Protein AF-A0A2K1QHP9-F1 (afdb_monomer)

Foldseek 3Di:
DQDAPCWDDDDPDTDRVLVLLVDLVSLVPDDLVVLVVVVVPDDFDADPVPRHTDDDPSNDRQLPDPPCVVVVVVVSVVSVVCVVVVCNDPVVVVVVVVQVVCVVVVNHDVVVVVVVVQFDFAACCLVPAPPVLVVLVVLLAAEEEEADPDPDDGPNHDHYHHCVVPDPVCVQVVLVVVVVVVVPPPPPPDDDPDDDPPPPLRAYEYEYRECLVQCQDPVRVVPVVVSVVSNDDPRYDYHYDYDPQDDRPPNPPPDPPDDRPVVVCVVPDQKDKDKHQPVLVLQQVVCVVVVHDRDDAACRVVDPDGGTGPRGNPQQWIKIWMWHQDPVRDTDTFIKTFGSDLPNQDPQDPVQCVVCVVVVPSRMDGLCSRPSSDDPVRVVVVVCVVVDPPPPDQDPVSVVVVVPPDDVPPVQPPDPDDDDDPDDDDDPPPPPDPPPPDD

pLDDT: mean 70.71, std 15.39, range [30.34, 93.12]

Radius of gyration: 34.39 Å; Cα contacts (8 Å, |Δi|>4): 414; chains: 1; bounding box: 76×57×121 Å

Mean predicted aligned error: 20.3 Å

Structure (mmCIF, N/CA/C/O backbone):
data_AF-A0A2K1QHP9-F1
#
_entry.id   AF-A0A2K1QHP9-F1
#
loop_
_atom_site.group_PDB
_atom_site.id
_atom_site.type_symbol
_atom_site.label_atom_id
_atom_site.label_alt_id
_atom_site.label_comp_id
_atom_site.label_asym_id
_atom_site.label_entity_id
_atom_site.label_seq_id
_atom_site.pdbx_PDB_ins_code
_atom_site.Cartn_x
_atom_site.Cartn_y
_atom_site.Cartn_z
_atom_site.occupancy
_atom_site.B_iso_or_equiv
_atom_site.auth_seq_id
_atom_site.auth_comp_id
_atom_site.auth_asym_id
_atom_site.auth_atom_id
_atom_site.pdbx_PDB_model_num
ATOM 1 N N . MET A 1 1 ? -0.166 -7.112 -30.361 1.00 34.28 1 MET A N 1
ATOM 2 C CA . MET A 1 1 ? -0.492 -7.955 -31.533 1.00 34.28 1 MET A CA 1
ATOM 3 C C . MET A 1 1 ? 0.544 -9.066 -31.607 1.00 34.28 1 MET A C 1
ATOM 5 O O . MET A 1 1 ? 1.707 -8.761 -31.834 1.00 34.28 1 MET A O 1
ATOM 9 N N . ALA A 1 2 ? 0.170 -10.315 -31.317 1.00 36.25 2 ALA A N 1
ATOM 10 C CA . ALA A 1 2 ? 1.053 -11.462 -31.547 1.00 36.25 2 ALA A CA 1
ATOM 11 C C . ALA A 1 2 ? 1.072 -11.782 -33.056 1.00 36.25 2 ALA A C 1
ATOM 13 O O . ALA A 1 2 ? 0.034 -11.626 -33.705 1.00 36.25 2 ALA A O 1
ATOM 14 N N . PRO A 1 3 ? 2.215 -12.176 -33.638 1.00 44.56 3 PRO A N 1
ATOM 15 C CA . PRO A 1 3 ? 2.328 -12.327 -35.082 1.00 44.56 3 PRO A CA 1
ATOM 16 C C . PRO A 1 3 ? 1.606 -13.596 -35.556 1.00 44.56 3 PRO A C 1
ATOM 18 O O . PRO A 1 3 ? 2.079 -14.715 -35.372 1.00 44.56 3 PRO A O 1
ATOM 21 N N . VAL A 1 4 ? 0.445 -13.416 -36.187 1.00 43.78 4 VAL A N 1
ATOM 22 C CA . VAL A 1 4 ? -0.232 -14.460 -36.966 1.00 43.78 4 VAL A CA 1
ATOM 23 C C . VAL A 1 4 ? 0.503 -14.613 -38.301 1.00 43.78 4 VAL A C 1
ATOM 25 O O . VAL A 1 4 ? 0.725 -13.625 -38.997 1.00 43.78 4 VAL A O 1
ATOM 28 N N . GLY A 1 5 ? 0.859 -15.845 -38.677 1.00 54.53 5 GLY A N 1
ATOM 29 C CA . GLY A 1 5 ? 1.324 -16.158 -40.036 1.00 54.53 5 GLY A CA 1
ATOM 30 C C . GLY A 1 5 ? 2.789 -15.820 -40.337 1.00 54.53 5 GLY A C 1
ATOM 31 O O . GLY A 1 5 ? 3.088 -15.229 -41.372 1.00 54.53 5 GLY A O 1
ATOM 32 N N . LEU A 1 6 ? 3.721 -16.220 -39.465 1.00 57.75 6 LEU A N 1
ATOM 33 C CA . LEU A 1 6 ? 5.168 -16.147 -39.745 1.00 57.75 6 LEU A CA 1
ATOM 34 C C . LEU A 1 6 ? 5.683 -17.289 -40.634 1.00 57.75 6 LEU A C 1
ATOM 36 O O . LEU A 1 6 ? 6.870 -17.338 -40.959 1.00 57.75 6 LEU A O 1
ATOM 40 N N . THR A 1 7 ? 4.794 -18.184 -41.058 1.00 54.72 7 THR A N 1
ATOM 41 C CA . THR A 1 7 ? 5.017 -19.104 -42.167 1.00 54.72 7 THR A CA 1
ATOM 42 C C . THR A 1 7 ? 4.069 -18.731 -43.298 1.00 54.72 7 THR A C 1
ATOM 44 O O . THR A 1 7 ? 2.855 -18.627 -43.114 1.00 54.72 7 THR A O 1
ATOM 47 N N . LYS A 1 8 ? 4.631 -18.453 -44.476 1.00 58.38 8 LYS A N 1
ATOM 48 C CA . LYS A 1 8 ? 3.852 -18.140 -45.676 1.00 58.38 8 LYS A CA 1
ATOM 49 C C . LYS A 1 8 ? 4.077 -19.239 -46.698 1.00 58.38 8 LYS A C 1
ATOM 51 O O . LYS A 1 8 ? 5.216 -19.516 -47.068 1.00 58.38 8 LYS A O 1
ATOM 56 N N . HIS A 1 9 ? 2.991 -19.837 -47.171 1.00 55.75 9 HIS A N 1
ATOM 57 C CA . HIS A 1 9 ? 3.047 -20.749 -48.303 1.00 55.75 9 HIS A CA 1
ATOM 58 C C . HIS A 1 9 ? 3.133 -19.943 -49.599 1.00 55.75 9 HIS A C 1
ATOM 60 O O . HIS A 1 9 ? 2.270 -19.112 -49.890 1.00 55.75 9 HIS A O 1
ATOM 66 N N . VAL A 1 10 ? 4.190 -20.182 -50.372 1.00 55.41 10 VAL A N 1
ATOM 67 C CA . VAL A 1 10 ? 4.318 -19.697 -51.749 1.00 55.41 10 VAL A CA 1
ATOM 68 C C . VAL A 1 10 ? 4.468 -20.936 -52.626 1.00 55.41 10 VAL A C 1
ATOM 70 O O . VAL A 1 10 ? 5.528 -21.555 -52.673 1.00 55.41 10 VAL A O 1
ATOM 73 N N . GLY A 1 11 ? 3.372 -21.361 -53.258 1.00 61.72 11 GLY A N 1
ATOM 74 C CA . GLY A 1 11 ? 3.310 -22.665 -53.926 1.00 61.72 11 GLY A CA 1
ATOM 75 C C . GLY A 1 11 ? 3.387 -23.823 -52.921 1.00 61.72 11 GLY A C 1
ATOM 76 O O . GLY A 1 11 ? 2.665 -23.821 -51.928 1.00 61.72 11 GLY A O 1
ATOM 77 N N . ALA A 1 12 ? 4.266 -24.801 -53.171 1.00 48.41 12 ALA A N 1
ATOM 78 C CA . ALA A 1 12 ? 4.466 -25.983 -52.318 1.00 48.41 12 ALA A CA 1
ATOM 79 C C . ALA A 1 12 ? 5.517 -25.793 -51.202 1.00 48.41 12 ALA A C 1
ATOM 81 O O . ALA A 1 12 ? 5.811 -26.737 -50.472 1.00 48.41 12 ALA A O 1
ATOM 82 N N . VAL A 1 13 ? 6.108 -24.599 -51.072 1.00 52.09 13 VAL A N 1
ATOM 83 C CA . VAL A 1 13 ? 7.203 -24.334 -50.126 1.00 52.09 13 VAL A CA 1
ATOM 84 C C . VAL A 1 13 ? 6.688 -23.528 -48.937 1.00 52.09 13 VAL A C 1
ATOM 86 O O . VAL A 1 13 ? 6.072 -22.471 -49.101 1.00 52.09 13 VAL A O 1
ATOM 89 N N . GLU A 1 14 ? 6.949 -24.031 -47.732 1.00 61.56 14 GLU A N 1
ATOM 90 C CA . GLU A 1 14 ? 6.712 -23.319 -46.479 1.00 61.56 14 GLU A CA 1
ATOM 91 C C . GLU A 1 14 ? 7.904 -22.404 -46.177 1.00 61.56 14 GLU A C 1
ATOM 93 O O . GLU A 1 14 ? 9.018 -22.864 -45.923 1.00 61.56 14 GLU A O 1
ATOM 98 N N . ILE A 1 15 ? 7.685 -21.090 -46.234 1.00 63.16 15 ILE A N 1
ATOM 99 C CA . ILE A 1 15 ? 8.740 -20.102 -45.996 1.00 63.16 15 ILE A CA 1
ATOM 100 C C . ILE A 1 15 ? 8.609 -19.576 -44.571 1.00 63.16 15 ILE A C 1
ATOM 102 O O . ILE A 1 15 ? 7.615 -18.933 -44.232 1.00 63.16 15 ILE A O 1
ATOM 106 N N . ASN A 1 16 ? 9.639 -19.803 -43.753 1.00 72.00 16 ASN A N 1
ATOM 107 C CA . ASN A 1 16 ? 9.752 -19.207 -42.425 1.00 72.00 16 ASN A CA 1
ATOM 108 C C . ASN A 1 16 ? 10.238 -17.752 -42.548 1.00 72.00 16 ASN A C 1
ATOM 110 O O . ASN A 1 16 ? 11.402 -17.482 -42.857 1.00 72.00 16 ASN A O 1
ATOM 114 N N . VAL A 1 17 ? 9.329 -16.815 -42.292 1.00 71.69 17 VAL A N 1
ATOM 115 C CA . VAL A 1 17 ? 9.548 -15.373 -42.439 1.00 71.69 17 VAL A CA 1
ATOM 116 C C . VAL A 1 17 ? 10.605 -14.864 -41.453 1.00 71.69 17 VAL A C 1
ATOM 118 O O . VAL A 1 17 ? 11.387 -13.989 -41.811 1.00 71.69 17 VAL A O 1
ATOM 121 N N . LEU A 1 18 ? 10.718 -15.450 -40.254 1.00 72.75 18 LEU A N 1
ATOM 122 C CA . LEU A 1 18 ? 11.739 -15.062 -39.269 1.00 72.75 18 LEU A CA 1
ATOM 123 C C . LEU A 1 18 ? 13.155 -15.405 -39.738 1.00 72.75 18 LEU A C 1
ATOM 125 O O . LEU A 1 18 ? 14.077 -14.617 -39.539 1.00 72.75 18 LEU A O 1
ATOM 129 N N . LYS A 1 19 ? 13.328 -16.546 -40.416 1.00 75.00 19 LYS A N 1
ATOM 130 C CA . LYS A 1 19 ? 14.620 -16.911 -41.019 1.00 75.00 19 LYS A CA 1
ATOM 131 C C . LYS A 1 19 ? 14.983 -15.971 -42.168 1.00 75.00 19 LYS A C 1
ATOM 133 O O . LYS A 1 19 ? 16.134 -15.563 -42.271 1.00 75.00 19 LYS A O 1
ATOM 138 N N . MET A 1 20 ? 14.000 -15.564 -42.974 1.00 75.44 20 MET A N 1
ATOM 139 C CA . MET A 1 20 ? 14.205 -14.601 -44.062 1.00 75.44 20 MET A CA 1
ATOM 140 C C . MET A 1 20 ? 14.587 -13.206 -43.557 1.00 75.44 20 MET A C 1
ATOM 142 O O . MET A 1 20 ? 15.429 -12.559 -44.172 1.00 75.44 20 MET A O 1
ATOM 146 N N . LEU A 1 21 ? 14.021 -12.763 -42.428 1.00 77.69 21 LEU A N 1
ATOM 147 C CA . LEU A 1 21 ? 14.325 -11.471 -41.796 1.00 77.69 21 LEU A CA 1
ATOM 148 C C . LEU A 1 21 ? 15.736 -11.389 -41.191 1.00 77.69 21 LEU A C 1
ATOM 150 O O . LEU A 1 21 ? 16.193 -10.292 -40.880 1.00 77.69 21 LEU A O 1
ATOM 154 N N . LYS A 1 22 ? 16.423 -12.524 -41.004 1.00 79.38 22 LYS A N 1
ATOM 155 C CA . LYS A 1 22 ? 17.821 -12.571 -40.539 1.00 79.38 22 LYS A CA 1
ATOM 156 C C . LYS A 1 22 ? 18.835 -12.464 -41.687 1.00 79.38 22 LYS A C 1
ATOM 158 O O . LYS A 1 22 ? 20.001 -12.188 -41.423 1.00 79.38 22 LYS A O 1
ATOM 163 N N . LEU A 1 23 ? 18.417 -12.714 -42.931 1.00 83.06 23 LEU A N 1
ATOM 164 C CA . LEU A 1 23 ? 19.302 -12.749 -44.097 1.00 83.06 23 LEU A CA 1
ATOM 165 C C . LEU A 1 23 ? 19.414 -11.365 -44.743 1.00 83.06 23 LEU A C 1
ATOM 167 O O . LEU A 1 23 ? 18.412 -10.792 -45.170 1.00 83.06 23 LEU A O 1
ATOM 171 N N . ASP A 1 24 ? 20.642 -10.869 -44.906 1.00 79.06 24 ASP A N 1
ATOM 172 C CA . ASP A 1 24 ? 20.877 -9.568 -45.546 1.00 79.06 24 ASP A CA 1
ATOM 173 C C . ASP A 1 24 ? 20.460 -9.560 -47.025 1.00 79.06 24 ASP A C 1
ATOM 175 O O . ASP A 1 24 ? 19.988 -8.548 -47.546 1.00 79.06 24 ASP A O 1
ATOM 179 N N . GLU A 1 25 ? 20.584 -10.710 -47.691 1.00 82.62 25 GLU A N 1
ATOM 180 C CA . GLU A 1 25 ? 20.199 -10.912 -49.091 1.00 82.62 25 GLU A CA 1
ATOM 181 C C . GLU A 1 25 ? 18.703 -10.647 -49.313 1.00 82.62 25 GLU A C 1
ATOM 183 O O . GLU A 1 25 ? 18.312 -10.033 -50.311 1.00 82.62 25 GLU A O 1
ATOM 188 N N . SER A 1 26 ? 17.864 -11.019 -48.339 1.00 81.88 26 SER A N 1
ATOM 189 C CA . SER A 1 26 ? 16.423 -10.755 -48.367 1.00 81.88 26 SER A CA 1
ATOM 190 C C . SER A 1 26 ? 16.136 -9.259 -48.422 1.00 81.88 26 SER A C 1
ATOM 192 O O . SER A 1 26 ? 15.262 -8.826 -49.171 1.00 81.88 26 SER A O 1
ATOM 194 N N . TRP A 1 27 ? 16.893 -8.451 -47.679 1.00 83.88 27 TRP A N 1
ATOM 195 C CA . TRP A 1 27 ? 16.741 -6.998 -47.671 1.00 83.88 27 TRP A CA 1
ATOM 196 C C . TRP A 1 27 ? 17.303 -6.350 -48.934 1.00 83.88 27 TRP A C 1
ATOM 198 O O . TRP A 1 27 ? 16.649 -5.499 -49.541 1.00 83.88 27 TRP A O 1
ATOM 208 N N . ALA A 1 28 ? 18.476 -6.805 -49.381 1.00 83.56 28 ALA A N 1
ATOM 209 C CA . ALA A 1 28 ? 19.117 -6.330 -50.604 1.00 83.56 28 ALA A CA 1
ATOM 210 C C . ALA A 1 28 ? 18.271 -6.600 -51.864 1.00 83.56 28 ALA A C 1
ATOM 212 O O . ALA A 1 28 ? 18.330 -5.829 -52.821 1.00 83.56 28 ALA A O 1
ATOM 213 N N . SER A 1 29 ? 17.429 -7.636 -51.848 1.00 85.38 29 SER A N 1
ATOM 214 C CA . SER A 1 29 ? 16.510 -7.954 -52.948 1.00 85.38 29 SER A CA 1
ATOM 215 C C . SER A 1 29 ? 15.276 -7.037 -53.034 1.00 85.38 29 SER A C 1
ATOM 217 O O . SER A 1 29 ? 14.608 -6.990 -54.068 1.00 85.38 29 SER A O 1
ATOM 219 N N . LEU A 1 30 ? 14.950 -6.289 -51.970 1.00 85.38 30 LEU A N 1
ATOM 220 C CA . LEU A 1 30 ? 13.745 -5.457 -51.937 1.00 85.38 30 LEU A CA 1
ATOM 221 C C . LEU A 1 30 ? 13.944 -4.132 -52.692 1.00 85.38 30 LEU A C 1
ATOM 223 O O . LEU A 1 30 ? 14.960 -3.466 -52.475 1.00 85.38 30 LEU A O 1
ATOM 227 N N . PRO A 1 31 ? 12.956 -3.685 -53.493 1.00 89.69 31 PRO A N 1
ATOM 228 C CA . PRO A 1 31 ? 12.932 -2.339 -54.060 1.00 89.69 31 PRO A CA 1
ATOM 229 C C . PRO A 1 31 ? 12.991 -1.256 -52.980 1.00 89.69 31 PRO A C 1
ATOM 231 O O . PRO A 1 31 ? 12.425 -1.416 -51.894 1.00 89.69 31 PRO A O 1
ATOM 234 N N . ILE A 1 32 ? 13.614 -0.120 -53.299 1.00 84.56 32 ILE A N 1
ATOM 235 C CA . ILE A 1 32 ? 13.849 0.961 -52.331 1.00 84.56 32 ILE A CA 1
ATOM 236 C C . ILE A 1 32 ? 12.552 1.548 -51.753 1.00 84.56 32 ILE A C 1
ATOM 238 O O . ILE A 1 32 ? 12.511 1.930 -50.587 1.00 84.56 32 ILE A O 1
ATOM 242 N N . GLU A 1 33 ? 11.465 1.543 -52.526 1.00 86.44 33 GLU A N 1
ATOM 243 C CA . GLU A 1 33 ? 10.133 1.965 -52.075 1.00 86.44 33 GLU A CA 1
ATOM 244 C C . GLU A 1 33 ? 9.603 1.082 -50.939 1.00 86.44 33 GLU A C 1
ATOM 246 O O . GLU A 1 33 ? 9.087 1.582 -49.940 1.00 86.44 33 GLU A O 1
ATOM 251 N N . LYS A 1 34 ? 9.797 -0.239 -51.045 1.00 85.56 34 LYS A N 1
ATOM 252 C CA . LYS A 1 34 ? 9.389 -1.188 -50.002 1.00 85.56 34 LYS A CA 1
ATOM 253 C C . LYS A 1 34 ? 10.271 -1.073 -48.765 1.00 85.56 34 LYS A C 1
ATOM 255 O O . LYS A 1 34 ? 9.759 -1.184 -47.658 1.00 85.56 34 LYS A O 1
ATOM 260 N N . ARG A 1 35 ? 11.569 -0.801 -48.936 1.00 86.19 35 ARG A N 1
ATOM 261 C CA . ARG A 1 35 ? 12.479 -0.540 -47.808 1.00 86.19 35 ARG A CA 1
ATOM 262 C C . ARG A 1 35 ? 12.046 0.692 -47.019 1.00 86.19 35 ARG A C 1
ATOM 264 O O . ARG A 1 35 ? 11.949 0.615 -45.801 1.00 86.19 35 ARG A O 1
ATOM 271 N N . LYS A 1 36 ? 11.698 1.786 -47.708 1.00 84.25 36 LYS A N 1
ATOM 272 C CA . LYS A 1 36 ? 11.142 2.997 -47.080 1.00 84.25 36 LYS A CA 1
ATOM 273 C C . LYS A 1 36 ? 9.852 2.705 -46.314 1.00 84.25 36 LYS A C 1
ATOM 275 O O . LYS A 1 36 ? 9.727 3.119 -45.167 1.00 84.25 36 LYS A O 1
ATOM 280 N N . ALA A 1 37 ? 8.928 1.952 -46.914 1.00 85.06 37 ALA A N 1
ATOM 281 C CA . ALA A 1 37 ? 7.688 1.557 -46.247 1.00 85.06 37 ALA A CA 1
ATOM 282 C C . ALA A 1 37 ? 7.950 0.716 -44.984 1.00 85.06 37 ALA A C 1
ATOM 284 O O . ALA A 1 37 ? 7.345 0.970 -43.949 1.00 85.06 37 ALA A O 1
ATOM 285 N N . LEU A 1 38 ? 8.883 -0.241 -45.046 1.00 83.25 38 LEU A N 1
ATOM 286 C CA . LEU A 1 38 ? 9.258 -1.088 -43.909 1.00 83.25 38 LEU A CA 1
ATOM 287 C C . LEU A 1 38 ? 9.920 -0.295 -42.775 1.00 83.25 38 LEU A C 1
ATOM 289 O O . LEU A 1 38 ? 9.574 -0.502 -41.615 1.00 83.25 38 LEU A O 1
ATOM 293 N N . TYR A 1 39 ? 10.801 0.651 -43.103 1.00 82.81 39 TYR A N 1
ATOM 294 C CA . TYR A 1 39 ? 11.360 1.589 -42.126 1.00 82.81 39 TYR A CA 1
ATOM 295 C C . TYR A 1 39 ? 10.283 2.482 -41.491 1.00 82.81 39 TYR A C 1
ATOM 297 O O . TYR A 1 39 ? 10.375 2.793 -40.309 1.00 82.81 39 TYR A O 1
ATOM 305 N N . GLY A 1 40 ? 9.226 2.831 -42.231 1.00 80.94 40 GLY A N 1
ATOM 306 C CA . GLY A 1 40 ? 8.088 3.597 -41.713 1.00 80.94 40 GLY A CA 1
ATOM 307 C C . GLY A 1 40 ? 7.249 2.880 -40.647 1.00 80.94 40 GLY A C 1
ATOM 308 O O . GLY A 1 40 ? 6.494 3.541 -39.940 1.00 80.94 40 GLY A O 1
ATOM 309 N N . TYR A 1 41 ? 7.380 1.556 -40.501 1.00 81.00 41 TYR A N 1
ATOM 310 C CA . TYR A 1 41 ? 6.743 0.802 -39.412 1.00 81.00 41 TYR A CA 1
ATOM 311 C C . TYR A 1 41 ? 7.579 0.769 -38.125 1.00 81.00 41 TYR A C 1
ATOM 313 O O . TYR A 1 41 ? 7.082 0.309 -37.096 1.00 81.00 41 TYR A O 1
ATOM 321 N N . LEU A 1 42 ? 8.836 1.225 -38.161 1.00 80.44 42 LEU A N 1
ATOM 322 C CA . LEU A 1 42 ? 9.656 1.336 -36.958 1.00 80.44 42 LEU A CA 1
ATOM 323 C C . LEU A 1 42 ? 9.269 2.599 -36.164 1.00 80.44 42 LEU A C 1
ATOM 325 O O . LEU A 1 42 ? 8.887 3.608 -36.760 1.00 80.44 42 LEU A O 1
ATOM 329 N N . PRO A 1 43 ? 9.362 2.572 -34.820 1.00 76.44 43 PRO A N 1
ATOM 330 C CA . PRO A 1 43 ? 9.070 3.736 -33.984 1.00 76.44 43 PRO A CA 1
ATOM 331 C C . PRO A 1 43 ? 9.925 4.936 -34.395 1.00 76.44 43 PRO A C 1
ATOM 333 O O . PRO A 1 43 ? 11.128 4.782 -34.547 1.00 76.44 43 PRO A O 1
ATOM 336 N N . VAL A 1 44 ? 9.354 6.133 -34.535 1.00 71.50 44 VAL A N 1
ATOM 337 C CA . VAL A 1 44 ? 10.129 7.324 -34.925 1.00 71.50 44 VAL A CA 1
ATOM 338 C C . VAL A 1 44 ? 11.017 7.771 -33.763 1.00 71.50 44 VAL A C 1
ATOM 340 O O . VAL A 1 44 ? 10.510 8.264 -32.757 1.00 71.50 44 VAL A O 1
ATOM 343 N N . ILE A 1 45 ? 12.338 7.636 -33.909 1.00 65.44 45 ILE A N 1
ATOM 344 C CA . ILE A 1 45 ? 13.302 8.191 -32.953 1.00 65.44 45 ILE A CA 1
ATOM 345 C C . ILE A 1 45 ? 13.667 9.615 -33.367 1.00 65.44 45 ILE A C 1
ATOM 347 O O . ILE A 1 45 ? 14.005 9.896 -34.521 1.00 65.44 45 ILE A O 1
ATOM 351 N N . LYS A 1 46 ? 13.564 10.521 -32.396 1.00 70.75 46 LYS A N 1
ATOM 352 C CA . LYS A 1 46 ? 14.009 11.907 -32.503 1.00 70.75 46 LYS A CA 1
ATOM 353 C C . LYS A 1 46 ? 15.339 12.031 -31.780 1.00 70.75 46 LYS A C 1
ATOM 355 O O . LYS A 1 46 ? 15.511 11.447 -30.712 1.00 70.75 46 LYS A O 1
ATOM 360 N N . ASP A 1 47 ? 16.257 12.783 -32.363 1.00 63.81 47 ASP A N 1
ATOM 361 C CA . ASP A 1 47 ? 17.526 13.100 -31.724 1.00 63.81 47 ASP A CA 1
ATOM 362 C C . ASP A 1 47 ? 17.276 13.889 -30.425 1.00 63.81 47 ASP A C 1
ATOM 364 O O . ASP A 1 47 ? 16.507 14.855 -30.411 1.00 63.81 47 ASP A O 1
ATOM 368 N N . ALA A 1 48 ? 17.886 13.450 -29.323 1.00 57.88 48 ALA A N 1
ATOM 369 C CA . ALA A 1 48 ? 17.603 13.949 -27.977 1.00 57.88 48 ALA A CA 1
ATOM 370 C C . ALA A 1 48 ? 18.034 15.413 -27.777 1.00 57.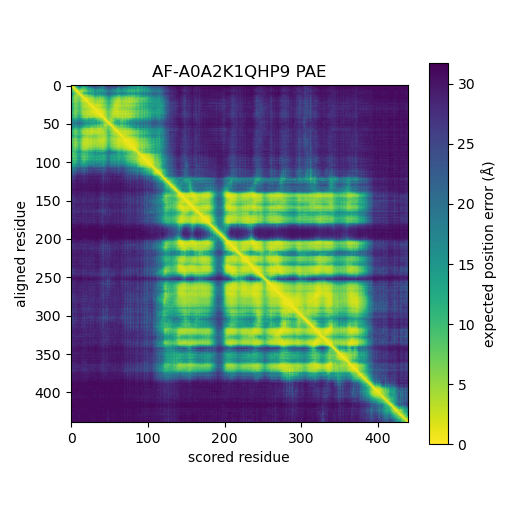88 48 ALA A C 1
ATOM 372 O O . ALA A 1 48 ? 17.494 16.105 -26.917 1.00 57.88 48 ALA A O 1
ATOM 373 N N . THR A 1 49 ? 18.987 15.895 -28.577 1.00 59.81 49 THR A N 1
ATOM 374 C CA . THR A 1 49 ? 19.521 17.264 -28.510 1.00 59.81 49 THR A CA 1
ATOM 375 C C . THR A 1 49 ? 18.854 18.219 -29.493 1.00 59.81 49 THR A C 1
ATOM 377 O O . THR A 1 49 ? 18.687 19.395 -29.178 1.00 59.81 49 THR A O 1
ATOM 380 N N . THR A 1 50 ? 18.458 17.746 -30.679 1.00 66.44 50 THR A N 1
ATOM 381 C CA . THR A 1 50 ? 17.922 18.611 -31.746 1.00 66.44 50 THR A CA 1
ATOM 382 C C . THR A 1 50 ? 16.421 18.452 -31.984 1.00 66.44 50 THR A C 1
ATOM 384 O O . THR A 1 50 ? 15.824 19.270 -32.687 1.00 66.44 50 THR A O 1
ATOM 387 N N . GLY A 1 51 ? 15.789 17.408 -31.434 1.00 63.28 51 GLY A N 1
ATOM 388 C CA . GLY A 1 51 ? 14.365 17.101 -31.610 1.00 63.28 51 GLY A CA 1
ATOM 389 C C . GLY A 1 51 ? 13.962 16.755 -33.049 1.00 63.28 51 GLY A C 1
ATOM 390 O O . GLY A 1 51 ? 12.784 16.487 -33.310 1.00 63.28 51 GLY A O 1
ATOM 391 N N . LYS A 1 52 ? 14.917 16.757 -33.989 1.00 66.56 52 LYS A N 1
ATOM 392 C CA . LYS A 1 52 ? 14.704 16.395 -35.388 1.00 66.56 52 LYS A CA 1
ATOM 393 C C . LYS A 1 52 ? 14.675 14.880 -35.536 1.00 66.56 52 LYS A C 1
ATOM 395 O O . LYS A 1 52 ? 15.353 14.143 -34.823 1.00 66.56 52 LYS A O 1
ATOM 400 N N . GLN A 1 53 ? 13.848 14.426 -36.470 1.00 66.81 53 GLN A N 1
ATOM 401 C CA . GLN A 1 53 ? 13.818 13.030 -36.878 1.00 66.81 53 GLN A CA 1
ATOM 402 C C . GLN A 1 53 ? 15.170 12.675 -37.506 1.00 66.81 53 GLN A C 1
ATOM 404 O O . GLN A 1 53 ? 15.661 13.426 -38.347 1.00 66.81 53 GLN A O 1
ATOM 409 N N . MET A 1 54 ? 15.766 11.560 -37.080 1.00 65.88 54 MET A N 1
ATOM 410 C CA . MET A 1 54 ? 17.004 11.079 -37.689 1.00 65.88 54 MET A CA 1
ATOM 411 C C . MET A 1 54 ? 16.765 10.696 -39.154 1.00 65.88 54 MET A C 1
ATOM 413 O O . MET A 1 54 ? 15.760 10.057 -39.480 1.00 65.88 54 MET A O 1
ATOM 417 N N . ASP A 1 55 ? 17.693 11.089 -40.028 1.00 66.94 55 ASP A N 1
ATOM 418 C CA . ASP A 1 55 ? 17.675 10.683 -41.430 1.00 66.94 55 ASP A CA 1
ATOM 419 C C . ASP A 1 55 ? 17.991 9.187 -41.535 1.00 66.94 55 ASP A C 1
ATOM 421 O O . ASP A 1 55 ? 19.025 8.706 -41.071 1.00 66.94 55 ASP A O 1
ATOM 425 N N . TRP A 1 56 ? 17.070 8.439 -42.14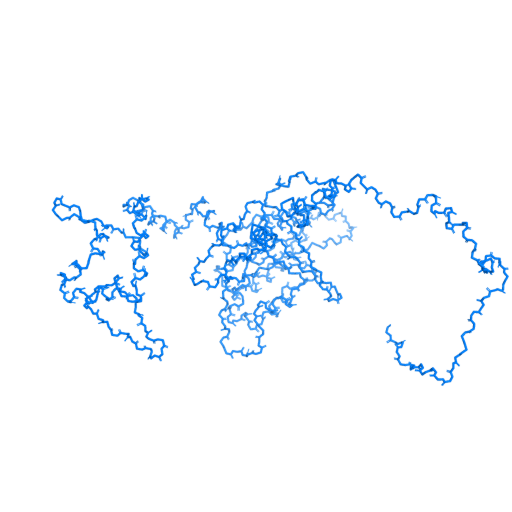1 1.00 71.81 56 TRP A N 1
ATOM 426 C CA . TRP A 1 56 ? 17.196 6.995 -42.298 1.00 71.81 56 TRP A CA 1
ATOM 427 C C . TRP A 1 56 ? 18.088 6.643 -43.486 1.00 71.81 56 TRP A C 1
ATOM 429 O O . TRP A 1 56 ? 17.782 7.003 -44.627 1.00 71.81 56 TRP A O 1
ATOM 439 N N . ASP A 1 57 ? 19.117 5.830 -43.252 1.00 77.81 57 ASP A N 1
ATOM 440 C CA . ASP A 1 57 ? 19.772 5.104 -44.336 1.00 77.81 57 ASP A CA 1
ATOM 441 C C . ASP A 1 57 ? 18.974 3.836 -44.677 1.00 77.81 57 ASP A C 1
ATOM 443 O O . ASP A 1 57 ? 19.104 2.782 -44.052 1.00 77.81 57 ASP A O 1
ATOM 447 N N . TYR A 1 58 ? 18.131 3.942 -45.706 1.00 79.19 58 TYR A N 1
ATOM 448 C CA . TYR A 1 58 ? 17.285 2.847 -46.195 1.00 79.19 58 TYR A CA 1
ATOM 449 C C . TYR A 1 58 ? 18.069 1.705 -46.867 1.00 79.19 58 TYR A C 1
ATOM 451 O O . TYR A 1 58 ? 17.473 0.688 -47.247 1.00 79.19 58 TYR A O 1
ATOM 459 N N . SER A 1 59 ? 19.379 1.868 -47.081 1.00 78.50 59 SER A N 1
ATOM 460 C CA . SER A 1 59 ? 20.243 0.819 -47.626 1.00 78.50 59 SER A CA 1
ATOM 461 C C . SER A 1 59 ? 20.667 -0.194 -46.558 1.00 78.50 59 SER A C 1
ATOM 463 O O . SER A 1 59 ? 20.879 -1.366 -46.879 1.00 78.50 59 SER A O 1
ATOM 465 N N . VAL A 1 60 ? 20.698 0.226 -45.290 1.00 82.50 60 VAL A N 1
ATOM 466 C CA . VAL A 1 60 ? 21.091 -0.601 -44.148 1.00 82.50 60 VAL A CA 1
ATOM 467 C C . VAL A 1 60 ? 19.965 -1.565 -43.778 1.00 82.50 60 VAL A C 1
ATOM 469 O O . VAL A 1 60 ? 18.781 -1.261 -43.905 1.00 82.50 60 VAL A O 1
ATOM 472 N N . HIS A 1 61 ? 20.329 -2.773 -43.347 1.00 83.62 61 HIS A N 1
ATOM 473 C CA . HIS A 1 61 ? 19.369 -3.760 -42.863 1.00 83.62 61 HIS A CA 1
ATOM 474 C C . HIS A 1 61 ? 18.875 -3.379 -41.450 1.00 83.62 61 HIS A C 1
ATOM 476 O O . HIS A 1 61 ? 19.714 -3.174 -40.570 1.00 83.62 61 HIS A O 1
ATOM 482 N N . PRO A 1 62 ? 17.560 -3.395 -41.149 1.00 82.19 62 PRO A N 1
ATOM 483 C CA . PRO A 1 62 ? 17.024 -3.010 -39.834 1.00 82.19 62 PRO A CA 1
ATOM 484 C C . PRO A 1 62 ? 17.643 -3.759 -38.638 1.00 82.19 62 PRO A C 1
ATOM 486 O O . PRO A 1 62 ? 17.961 -3.164 -37.617 1.00 82.19 62 PRO A O 1
ATOM 489 N N . VAL A 1 63 ? 17.897 -5.064 -38.781 1.00 82.44 63 VAL A N 1
ATOM 490 C CA . VAL A 1 63 ? 18.590 -5.909 -37.775 1.00 82.44 63 VAL A CA 1
ATOM 491 C C . VAL A 1 63 ? 20.037 -5.464 -37.479 1.00 82.44 63 VAL A C 1
ATOM 493 O O . VAL A 1 63 ? 20.566 -5.763 -36.407 1.00 82.44 63 VAL A O 1
ATOM 496 N N . ARG A 1 64 ? 20.694 -4.763 -38.411 1.00 80.88 64 ARG A N 1
ATOM 497 C CA . ARG A 1 64 ? 22.054 -4.213 -38.253 1.00 80.88 64 ARG A CA 1
ATOM 498 C C . ARG A 1 64 ? 22.059 -2.737 -37.863 1.00 80.88 64 ARG A C 1
ATOM 500 O O . ARG A 1 64 ? 23.130 -2.183 -37.650 1.00 80.88 64 ARG A O 1
ATOM 507 N N . HIS A 1 65 ? 20.889 -2.113 -37.769 1.00 81.88 65 HIS A N 1
ATOM 508 C CA . HIS A 1 65 ? 20.773 -0.724 -37.359 1.00 81.88 65 HIS A CA 1
ATOM 509 C C . HIS A 1 65 ? 21.293 -0.555 -35.927 1.00 81.88 65 HIS A C 1
ATOM 511 O O . HIS A 1 65 ? 20.941 -1.342 -35.050 1.00 81.88 65 HIS A O 1
ATOM 517 N N . GLU A 1 66 ? 22.088 0.483 -35.675 1.00 74.69 66 GLU A N 1
ATOM 518 C CA . GLU A 1 66 ? 22.767 0.683 -34.385 1.00 74.69 66 GLU A CA 1
ATOM 519 C C . GLU A 1 66 ? 21.780 0.775 -33.213 1.00 74.69 66 GLU A C 1
ATOM 521 O O . GLU A 1 66 ? 22.004 0.199 -32.152 1.00 74.69 66 GLU A O 1
ATOM 526 N N . VAL A 1 67 ? 20.641 1.433 -33.443 1.00 73.19 67 VAL A N 1
ATOM 527 C CA . VAL A 1 67 ? 19.609 1.647 -32.417 1.00 73.19 67 VAL A CA 1
ATOM 528 C C . VAL A 1 67 ? 18.616 0.479 -32.299 1.00 73.19 67 VAL A C 1
ATOM 530 O O . VAL A 1 67 ? 18.501 -0.140 -31.244 1.00 73.19 67 VAL A O 1
ATOM 533 N N . TYR A 1 68 ? 17.901 0.125 -33.374 1.00 75.88 68 TYR A N 1
ATOM 534 C CA . TYR A 1 68 ? 16.866 -0.921 -33.310 1.00 75.88 68 TYR A CA 1
ATOM 535 C C . TYR A 1 68 ? 17.394 -2.341 -33.447 1.00 75.88 68 TYR A C 1
ATOM 537 O O . TYR A 1 68 ? 16.677 -3.279 -33.110 1.00 75.88 68 TYR A O 1
ATOM 545 N N . GLY A 1 69 ? 18.614 -2.532 -33.951 1.00 80.56 69 GLY A N 1
ATOM 546 C CA . GLY A 1 69 ? 19.122 -3.855 -34.293 1.00 80.56 69 GLY A CA 1
ATOM 547 C C . GLY A 1 69 ? 19.095 -4.813 -33.107 1.00 80.56 69 GLY A C 1
ATOM 548 O O . GLY A 1 69 ? 18.726 -5.973 -33.269 1.00 80.56 69 GLY A O 1
ATOM 549 N N . LYS A 1 70 ? 19.394 -4.319 -31.898 1.00 81.75 70 LYS A N 1
ATOM 550 C CA . LYS A 1 70 ? 19.283 -5.102 -30.659 1.00 81.75 70 LYS A CA 1
ATOM 551 C C . LYS A 1 70 ? 17.829 -5.481 -30.351 1.00 81.75 70 LYS A C 1
ATOM 553 O O . LYS A 1 70 ? 17.524 -6.665 -30.271 1.00 81.75 70 LYS A O 1
ATOM 558 N N . ALA A 1 71 ? 16.925 -4.503 -30.289 1.00 79.19 71 ALA A N 1
ATOM 559 C CA . ALA A 1 71 ? 15.508 -4.736 -29.996 1.00 79.19 71 ALA A CA 1
ATOM 560 C C . ALA A 1 71 ? 14.829 -5.662 -31.024 1.00 79.19 71 ALA A C 1
ATOM 562 O O . ALA A 1 71 ? 14.020 -6.514 -30.666 1.00 79.19 71 ALA A O 1
ATOM 563 N N . ILE A 1 72 ? 15.187 -5.536 -32.305 1.00 82.44 72 ILE A N 1
ATOM 564 C CA . ILE A 1 72 ? 14.676 -6.396 -33.376 1.00 82.44 72 ILE A CA 1
ATOM 565 C C . ILE A 1 72 ? 15.197 -7.832 -33.207 1.00 82.44 72 ILE A C 1
ATOM 567 O O . ILE A 1 72 ? 14.423 -8.771 -33.374 1.00 82.44 72 ILE A O 1
ATOM 571 N N . LYS A 1 73 ? 16.473 -8.036 -32.847 1.00 82.94 73 LYS A N 1
ATOM 572 C CA . LYS A 1 73 ? 17.021 -9.379 -32.561 1.00 82.94 73 LYS A CA 1
ATOM 573 C C . LYS A 1 73 ? 16.341 -10.028 -31.358 1.00 82.94 73 LYS A C 1
ATOM 575 O O . LYS A 1 73 ? 15.988 -11.207 -31.428 1.00 82.94 73 LYS A O 1
ATOM 580 N N . ASP A 1 74 ? 16.118 -9.258 -30.298 1.00 80.31 74 ASP A N 1
ATOM 581 C CA . ASP A 1 74 ? 15.433 -9.728 -29.093 1.00 80.31 74 ASP A CA 1
ATOM 582 C C . ASP A 1 74 ? 13.984 -10.119 -29.422 1.00 80.31 74 ASP A C 1
ATOM 584 O O . ASP A 1 74 ? 13.527 -11.200 -29.050 1.00 80.31 74 ASP A O 1
ATOM 588 N N . TYR A 1 75 ? 13.289 -9.307 -30.227 1.00 80.81 75 TYR A N 1
ATOM 589 C CA . TYR A 1 75 ? 11.939 -9.612 -30.704 1.00 80.81 75 TYR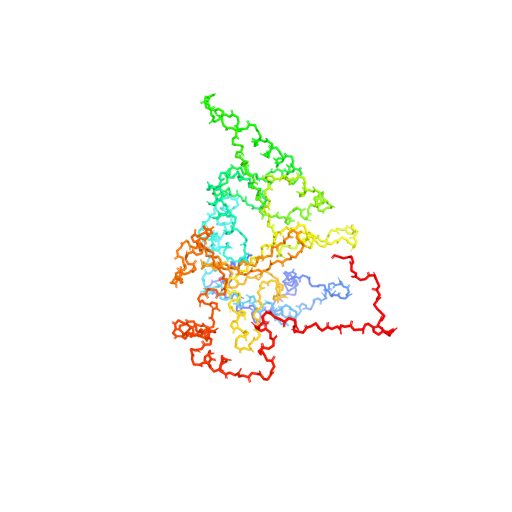 A CA 1
ATOM 590 C C . TYR A 1 75 ? 11.886 -10.861 -31.591 1.00 80.81 75 TYR A C 1
ATOM 592 O O . TYR A 1 75 ? 10.985 -11.684 -31.439 1.00 80.81 75 TYR A O 1
ATOM 600 N N . ILE A 1 76 ? 12.846 -11.035 -32.506 1.00 81.62 76 ILE A N 1
ATOM 601 C CA . ILE A 1 76 ? 12.922 -12.236 -33.349 1.00 81.62 76 ILE A CA 1
ATOM 602 C C . ILE A 1 76 ? 13.116 -13.483 -32.478 1.00 81.62 76 ILE A C 1
ATOM 604 O O . ILE A 1 76 ? 12.429 -14.478 -32.689 1.00 81.62 76 ILE A O 1
ATOM 608 N N . THR A 1 77 ? 13.991 -13.416 -31.473 1.00 81.88 77 THR A N 1
ATOM 609 C CA . THR A 1 77 ? 14.237 -14.523 -30.532 1.00 81.88 77 THR A CA 1
ATOM 610 C C . THR A 1 77 ? 12.981 -14.851 -29.719 1.00 81.88 77 THR A C 1
ATOM 612 O O . THR A 1 77 ? 12.591 -16.013 -29.614 1.00 81.88 77 THR A O 1
ATOM 615 N N . TYR A 1 78 ? 12.294 -13.825 -29.210 1.00 79.12 78 TYR A N 1
ATOM 616 C CA . TYR A 1 78 ? 11.009 -13.975 -28.526 1.00 79.12 78 TYR A CA 1
ATOM 617 C C . TYR A 1 78 ? 9.945 -14.618 -29.426 1.00 79.12 78 TYR A C 1
ATOM 619 O O . TYR A 1 78 ? 9.214 -15.507 -28.992 1.00 79.12 78 TYR A O 1
ATOM 627 N N . ALA A 1 79 ? 9.861 -14.200 -30.691 1.00 73.25 79 ALA A N 1
ATOM 628 C CA . ALA A 1 79 ? 8.912 -14.754 -31.648 1.00 73.25 79 ALA A CA 1
ATOM 629 C C . ALA A 1 79 ? 9.212 -16.230 -31.972 1.00 73.25 79 ALA A C 1
ATOM 631 O O . ALA A 1 79 ? 8.278 -17.021 -32.089 1.00 73.25 79 ALA A O 1
ATOM 632 N N . GLU A 1 80 ? 10.488 -16.620 -32.075 1.00 76.25 80 GLU A N 1
ATOM 633 C CA . GLU A 1 80 ? 10.898 -18.020 -32.262 1.00 76.25 80 GLU A CA 1
ATOM 634 C C . GLU A 1 80 ? 10.483 -18.898 -31.069 1.00 76.25 80 GLU A C 1
ATOM 636 O O . GLU A 1 80 ? 9.895 -19.963 -31.269 1.00 76.25 80 GLU A O 1
ATOM 641 N N . ASP A 1 81 ? 10.702 -18.429 -29.838 1.00 74.12 81 ASP A N 1
ATOM 642 C CA . ASP A 1 81 ? 10.284 -19.133 -28.617 1.00 74.12 81 ASP A CA 1
ATOM 643 C C . ASP A 1 81 ? 8.750 -19.219 -28.495 1.00 74.12 81 ASP A C 1
ATOM 645 O O . ASP A 1 81 ? 8.191 -20.283 -28.222 1.00 74.12 81 ASP A O 1
ATOM 649 N N . ALA A 1 82 ? 8.033 -18.134 -28.801 1.00 67.19 82 ALA A N 1
ATOM 650 C CA . ALA A 1 82 ? 6.570 -18.115 -28.803 1.00 67.19 82 ALA A CA 1
ATOM 651 C C . ALA A 1 82 ? 5.966 -19.092 -29.831 1.00 67.19 82 ALA A C 1
ATOM 653 O O . ALA A 1 82 ? 4.946 -19.736 -29.557 1.00 67.19 82 ALA A O 1
ATOM 654 N N . ILE A 1 83 ? 6.597 -19.245 -31.002 1.00 70.06 83 ILE A N 1
ATOM 655 C CA . ILE A 1 83 ? 6.224 -20.270 -31.989 1.00 70.06 83 ILE A CA 1
ATOM 656 C C . ILE A 1 83 ? 6.494 -21.670 -31.428 1.00 70.06 83 ILE A C 1
ATOM 658 O O . ILE A 1 83 ? 5.619 -22.531 -31.535 1.00 70.06 83 ILE A O 1
ATOM 662 N N . GLY A 1 84 ? 7.650 -21.888 -30.791 1.00 68.62 84 GLY A N 1
ATOM 663 C CA . GLY A 1 84 ? 8.002 -23.157 -30.144 1.00 68.62 84 GLY A CA 1
ATOM 664 C C . GLY A 1 84 ? 6.993 -23.593 -29.077 1.00 68.62 84 GLY A C 1
ATOM 665 O O . GLY A 1 84 ? 6.658 -24.772 -28.982 1.00 68.62 84 GLY A O 1
ATOM 666 N N . ARG A 1 85 ? 6.421 -22.632 -28.342 1.00 69.38 85 ARG A N 1
ATOM 667 C CA . ARG A 1 85 ? 5.360 -22.852 -27.340 1.00 69.38 85 ARG A CA 1
ATOM 668 C C . ARG A 1 85 ? 3.951 -22.989 -27.933 1.00 69.38 85 ARG A C 1
ATOM 670 O O . ARG A 1 85 ? 2.988 -23.199 -27.203 1.00 69.38 85 ARG A O 1
ATOM 677 N N . GLY A 1 86 ? 3.796 -22.875 -29.254 1.00 65.81 86 GLY A N 1
ATOM 678 C CA . GLY A 1 86 ? 2.512 -23.030 -29.941 1.00 65.81 86 GLY A CA 1
ATOM 679 C C . GLY A 1 86 ? 1.586 -21.809 -29.879 1.00 65.81 86 GLY A C 1
ATOM 680 O O . GLY A 1 86 ? 0.436 -21.911 -30.308 1.00 65.81 86 GLY A O 1
ATOM 681 N N . HIS A 1 87 ? 2.070 -20.649 -29.419 1.00 60.38 87 HIS A N 1
ATOM 682 C CA . HIS A 1 87 ? 1.283 -19.408 -29.323 1.00 60.38 87 HIS A CA 1
ATOM 683 C C . HIS A 1 87 ? 0.970 -18.782 -30.696 1.00 60.38 87 HIS A C 1
ATOM 685 O O . HIS A 1 87 ? 0.136 -17.886 -30.802 1.00 60.38 87 HIS A O 1
ATOM 691 N N . ALA A 1 88 ? 1.612 -19.268 -31.763 1.00 59.06 88 ALA A N 1
ATOM 692 C CA . ALA A 1 88 ? 1.361 -18.857 -33.144 1.00 59.06 88 ALA A CA 1
ATOM 693 C C . ALA A 1 88 ? 0.187 -19.603 -33.815 1.00 59.06 88 ALA A C 1
ATOM 695 O O . ALA A 1 88 ? -0.123 -19.344 -34.978 1.00 59.06 88 ALA A O 1
ATOM 696 N N . LYS A 1 89 ? -0.471 -20.545 -33.119 1.00 68.69 89 LYS A N 1
ATOM 697 C CA . LYS A 1 89 ? -1.646 -21.252 -33.651 1.00 68.69 89 LYS A CA 1
ATOM 698 C C . LYS A 1 89 ? -2.856 -20.317 -33.687 1.00 68.69 89 LYS A C 1
ATOM 700 O O . LYS A 1 89 ? -3.163 -19.659 -32.695 1.00 68.69 89 LYS A O 1
ATOM 705 N N . ASN A 1 90 ? -3.614 -20.352 -34.786 1.00 62.34 90 ASN A N 1
ATOM 706 C CA . ASN A 1 90 ? -4.861 -19.586 -34.933 1.00 62.34 90 ASN A CA 1
ATOM 707 C C . ASN A 1 90 ? -5.839 -19.817 -33.766 1.00 62.34 90 ASN A C 1
ATOM 709 O O . ASN A 1 90 ? -6.505 -18.876 -33.349 1.00 62.34 90 ASN A O 1
ATOM 713 N N . ALA A 1 91 ? -5.859 -21.032 -33.201 1.00 65.50 91 ALA A N 1
ATOM 714 C CA . ALA A 1 91 ? -6.673 -21.393 -32.039 1.00 65.50 91 ALA A CA 1
ATOM 715 C C . ALA A 1 91 ? -6.349 -20.561 -30.782 1.00 65.50 91 ALA A C 1
ATOM 717 O O . ALA A 1 91 ? -7.257 -20.074 -30.114 1.00 65.50 91 ALA A O 1
ATOM 718 N N . TYR A 1 92 ? -5.062 -20.335 -30.496 1.00 63.75 92 TYR A N 1
ATOM 719 C CA . TYR A 1 92 ? -4.629 -19.528 -29.350 1.00 63.75 92 TYR A CA 1
ATOM 720 C C . TYR A 1 92 ? -5.027 -18.058 -29.528 1.00 63.75 92 TYR A C 1
ATOM 722 O O . TYR A 1 92 ? -5.463 -17.396 -28.590 1.00 63.75 92 TYR A O 1
ATOM 730 N N . HIS A 1 93 ? -4.943 -17.543 -30.757 1.00 62.34 93 HIS A N 1
ATOM 731 C CA . HIS A 1 93 ? -5.350 -16.173 -31.057 1.00 62.34 93 HIS A CA 1
ATOM 732 C C . HIS A 1 93 ? -6.875 -15.990 -30.999 1.00 62.34 93 HIS A C 1
ATOM 734 O O . HIS A 1 93 ? -7.347 -14.955 -30.521 1.00 62.34 93 HIS A O 1
ATOM 740 N N . SER A 1 94 ? -7.658 -16.959 -31.485 1.00 67.94 94 SER A N 1
ATOM 741 C CA . SER A 1 94 ? -9.119 -16.912 -31.369 1.00 67.94 94 SER A CA 1
ATOM 742 C C . SER A 1 94 ? -9.558 -16.975 -29.911 1.00 67.94 94 SER A C 1
ATOM 744 O O . SER A 1 94 ? -10.406 -16.184 -29.511 1.00 67.94 94 SER A O 1
ATOM 746 N N . GLU A 1 95 ? -8.916 -17.827 -29.106 1.00 72.69 95 GLU A N 1
ATOM 747 C CA . GLU A 1 95 ? -9.153 -17.904 -27.663 1.00 72.69 95 GLU A CA 1
ATOM 748 C C . GLU A 1 95 ? -8.776 -16.587 -26.968 1.00 72.69 95 GLU A C 1
ATOM 750 O O . GLU A 1 95 ? -9.556 -16.058 -26.183 1.00 72.69 95 GLU A O 1
ATOM 755 N N . ALA A 1 96 ? -7.634 -15.982 -27.310 1.00 62.78 96 ALA A N 1
ATOM 756 C CA . ALA A 1 96 ? -7.222 -14.698 -26.744 1.00 62.78 96 ALA A CA 1
ATOM 757 C C . ALA A 1 96 ? -8.167 -13.540 -27.130 1.00 62.78 96 ALA A C 1
ATOM 759 O O . ALA A 1 96 ? -8.490 -12.696 -26.289 1.00 62.78 96 ALA A O 1
ATOM 760 N N . MET A 1 97 ? -8.636 -13.485 -28.385 1.00 70.44 97 MET A N 1
ATOM 761 C CA . MET A 1 97 ? -9.633 -12.492 -28.812 1.00 70.44 97 MET A CA 1
ATOM 762 C C . MET A 1 97 ? -10.967 -12.689 -28.093 1.00 70.44 97 MET A C 1
ATOM 764 O O . MET A 1 97 ? -11.580 -11.711 -27.670 1.00 70.44 97 MET A O 1
ATOM 768 N N . GLN A 1 98 ? -11.406 -13.938 -27.948 1.00 75.50 98 GLN A N 1
ATOM 769 C CA . GLN A 1 98 ? -12.646 -14.270 -27.264 1.00 75.50 98 GLN A CA 1
ATOM 770 C C . GLN A 1 98 ? -12.562 -13.912 -25.776 1.00 75.50 98 GLN A C 1
ATOM 772 O O . GLN A 1 98 ? -13.402 -13.159 -25.299 1.00 75.50 98 GLN A O 1
ATOM 777 N N . ALA A 1 99 ? -11.469 -14.267 -25.100 1.00 66.94 99 ALA A N 1
ATOM 778 C CA . ALA A 1 99 ? -11.196 -13.860 -23.721 1.00 66.94 99 ALA A CA 1
ATOM 779 C C . ALA A 1 99 ? -11.083 -12.331 -23.538 1.00 66.94 99 ALA A C 1
ATOM 781 O O . ALA A 1 99 ? -11.251 -11.814 -22.434 1.00 66.94 99 ALA A O 1
ATOM 782 N N . THR A 1 100 ? -10.768 -11.577 -24.597 1.00 64.31 100 THR A N 1
ATOM 783 C CA . THR A 1 100 ? -10.776 -10.102 -24.564 1.00 64.31 100 THR A CA 1
ATOM 784 C C . THR A 1 100 ? -12.197 -9.543 -24.690 1.00 64.31 100 THR A C 1
ATOM 786 O O . THR A 1 100 ? -12.519 -8.563 -24.022 1.00 64.31 100 THR A O 1
ATOM 789 N N . LYS A 1 101 ? -13.058 -10.176 -25.499 1.00 70.00 101 LYS A N 1
ATOM 790 C CA . LYS A 1 101 ? -14.485 -9.829 -25.600 1.00 70.00 101 LYS A CA 1
ATOM 791 C C . LYS A 1 101 ? -15.250 -10.181 -24.327 1.00 70.00 101 LYS A C 1
ATOM 793 O O . LYS A 1 101 ? -15.934 -9.323 -23.790 1.00 70.00 101 LYS A O 1
ATOM 798 N N . GLU A 1 102 ? -15.043 -11.382 -23.796 1.00 73.81 102 GLU A N 1
ATOM 799 C CA . GLU A 1 102 ? -15.640 -11.838 -22.534 1.00 73.81 102 GLU A CA 1
ATOM 800 C C . GLU A 1 102 ? -15.262 -10.900 -21.377 1.00 73.81 102 GLU A C 1
ATOM 802 O O . GLU A 1 102 ? -16.121 -10.511 -20.588 1.00 73.81 102 GLU A O 1
ATOM 807 N N . ARG A 1 103 ? -14.014 -10.405 -21.353 1.00 64.25 103 ARG A N 1
ATOM 808 C CA . ARG A 1 103 ? -13.583 -9.384 -20.386 1.00 64.25 103 ARG A CA 1
ATOM 809 C C . ARG A 1 103 ? -14.344 -8.065 -20.534 1.00 64.25 103 ARG A C 1
ATOM 811 O O . ARG A 1 103 ? -14.733 -7.475 -19.530 1.00 64.25 103 ARG A O 1
ATOM 818 N N . ALA A 1 104 ? -14.547 -7.595 -21.765 1.00 60.94 104 ALA A N 1
ATOM 819 C CA . ALA A 1 104 ? -15.313 -6.375 -22.029 1.00 60.94 104 ALA A CA 1
ATOM 820 C C . ALA A 1 104 ? -16.791 -6.516 -21.617 1.00 60.94 104 ALA A C 1
ATOM 822 O O . ALA A 1 104 ? -17.427 -5.529 -21.257 1.00 60.94 104 ALA A O 1
ATOM 823 N N . GLU A 1 105 ? -17.310 -7.742 -21.618 1.00 74.69 105 GLU A N 1
ATOM 824 C CA . GLU A 1 105 ? -18.668 -8.097 -21.190 1.00 74.69 105 GLU A CA 1
ATOM 825 C C . GLU A 1 105 ? -18.760 -8.428 -19.687 1.00 74.69 105 GLU A C 1
ATOM 827 O O . GLU A 1 105 ? -19.831 -8.760 -19.181 1.00 74.69 105 GLU A O 1
ATOM 832 N N . GLY A 1 106 ? -17.655 -8.305 -18.944 1.00 54.56 106 GLY A N 1
ATOM 833 C CA . GLY A 1 106 ? -17.613 -8.532 -17.500 1.00 54.56 106 GLY A CA 1
ATOM 834 C C . GLY A 1 106 ? -17.588 -10.007 -17.083 1.00 54.56 106 GLY A C 1
ATOM 835 O O . GLY A 1 106 ? -17.793 -10.313 -15.906 1.00 54.56 106 GLY A O 1
ATOM 836 N N . ILE A 1 107 ? -17.331 -10.919 -18.023 1.00 60.06 107 ILE A N 1
ATOM 837 C CA . ILE A 1 107 ? -17.158 -12.350 -17.782 1.00 60.06 107 ILE A CA 1
ATOM 838 C C . ILE A 1 107 ? -15.658 -12.615 -17.644 1.00 60.06 107 ILE A C 1
ATOM 840 O O . ILE A 1 107 ? -14.886 -12.531 -18.598 1.00 60.06 107 ILE A O 1
ATOM 844 N N . TYR A 1 108 ? -15.247 -12.907 -16.416 1.00 54.22 108 TYR A N 1
ATOM 845 C CA . TYR A 1 108 ? -13.852 -13.083 -16.034 1.00 54.22 108 TYR A CA 1
ATOM 846 C C . TYR A 1 108 ? -13.601 -14.546 -15.661 1.00 54.22 108 TYR A C 1
ATOM 848 O O . TYR A 1 108 ? -14.359 -15.134 -14.884 1.00 54.22 108 TYR A O 1
ATOM 856 N N . ASP A 1 109 ? -12.530 -15.133 -16.191 1.00 56.66 109 ASP A N 1
ATOM 857 C CA . ASP A 1 109 ? -12.075 -16.465 -15.792 1.00 56.66 109 ASP A CA 1
ATOM 858 C C . ASP A 1 109 ? -11.359 -16.339 -14.445 1.00 56.66 109 ASP A C 1
ATOM 860 O O . ASP A 1 109 ? -10.207 -15.915 -14.379 1.00 56.66 109 ASP A O 1
ATOM 864 N N . GLY A 1 110 ? -12.046 -16.710 -13.362 1.00 50.16 110 GLY A N 1
ATOM 865 C CA . GLY A 1 110 ? -11.545 -16.547 -11.995 1.00 50.16 110 GLY A CA 1
ATOM 866 C C . GLY A 1 110 ? -10.181 -17.194 -11.734 1.00 50.16 110 GLY A C 1
ATOM 867 O O . GLY A 1 110 ? -9.450 -16.715 -10.873 1.00 50.16 110 GLY A O 1
ATOM 868 N N . SER A 1 111 ? -9.796 -18.228 -12.490 1.00 49.69 111 SER A N 1
ATOM 869 C CA . SER A 1 111 ? -8.484 -18.872 -12.348 1.00 49.69 111 SER A CA 1
ATOM 870 C C . SER A 1 111 ? -7.357 -18.067 -13.007 1.00 49.69 111 SER A C 1
ATOM 872 O O . SER A 1 111 ? -6.264 -17.949 -12.454 1.00 49.69 111 SER A O 1
ATOM 874 N N . LYS A 1 112 ? -7.640 -17.446 -14.159 1.00 45.78 112 LYS A N 1
ATOM 875 C CA . LYS A 1 112 ? -6.705 -16.582 -14.893 1.00 45.78 112 LYS A CA 1
ATOM 876 C C . LYS A 1 112 ? -6.655 -15.162 -14.312 1.00 45.78 112 LYS A C 1
ATOM 878 O O . LYS A 1 112 ? -5.610 -14.520 -14.393 1.00 45.78 112 LYS A O 1
ATOM 883 N N . GLU A 1 113 ? -7.743 -14.678 -13.708 1.00 45.88 113 GLU A N 1
ATOM 884 C CA . GLU A 1 113 ? -7.782 -13.425 -12.940 1.00 45.88 113 GLU A CA 1
ATOM 885 C C . GLU A 1 113 ? -7.001 -13.558 -11.630 1.00 45.88 113 GLU A C 1
ATOM 887 O O . GLU A 1 113 ? -6.178 -12.697 -11.346 1.00 45.88 113 GLU A O 1
ATOM 892 N N . ALA A 1 114 ? -7.166 -14.663 -10.889 1.00 45.56 114 ALA A N 1
ATOM 893 C CA . ALA A 1 114 ? -6.371 -14.937 -9.689 1.00 45.56 114 ALA A CA 1
ATOM 894 C C . ALA A 1 114 ? -4.869 -14.975 -10.010 1.00 45.56 114 ALA A C 1
ATOM 896 O O . ALA A 1 114 ? -4.075 -14.359 -9.305 1.00 45.56 114 ALA A O 1
ATOM 897 N N . ALA A 1 115 ? -4.498 -15.597 -11.135 1.00 40.94 115 ALA A N 1
ATOM 898 C CA . ALA A 1 115 ? -3.130 -15.568 -11.639 1.00 40.94 115 ALA A CA 1
ATOM 899 C C . ALA A 1 115 ? -2.688 -14.164 -12.090 1.00 40.94 115 ALA A C 1
ATOM 901 O O . ALA A 1 115 ? -1.512 -13.869 -12.043 1.00 40.94 115 ALA A O 1
ATOM 902 N N . ARG A 1 116 ? -3.573 -13.258 -12.525 1.00 41.28 116 ARG A N 1
ATOM 903 C CA . ARG A 1 116 ? -3.198 -11.858 -12.828 1.00 41.28 116 ARG A CA 1
ATOM 904 C C . ARG A 1 116 ? -3.095 -10.980 -11.583 1.00 41.28 116 ARG A C 1
ATOM 906 O O . ARG A 1 116 ? -2.295 -10.046 -11.560 1.00 41.28 116 ARG A O 1
ATOM 913 N N . GLU A 1 117 ? -3.911 -11.252 -10.572 1.00 42.47 117 GLU A N 1
ATOM 914 C CA . GLU A 1 117 ? -3.928 -10.540 -9.294 1.00 42.47 117 GLU A CA 1
ATOM 915 C C . GLU A 1 117 ? -2.695 -10.847 -8.430 1.00 42.47 117 GLU A C 1
ATOM 917 O O . GLU A 1 117 ? -2.316 -9.997 -7.621 1.00 42.47 117 GLU A O 1
ATOM 922 N N . GLU A 1 118 ? -2.050 -11.995 -8.671 1.00 41.97 118 GLU A N 1
ATOM 923 C CA . GLU A 1 118 ? -0.850 -12.536 -8.006 1.00 41.97 118 GLU A CA 1
ATOM 924 C C . GLU A 1 118 ? 0.427 -11.692 -8.227 1.00 41.97 118 GLU A C 1
ATOM 926 O O . GLU A 1 118 ? 1.375 -11.794 -7.460 1.00 41.97 118 GLU A O 1
ATOM 931 N N . PHE A 1 119 ? 0.467 -10.800 -9.226 1.00 40.41 119 PHE A N 1
ATOM 932 C CA . PHE A 1 119 ? 1.739 -10.271 -9.749 1.00 40.41 119 PHE A CA 1
ATOM 933 C C . PHE A 1 119 ? 1.996 -8.763 -9.568 1.00 40.41 119 PHE A C 1
ATOM 935 O O . PHE A 1 119 ? 2.943 -8.229 -10.135 1.00 40.41 119 PHE A O 1
ATOM 942 N N . PHE A 1 120 ? 1.217 -8.047 -8.756 1.00 35.28 120 PHE A N 1
ATOM 943 C CA . PHE A 1 120 ? 1.471 -6.621 -8.483 1.00 35.28 120 PHE A CA 1
ATOM 944 C C . PHE A 1 120 ? 1.805 -6.380 -7.015 1.00 35.28 120 PHE A C 1
ATOM 946 O O . PHE A 1 120 ? 0.885 -6.213 -6.215 1.00 35.28 120 PHE A O 1
ATOM 953 N N . GLY A 1 121 ? 3.106 -6.340 -6.687 1.00 47.84 121 GLY A N 1
ATOM 954 C CA . GLY A 1 121 ? 3.628 -5.959 -5.364 1.00 47.84 121 GLY A CA 1
ATOM 955 C C . GLY A 1 121 ? 2.919 -6.647 -4.192 1.00 47.84 121 GLY A C 1
ATOM 956 O O . GLY A 1 121 ? 2.200 -7.623 -4.377 1.00 47.84 121 GLY A O 1
ATOM 957 N N . GLN A 1 122 ? 3.073 -6.151 -2.964 1.00 51.78 122 GLN A N 1
ATOM 958 C CA . GLN A 1 122 ? 2.188 -6.557 -1.868 1.00 51.78 122 GLN A CA 1
ATOM 959 C C . GLN A 1 122 ? 1.061 -5.524 -1.692 1.00 51.78 122 GLN A C 1
ATOM 961 O O . GLN A 1 122 ? 1.208 -4.525 -1.000 1.00 51.78 122 GLN A O 1
ATOM 966 N N . LYS A 1 123 ? -0.086 -5.754 -2.338 1.00 57.12 123 LYS A N 1
ATOM 967 C CA . LYS A 1 123 ? -1.360 -5.064 -2.112 1.00 57.12 123 LYS A CA 1
ATOM 968 C C . LYS A 1 123 ? -1.805 -5.184 -0.655 1.00 57.12 123 LYS A C 1
ATOM 970 O O . LYS A 1 123 ? -1.660 -6.232 -0.029 1.00 57.12 123 LYS A O 1
ATOM 975 N N . ALA A 1 124 ? -2.471 -4.139 -0.178 1.00 55.81 124 ALA A N 1
ATOM 976 C CA . ALA A 1 124 ? -3.114 -4.095 1.131 1.00 55.81 124 ALA A CA 1
ATOM 977 C C . ALA A 1 124 ? -4.464 -4.843 1.188 1.00 55.81 124 ALA A C 1
ATOM 979 O O . ALA A 1 124 ? -5.011 -5.038 2.268 1.00 55.81 124 ALA A O 1
ATOM 980 N N . MET A 1 125 ? -5.006 -5.308 0.053 1.00 53.28 125 MET A N 1
ATOM 981 C CA . MET A 1 125 ? -6.286 -6.041 -0.025 1.00 53.28 125 MET A CA 1
ATOM 982 C C . MET A 1 125 ? -6.468 -7.177 1.005 1.00 53.28 125 MET A C 1
ATOM 984 O O . MET A 1 125 ? -7.559 -7.268 1.573 1.00 53.28 125 MET A O 1
ATOM 988 N N . PRO A 1 126 ? -5.449 -8.000 1.328 1.00 50.03 126 PRO A N 1
ATOM 989 C CA . PRO A 1 126 ? -5.555 -9.011 2.383 1.00 50.03 126 PRO A CA 1
ATOM 990 C C . PRO A 1 126 ? -5.876 -8.440 3.777 1.00 50.03 126 PRO A C 1
ATOM 992 O O . PRO A 1 126 ? -6.534 -9.110 4.572 1.00 50.03 126 PRO A O 1
ATOM 995 N N . VAL A 1 127 ? -5.481 -7.191 4.057 1.00 53.16 127 VAL A N 1
ATOM 996 C CA . VAL A 1 127 ? -5.790 -6.469 5.305 1.00 53.16 127 VAL A CA 1
ATOM 997 C C . VAL A 1 127 ? -7.265 -6.038 5.337 1.00 53.16 127 VAL A C 1
ATOM 999 O O . VAL A 1 127 ? -7.921 -6.139 6.376 1.00 53.16 127 VAL A O 1
ATOM 1002 N N . HIS A 1 128 ? -7.823 -5.616 4.195 1.00 48.94 128 HIS A N 1
ATOM 1003 C CA . HIS A 1 128 ? -9.199 -5.107 4.098 1.00 48.94 128 HIS A CA 1
ATOM 1004 C C . HIS A 1 128 ? -10.269 -6.196 4.004 1.00 48.94 128 HIS A C 1
ATOM 1006 O O . HIS A 1 128 ? -11.323 -6.062 4.618 1.00 48.94 128 HIS A O 1
ATOM 1012 N N . ALA A 1 129 ? -10.035 -7.237 3.199 1.00 42.50 129 ALA A N 1
ATOM 1013 C CA . ALA A 1 129 ? -11.100 -8.140 2.760 1.00 42.50 129 ALA A CA 1
ATOM 1014 C C . ALA A 1 129 ? -11.372 -9.314 3.717 1.00 42.50 129 ALA A C 1
ATOM 1016 O O . ALA A 1 129 ? -12.513 -9.766 3.788 1.00 42.50 129 ALA A O 1
ATOM 1017 N N . ASN A 1 130 ? -10.360 -9.792 4.455 1.00 44.31 130 ASN A N 1
ATOM 1018 C CA . ASN A 1 130 ? -10.474 -11.034 5.233 1.00 44.31 130 ASN A CA 1
ATOM 1019 C C . ASN A 1 130 ? -10.427 -10.856 6.757 1.00 44.31 130 ASN A C 1
ATOM 1021 O O . ASN A 1 130 ? -10.902 -11.743 7.464 1.00 44.31 130 ASN A O 1
ATOM 1025 N N . GLN A 1 131 ? -9.872 -9.759 7.288 1.00 47.91 131 GLN A N 1
ATOM 1026 C CA . GLN A 1 131 ? -9.647 -9.641 8.739 1.00 47.91 131 GLN A CA 1
ATOM 1027 C C . GLN A 1 131 ? -10.275 -8.405 9.379 1.00 47.91 131 GLN A C 1
ATOM 1029 O O . GLN A 1 131 ? -10.941 -8.563 10.403 1.00 47.91 131 GLN A O 1
ATOM 1034 N N . ALA A 1 132 ? -10.162 -7.208 8.785 1.00 44.38 132 ALA A N 1
ATOM 1035 C CA . ALA A 1 132 ? -10.838 -6.025 9.330 1.00 44.38 132 ALA A CA 1
ATOM 1036 C C . ALA A 1 132 ? -12.348 -6.277 9.501 1.00 44.38 132 ALA A C 1
ATOM 1038 O O . ALA A 1 132 ? -12.878 -6.073 10.587 1.00 44.38 132 ALA A O 1
ATOM 1039 N N . SER A 1 133 ? -12.993 -6.851 8.481 1.00 41.28 133 SER A N 1
ATOM 1040 C CA . SER A 1 133 ? -14.400 -7.269 8.483 1.00 41.28 133 SER A CA 1
ATOM 1041 C C . SER A 1 133 ? -14.711 -8.430 9.445 1.00 41.28 133 SER A C 1
ATOM 1043 O O . SER A 1 133 ? -15.752 -8.423 10.099 1.00 41.28 133 SER A O 1
ATOM 1045 N N . GLY A 1 134 ? -13.813 -9.411 9.591 1.00 44.38 134 GLY A N 1
ATOM 1046 C CA . GLY A 1 134 ? -13.995 -10.542 10.514 1.00 44.38 134 GLY A CA 1
ATOM 1047 C C . GLY A 1 134 ? -13.915 -10.155 11.999 1.00 44.38 134 GLY A C 1
ATOM 1048 O O . GLY A 1 134 ? -14.602 -10.748 12.834 1.00 44.38 134 GLY A O 1
ATOM 1049 N N . HIS A 1 135 ? -13.111 -9.141 12.337 1.00 47.94 135 HIS A N 1
ATOM 1050 C CA . HIS A 1 135 ? -12.976 -8.628 13.703 1.00 47.94 135 HIS A CA 1
ATOM 1051 C C . HIS A 1 135 ? -14.029 -7.566 14.048 1.00 47.94 135 HIS A C 1
ATOM 1053 O O . HIS A 1 135 ? -14.564 -7.603 15.156 1.00 47.94 135 HIS A O 1
ATOM 1059 N N . THR A 1 136 ? -14.406 -6.680 13.118 1.00 47.78 136 THR A N 1
ATOM 1060 C CA . THR A 1 136 ? -15.480 -5.694 13.362 1.00 47.78 136 THR A CA 1
ATOM 1061 C C . THR A 1 136 ? -16.850 -6.333 13.539 1.00 47.78 136 THR A C 1
ATOM 1063 O O . THR A 1 136 ? -17.665 -5.830 14.313 1.00 47.78 136 THR A O 1
ATOM 1066 N N . MET A 1 137 ? -17.088 -7.486 12.903 1.00 45.22 137 MET A N 1
ATOM 1067 C CA . MET A 1 137 ? -18.291 -8.289 13.140 1.00 45.22 137 MET A CA 1
ATOM 1068 C C . MET A 1 137 ? -18.399 -8.795 14.587 1.00 45.22 137 MET A C 1
ATOM 1070 O O . MET A 1 137 ? -19.508 -8.998 15.073 1.00 45.22 137 MET A O 1
ATOM 1074 N N . LYS A 1 138 ? -17.275 -8.953 15.303 1.00 46.78 138 LYS A N 1
ATOM 1075 C CA . LYS A 1 138 ? -17.263 -9.354 16.720 1.00 46.78 138 LYS A CA 1
ATOM 1076 C C . LYS A 1 138 ? -17.466 -8.175 17.680 1.00 46.78 138 LYS A C 1
ATOM 1078 O O . LYS A 1 138 ? -17.903 -8.397 18.803 1.00 46.78 138 LYS A O 1
ATOM 1083 N N . SER A 1 139 ? -17.172 -6.941 17.258 1.00 56.31 139 SER A N 1
ATOM 1084 C CA . SER A 1 139 ? -17.246 -5.737 18.105 1.00 56.31 139 SER A CA 1
ATOM 1085 C C . SER A 1 139 ? -18.530 -4.913 17.940 1.00 56.31 139 SER A C 1
ATOM 1087 O O . SER A 1 139 ? -18.679 -3.895 18.611 1.00 56.31 139 SER A O 1
ATOM 1089 N N . GLY A 1 140 ? -19.455 -5.312 17.055 1.00 62.69 140 GLY A N 1
ATOM 1090 C CA . GLY A 1 140 ? -20.672 -4.536 16.766 1.00 62.69 140 GLY A CA 1
ATOM 1091 C C . GLY A 1 140 ? -20.395 -3.194 16.072 1.00 62.69 140 GLY A C 1
ATOM 1092 O O . GLY A 1 140 ? -21.214 -2.276 16.143 1.00 62.69 140 GLY A O 1
ATOM 1093 N N . THR A 1 141 ? -19.230 -3.064 15.431 1.00 74.69 141 THR A N 1
ATOM 1094 C CA . THR A 1 141 ? -18.792 -1.853 14.724 1.00 74.69 141 THR A CA 1
ATOM 1095 C C . THR A 1 141 ? -19.365 -1.850 13.313 1.00 74.69 141 THR A C 1
ATOM 1097 O O . THR A 1 141 ? -19.172 -2.815 12.575 1.00 74.69 141 THR A O 1
ATOM 1100 N N . ARG A 1 142 ? -20.013 -0.752 12.906 1.00 81.75 142 ARG A N 1
ATOM 1101 C CA . ARG A 1 142 ? -20.537 -0.611 11.539 1.00 81.75 142 ARG A CA 1
ATOM 1102 C C . ARG A 1 142 ? -19.394 -0.360 10.555 1.00 81.75 142 ARG A C 1
ATOM 1104 O O . ARG A 1 142 ? -18.598 0.548 10.783 1.00 81.75 142 ARG A O 1
ATOM 1111 N N . VAL A 1 143 ? -19.338 -1.099 9.451 1.00 84.00 143 VAL A N 1
ATOM 1112 C CA . VAL A 1 143 ? -18.292 -0.976 8.422 1.00 84.00 143 VAL A CA 1
ATOM 1113 C C . VAL A 1 143 ? -18.844 -0.314 7.160 1.00 84.00 143 VAL A C 1
ATOM 1115 O O . VAL A 1 143 ? -19.705 -0.868 6.469 1.00 84.00 143 VAL A O 1
ATOM 1118 N N . LEU A 1 144 ? -18.323 0.869 6.837 1.00 87.75 144 LEU A N 1
ATOM 1119 C CA . LEU A 1 144 ? -18.564 1.577 5.582 1.00 87.75 144 LEU A CA 1
ATOM 1120 C C . LEU A 1 144 ? -17.358 1.366 4.674 1.00 87.75 144 LEU A C 1
ATOM 1122 O O . LEU A 1 144 ? -16.253 1.796 4.990 1.00 87.75 144 LEU A O 1
ATOM 1126 N N . TYR A 1 145 ? -17.578 0.736 3.529 1.00 88.50 145 TYR A N 1
ATOM 1127 C CA . TYR A 1 145 ? -16.548 0.537 2.523 1.00 88.50 145 TYR A CA 1
ATOM 1128 C C . TYR A 1 145 ? -16.760 1.490 1.357 1.00 88.50 145 TYR A C 1
ATOM 1130 O O . TYR A 1 145 ? -17.800 1.474 0.693 1.00 88.50 145 TYR A O 1
ATOM 1138 N N . VAL A 1 146 ? -15.751 2.305 1.112 1.00 89.19 146 VAL A N 1
ATOM 1139 C CA . VAL A 1 146 ? -15.663 3.258 0.023 1.00 89.19 146 VAL A CA 1
ATOM 1140 C C . VAL A 1 146 ? -14.826 2.638 -1.085 1.00 89.19 146 VAL A C 1
ATOM 1142 O O . VAL A 1 146 ? -13.656 2.325 -0.885 1.00 89.19 146 VAL A O 1
ATOM 1145 N N . SER A 1 147 ? -15.455 2.458 -2.241 1.00 89.25 147 SER A N 1
ATOM 1146 C CA . SER A 1 147 ? -14.878 1.804 -3.407 1.00 89.25 147 SER A CA 1
ATOM 1147 C C . SER A 1 147 ? -14.608 2.831 -4.505 1.00 89.25 147 SER A C 1
ATOM 1149 O O . SER A 1 147 ? -15.535 3.422 -5.065 1.00 89.25 147 SER A O 1
ATOM 1151 N N . ILE A 1 148 ? -13.334 3.041 -4.807 1.00 85.62 148 ILE A N 1
ATOM 1152 C CA . ILE A 1 148 ? -12.839 3.810 -5.947 1.00 85.62 148 ILE A CA 1
ATOM 1153 C C . ILE A 1 148 ? -12.378 2.840 -7.035 1.00 85.62 148 ILE A C 1
ATOM 1155 O O . ILE A 1 148 ? -12.831 2.954 -8.168 1.00 85.62 148 ILE A O 1
ATOM 1159 N N . ASP A 1 149 ? -11.582 1.836 -6.670 1.00 83.50 149 ASP A N 1
ATOM 1160 C CA . ASP A 1 149 ? -11.014 0.847 -7.597 1.00 83.50 149 ASP A CA 1
ATOM 1161 C C . ASP A 1 149 ? -11.626 -0.557 -7.401 1.00 83.50 149 ASP A C 1
ATOM 1163 O O . ASP A 1 149 ? -11.506 -1.447 -8.247 1.00 83.50 149 ASP A O 1
ATOM 1167 N N . THR A 1 150 ? -12.333 -0.779 -6.291 1.00 83.19 150 THR A N 1
ATOM 1168 C CA . THR A 1 150 ? -12.862 -2.096 -5.918 1.00 83.19 150 THR A CA 1
ATOM 1169 C C . THR A 1 150 ? -14.243 -2.348 -6.513 1.00 83.19 150 THR A C 1
ATOM 1171 O O . THR A 1 150 ? -15.246 -1.846 -6.016 1.00 83.19 150 THR A O 1
ATOM 1174 N N . LEU A 1 151 ? -14.356 -3.192 -7.537 1.00 82.81 151 LEU A N 1
ATOM 1175 C CA . LEU A 1 151 ? -15.645 -3.437 -8.206 1.00 82.81 151 LEU A CA 1
ATOM 1176 C C . LEU A 1 151 ? -16.625 -4.309 -7.403 1.00 82.81 151 LEU A C 1
ATOM 1178 O O . LEU A 1 151 ? -17.840 -4.181 -7.556 1.00 82.81 151 LEU A O 1
ATOM 1182 N N . ARG A 1 152 ? -16.116 -5.218 -6.564 1.00 80.06 152 ARG A N 1
ATOM 1183 C CA . ARG A 1 152 ? -16.932 -6.199 -5.831 1.00 80.06 152 ARG A CA 1
ATOM 1184 C C . ARG A 1 152 ? -17.048 -5.823 -4.361 1.00 80.06 152 ARG A C 1
ATOM 1186 O O . ARG A 1 152 ? -16.044 -5.536 -3.721 1.00 80.06 152 ARG A O 1
ATOM 1193 N N . LYS A 1 153 ? -18.262 -5.900 -3.805 1.00 81.12 153 LYS A N 1
ATOM 1194 C CA . LYS A 1 153 ? -18.489 -5.680 -2.371 1.00 81.12 153 LYS A CA 1
ATOM 1195 C C . LYS A 1 153 ? -17.716 -6.726 -1.544 1.00 81.12 153 LYS A C 1
ATOM 1197 O O . LYS A 1 153 ? -17.983 -7.917 -1.719 1.00 81.12 153 LYS A O 1
ATOM 1202 N N . PRO A 1 154 ? -16.818 -6.313 -0.630 1.00 78.75 154 PRO A N 1
ATOM 1203 C CA . PRO A 1 154 ? -16.125 -7.243 0.256 1.00 78.75 154 PRO A CA 1
ATOM 1204 C C . PRO A 1 154 ? -17.070 -7.907 1.263 1.00 78.75 154 PRO A C 1
ATOM 1206 O O . PRO A 1 154 ? -18.104 -7.349 1.649 1.00 78.75 154 PRO A O 1
ATOM 1209 N N . VAL A 1 155 ? -16.699 -9.107 1.709 1.00 74.44 155 VAL A N 1
ATOM 1210 C CA . VAL A 1 155 ? -17.452 -9.857 2.719 1.00 74.44 155 VAL A CA 1
ATOM 1211 C C . VAL A 1 155 ? -17.331 -9.153 4.073 1.00 74.44 155 VAL A C 1
ATOM 1213 O O . VAL A 1 155 ? -16.260 -8.690 4.455 1.00 74.44 155 VAL A O 1
ATOM 1216 N N . GLY A 1 156 ? -18.446 -9.065 4.800 1.00 71.44 156 GLY A N 1
ATOM 1217 C CA . GLY A 1 156 ? -18.495 -8.469 6.138 1.00 71.44 156 GLY A CA 1
ATOM 1218 C C . GLY A 1 156 ? -18.553 -6.938 6.180 1.00 71.44 156 GLY A C 1
ATOM 1219 O O . GLY A 1 156 ? -18.293 -6.342 7.220 1.00 71.44 156 GLY A O 1
ATOM 1220 N N . VAL A 1 157 ? -18.906 -6.303 5.059 1.00 80.75 157 VAL A N 1
ATOM 1221 C CA . VAL A 1 157 ? -19.164 -4.860 4.959 1.00 80.75 157 VAL A CA 1
ATOM 1222 C C . VAL A 1 157 ? -20.664 -4.571 5.066 1.00 80.75 157 VAL A C 1
ATOM 1224 O O . VAL A 1 157 ? -21.460 -5.139 4.308 1.00 80.75 157 VAL A O 1
ATOM 1227 N N . ASP A 1 158 ? -21.058 -3.615 5.908 1.00 82.00 158 ASP A N 1
ATOM 1228 C CA . ASP A 1 158 ? -22.462 -3.202 6.037 1.00 82.00 158 ASP A CA 1
ATOM 1229 C C . ASP A 1 158 ? -22.896 -2.341 4.848 1.00 82.00 158 ASP A C 1
ATOM 1231 O O . ASP A 1 158 ? -23.842 -2.675 4.130 1.00 82.00 158 ASP A O 1
ATOM 1235 N N . VAL A 1 159 ? -22.158 -1.259 4.587 1.00 85.75 159 VAL A N 1
ATOM 1236 C CA . VAL A 1 159 ? -22.465 -0.284 3.531 1.00 85.75 159 VAL A CA 1
ATOM 1237 C C . VAL A 1 159 ? -21.348 -0.266 2.501 1.00 85.75 159 VAL A C 1
ATOM 1239 O O . VAL A 1 159 ? -20.189 -0.080 2.851 1.00 85.75 159 VAL A O 1
ATOM 1242 N N . PHE A 1 160 ? -21.701 -0.419 1.228 1.00 86.56 160 PHE A N 1
ATOM 1243 C CA . PHE A 1 160 ? -20.762 -0.351 0.111 1.00 86.56 160 PHE A CA 1
ATOM 1244 C C . PHE A 1 160 ? -21.080 0.868 -0.756 1.00 86.56 160 PHE A C 1
ATOM 1246 O O . PHE A 1 160 ? -22.203 1.000 -1.241 1.00 86.56 160 PHE A O 1
ATOM 1253 N N . LEU A 1 161 ? -20.103 1.758 -0.922 1.00 88.12 161 LEU A N 1
ATOM 1254 C CA . LEU A 1 161 ? -20.221 3.015 -1.658 1.00 88.12 161 LEU A CA 1
ATOM 1255 C C . LEU A 1 161 ? -19.333 2.964 -2.915 1.00 88.12 161 LEU A C 1
ATOM 1257 O O . LEU A 1 161 ? -18.144 3.264 -2.814 1.00 88.12 161 LEU A O 1
ATOM 1261 N N . PRO A 1 162 ? -19.876 2.592 -4.091 1.00 87.88 162 PRO A N 1
ATOM 1262 C CA . PRO A 1 162 ? -19.122 2.551 -5.345 1.00 87.88 162 PRO A CA 1
ATOM 1263 C C . PRO A 1 162 ? -18.989 3.959 -5.945 1.00 87.88 162 PRO A C 1
ATOM 1265 O O . PRO A 1 162 ? -19.826 4.405 -6.730 1.00 87.88 162 PRO A O 1
ATOM 1268 N N . ILE A 1 163 ? -17.942 4.693 -5.570 1.00 84.81 163 ILE A N 1
ATOM 1269 C CA . ILE A 1 163 ? -17.694 6.064 -6.049 1.00 84.81 163 ILE A CA 1
ATOM 1270 C C . ILE A 1 163 ? -17.436 6.093 -7.552 1.00 84.81 163 ILE A C 1
ATOM 1272 O O . ILE A 1 163 ? -17.864 7.033 -8.218 1.00 84.81 163 ILE A O 1
ATOM 1276 N N . TRP A 1 164 ? -16.814 5.056 -8.111 1.00 82.06 164 TRP A N 1
ATOM 1277 C CA . TRP A 1 164 ? -16.562 4.951 -9.552 1.00 82.06 164 TRP A CA 1
ATOM 1278 C C . TRP A 1 164 ? -17.833 5.051 -10.415 1.00 82.06 164 TRP A C 1
ATOM 1280 O O . TRP A 1 164 ? -17.745 5.414 -11.584 1.00 82.06 164 TRP A O 1
ATOM 1290 N N . GLN A 1 165 ? -19.024 4.800 -9.855 1.00 81.75 165 GLN A N 1
ATOM 1291 C CA . GLN A 1 165 ? -20.308 4.985 -10.549 1.00 81.75 165 GLN A CA 1
ATOM 1292 C C . GLN A 1 165 ? -20.826 6.430 -10.524 1.00 81.75 165 GLN A C 1
ATOM 1294 O O . GLN A 1 165 ? -21.699 6.789 -11.311 1.00 81.75 165 GLN A O 1
ATOM 1299 N N . HIS A 1 166 ? -20.353 7.245 -9.583 1.00 76.94 166 HIS A N 1
ATOM 1300 C CA . HIS A 1 166 ? -20.939 8.547 -9.251 1.00 76.94 166 HIS A CA 1
ATOM 1301 C C . HIS A 1 166 ? -19.970 9.723 -9.414 1.00 76.94 166 HIS A C 1
ATOM 1303 O O . HIS A 1 166 ? -20.418 10.869 -9.434 1.00 76.94 166 HIS A O 1
ATOM 1309 N N . GLY A 1 167 ? -18.671 9.446 -9.541 1.00 76.00 167 GLY A N 1
ATOM 1310 C CA . GLY A 1 167 ? -17.613 10.450 -9.605 1.00 76.00 167 GLY A CA 1
ATOM 1311 C C . GLY A 1 167 ? -17.169 10.952 -8.226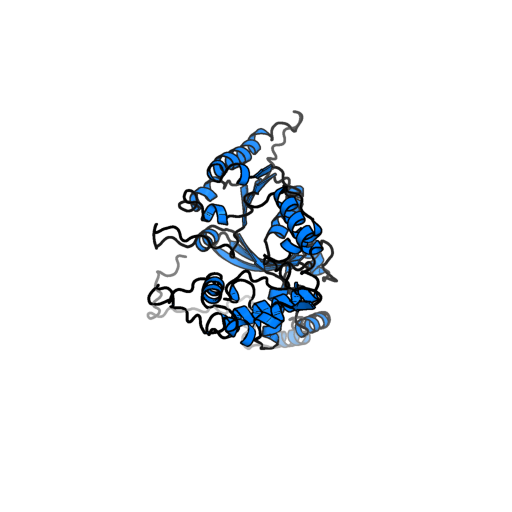 1.00 76.00 167 GLY A C 1
ATOM 1312 O O . GLY A 1 167 ? -17.881 10.816 -7.227 1.00 76.00 167 GLY A O 1
ATOM 1313 N N . LEU A 1 168 ? -15.970 11.543 -8.176 1.00 76.12 168 LEU A N 1
ATOM 1314 C CA . LEU A 1 168 ? -15.336 12.021 -6.938 1.00 76.12 168 LEU A CA 1
ATOM 1315 C C . LEU A 1 168 ? -16.083 13.203 -6.293 1.00 76.12 168 LEU A C 1
ATOM 1317 O O . LEU A 1 168 ? -16.037 13.354 -5.076 1.00 76.12 168 LEU A O 1
ATOM 1321 N N . ASP A 1 169 ? -16.834 13.990 -7.064 1.00 77.19 169 ASP A N 1
ATOM 1322 C CA . ASP A 1 169 ? -17.559 15.164 -6.553 1.00 77.19 169 ASP A CA 1
ATOM 1323 C C . ASP A 1 169 ? -18.693 14.787 -5.587 1.00 77.19 169 ASP A C 1
ATOM 1325 O O . ASP A 1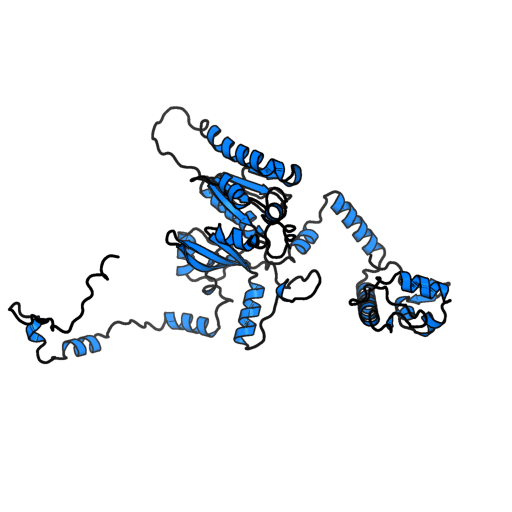 169 ? -19.001 15.511 -4.641 1.00 77.19 169 ASP A O 1
ATOM 1329 N N . GLN A 1 170 ? -19.305 13.616 -5.787 1.00 78.94 170 GLN A N 1
ATOM 1330 C CA . GLN A 1 170 ? -20.383 13.111 -4.928 1.00 78.94 170 GLN A CA 1
ATOM 1331 C C . GLN A 1 170 ? -19.867 12.311 -3.727 1.00 78.94 170 GLN A C 1
ATOM 1333 O O . GLN A 1 170 ? -20.663 11.835 -2.915 1.00 78.94 170 GLN A O 1
ATOM 1338 N N . PHE A 1 171 ? -18.549 12.142 -3.600 1.00 82.69 171 PHE A N 1
ATOM 1339 C CA . PHE A 1 171 ? -17.945 11.350 -2.535 1.00 82.69 171 PHE A CA 1
ATOM 1340 C C . PHE A 1 171 ? -18.324 11.875 -1.147 1.00 82.69 171 PHE A C 1
ATOM 1342 O O . PHE A 1 171 ? -18.834 11.124 -0.315 1.00 82.69 171 PHE A O 1
ATOM 1349 N N . GLN A 1 172 ? -18.112 13.174 -0.917 1.00 83.75 172 GLN A N 1
ATOM 1350 C CA . GLN A 1 172 ? -18.303 13.795 0.394 1.00 83.75 172 GLN A CA 1
ATOM 1351 C C . GLN A 1 172 ? -19.755 13.705 0.860 1.00 83.75 172 GLN A C 1
ATOM 1353 O O . GLN A 1 172 ? -20.020 13.283 1.983 1.00 83.75 172 GLN A O 1
ATOM 1358 N N . SER A 1 173 ? -20.703 14.053 -0.014 1.00 84.88 173 SER A N 1
ATOM 1359 C CA . SER A 1 173 ? -22.130 14.060 0.319 1.00 84.88 173 SER A CA 1
ATOM 1360 C C . SER A 1 173 ? -22.658 12.650 0.585 1.00 84.88 173 SER A C 1
ATOM 1362 O O . SER A 1 173 ? -23.379 12.434 1.561 1.00 84.88 173 SER A O 1
ATOM 1364 N N . LYS A 1 174 ? -22.252 11.661 -0.223 1.00 85.25 174 LYS A N 1
ATOM 1365 C CA . LYS A 1 174 ? -22.651 10.263 -0.022 1.00 85.25 174 LYS A CA 1
ATOM 1366 C C . LYS A 1 174 ? -22.061 9.684 1.255 1.00 85.25 174 LYS A C 1
ATOM 1368 O O . LYS A 1 174 ? -22.800 9.060 2.017 1.00 85.25 174 LYS A O 1
ATOM 1373 N N . LEU A 1 175 ? -20.778 9.919 1.522 1.00 85.81 175 LEU A N 1
ATOM 1374 C CA . LEU A 1 175 ? -20.146 9.440 2.747 1.00 85.81 175 LEU A CA 1
ATOM 1375 C C . LEU A 1 175 ? -20.774 10.101 3.984 1.00 85.81 175 LEU A C 1
ATOM 1377 O O . LEU A 1 175 ? -21.141 9.394 4.919 1.00 85.81 175 LEU A O 1
ATOM 1381 N N . ALA A 1 176 ? -21.006 11.417 3.957 1.00 85.25 176 ALA A N 1
ATOM 1382 C CA . ALA A 1 176 ? -21.697 12.130 5.032 1.00 85.25 176 ALA A CA 1
ATOM 1383 C C . ALA A 1 176 ? -23.102 11.561 5.288 1.00 85.25 176 ALA A C 1
ATOM 1385 O O . ALA A 1 176 ? -23.431 11.239 6.430 1.00 85.25 176 ALA A O 1
ATOM 1386 N N . SER A 1 177 ? -23.889 11.326 4.231 1.00 85.69 177 SER A N 1
ATOM 1387 C CA . SER A 1 177 ? -25.229 10.736 4.355 1.00 85.69 177 SER A CA 1
ATOM 1388 C C . SER A 1 177 ? -25.203 9.317 4.940 1.00 85.69 177 SER A C 1
ATOM 1390 O O . SER A 1 177 ? -26.043 8.963 5.767 1.00 85.69 177 SER A O 1
ATOM 1392 N N . ALA A 1 178 ? -24.208 8.503 4.571 1.00 83.88 178 ALA A N 1
ATOM 1393 C CA . ALA A 1 178 ? -24.054 7.145 5.084 1.00 83.88 178 ALA A CA 1
ATOM 1394 C C . ALA A 1 178 ? -23.683 7.136 6.576 1.00 83.88 178 ALA A C 1
ATOM 1396 O O . ALA A 1 178 ? -24.169 6.281 7.330 1.00 83.88 178 ALA A O 1
ATOM 1397 N N . ILE A 1 179 ? -22.865 8.104 7.005 1.00 82.50 179 ILE A N 1
ATOM 1398 C CA . ILE A 1 179 ? -22.517 8.319 8.412 1.00 82.50 179 ILE A CA 1
ATOM 1399 C C . ILE A 1 179 ? -23.751 8.803 9.197 1.00 82.50 179 ILE A C 1
ATOM 1401 O O . ILE A 1 179 ? -24.028 8.288 10.275 1.00 82.50 179 ILE A O 1
ATOM 1405 N N . GLU A 1 180 ? -24.541 9.740 8.667 1.00 80.88 180 GLU A N 1
ATOM 1406 C CA . GLU A 1 180 ? -25.739 10.274 9.342 1.00 80.88 180 GLU A CA 1
ATOM 1407 C C . GLU A 1 180 ? -26.852 9.237 9.530 1.00 80.88 180 GLU A C 1
ATOM 1409 O O . GLU A 1 180 ? -27.490 9.197 10.584 1.00 80.88 180 GLU A 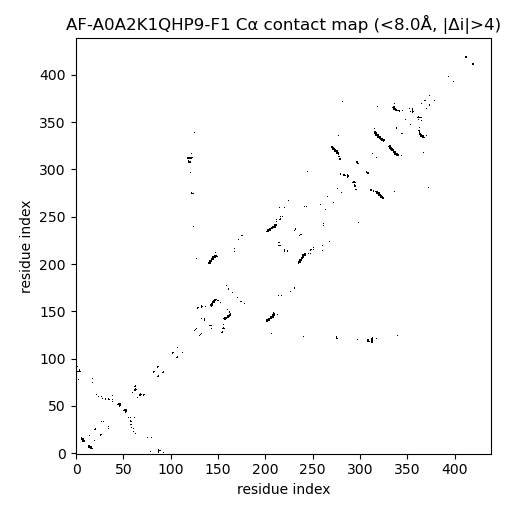O 1
ATOM 1414 N N . GLN A 1 181 ? -27.027 8.319 8.575 1.00 72.31 181 GLN A N 1
ATOM 1415 C CA . GLN A 1 181 ? -27.953 7.184 8.702 1.00 72.31 181 GLN A CA 1
ATOM 1416 C C . GLN A 1 181 ? -27.630 6.248 9.884 1.00 72.31 181 GLN A C 1
ATOM 1418 O O . GLN A 1 181 ? -28.447 5.397 10.238 1.00 72.31 181 GLN A O 1
ATOM 1423 N N . GLN A 1 182 ? -26.457 6.384 10.513 1.00 63.44 182 GLN A N 1
ATOM 1424 C CA . GLN A 1 182 ? -26.114 5.655 11.733 1.00 63.44 182 GLN A CA 1
ATOM 1425 C C . GLN A 1 182 ? -26.902 6.163 12.952 1.00 63.44 182 GLN A C 1
ATOM 1427 O O . GLN A 1 182 ? -27.271 5.363 13.809 1.00 63.44 182 GLN A O 1
ATOM 1432 N N . GLY A 1 183 ? -27.194 7.467 13.023 1.00 55.62 183 GLY A N 1
ATOM 1433 C CA . GLY A 1 183 ? -27.874 8.075 14.171 1.00 55.62 183 GLY A CA 1
ATOM 1434 C C . GLY A 1 183 ? -29.372 7.761 14.251 1.00 55.62 183 GLY A C 1
ATOM 1435 O O . GLY A 1 183 ? -29.946 7.785 15.334 1.00 55.62 183 GLY A O 1
ATOM 1436 N N . SER A 1 184 ? -30.017 7.434 13.126 1.00 50.72 184 SER A N 1
ATOM 1437 C CA . SER A 1 184 ? -31.474 7.235 13.062 1.00 50.72 184 SER A CA 1
ATOM 1438 C C . SER A 1 184 ? -31.926 5.783 13.265 1.00 50.72 184 SER A C 1
ATOM 1440 O O . SER A 1 184 ? -33.030 5.553 13.760 1.00 50.72 184 SER A O 1
ATOM 1442 N N . ASN A 1 185 ? -31.083 4.796 12.941 1.00 47.59 185 ASN A N 1
ATOM 1443 C CA . ASN A 1 185 ? -31.450 3.373 12.990 1.00 47.59 185 ASN A CA 1
ATOM 1444 C C . ASN A 1 185 ? -31.250 2.699 14.362 1.00 47.59 185 ASN A C 1
ATOM 1446 O O . ASN A 1 185 ? -31.702 1.571 14.544 1.00 47.59 185 ASN A O 1
ATOM 1450 N N . GLN A 1 186 ? -30.642 3.369 15.350 1.00 50.03 186 GLN A N 1
ATOM 1451 C CA . GLN A 1 186 ? -30.466 2.810 16.703 1.00 50.03 186 GLN A CA 1
ATOM 1452 C C . GLN A 1 186 ? -31.742 2.824 17.571 1.00 50.03 186 GLN A C 1
ATOM 1454 O O . GLN A 1 186 ? -31.766 2.199 18.626 1.00 50.03 186 GLN A O 1
ATOM 1459 N N . SER A 1 187 ? -32.833 3.469 17.140 1.00 42.91 187 SER A N 1
ATOM 1460 C CA . SER A 1 187 ? -34.055 3.608 17.955 1.00 42.91 187 SER A CA 1
ATOM 1461 C C . SER A 1 187 ? -35.092 2.481 17.808 1.00 42.91 187 SER A C 1
ATOM 1463 O O . SER A 1 187 ? -36.153 2.560 18.421 1.00 42.91 187 SER A O 1
ATOM 1465 N N . LYS A 1 188 ? -34.837 1.425 17.017 1.00 37.47 188 LYS A N 1
ATOM 1466 C CA . LYS A 1 188 ? -35.870 0.419 16.672 1.00 37.47 188 LYS A CA 1
ATOM 1467 C C . LYS A 1 188 ? -35.634 -1.016 17.160 1.00 37.47 188 LYS A C 1
ATOM 1469 O O . LYS A 1 188 ? -36.323 -1.912 16.681 1.00 37.47 188 LYS A O 1
ATOM 1474 N N . MET A 1 189 ? -34.723 -1.264 18.106 1.00 33.22 189 MET A N 1
ATOM 1475 C CA . MET A 1 189 ? -34.384 -2.645 18.508 1.00 33.22 189 MET A CA 1
ATOM 1476 C C . MET A 1 189 ? -34.519 -2.996 19.998 1.00 33.22 189 MET A C 1
ATOM 1478 O O . MET A 1 189 ? -33.966 -4.008 20.416 1.00 33.22 189 MET A O 1
ATOM 1482 N N . PHE A 1 190 ? -35.307 -2.248 20.782 1.00 36.06 190 PHE A N 1
ATOM 1483 C CA . PHE A 1 190 ? -35.702 -2.674 22.135 1.00 36.06 190 PHE A CA 1
ATOM 1484 C C . PHE A 1 190 ? -37.208 -2.450 22.390 1.00 36.06 190 PHE A C 1
ATOM 1486 O O . PHE A 1 190 ? -37.694 -1.338 22.166 1.00 36.06 190 PHE A O 1
ATOM 1493 N N . PRO A 1 191 ? -37.967 -3.472 22.845 1.00 35.31 191 PRO A N 1
ATOM 1494 C CA . PRO A 1 191 ? -39.288 -3.272 23.441 1.00 35.31 191 PRO A CA 1
ATOM 1495 C C . PRO A 1 191 ? -39.158 -2.404 24.704 1.00 35.31 191 PRO A C 1
ATOM 1497 O O . PRO A 1 191 ? -38.155 -2.478 25.408 1.00 35.31 191 PRO A O 1
ATOM 1500 N N . GLN A 1 192 ? -40.168 -1.580 24.978 1.00 39.00 192 GLN A N 1
ATOM 1501 C CA . GLN A 1 192 ? -40.142 -0.418 25.882 1.00 39.00 192 GLN A CA 1
ATOM 1502 C C . GLN A 1 192 ? -39.878 -0.657 27.387 1.00 39.00 192 GLN A C 1
ATOM 1504 O O . GLN A 1 192 ? -39.900 0.311 28.141 1.00 39.00 192 GLN A O 1
ATOM 1509 N N . ASP A 1 193 ? -39.550 -1.863 27.850 1.00 40.91 193 ASP A N 1
ATOM 1510 C CA . ASP A 1 193 ? -39.587 -2.187 29.283 1.00 40.91 193 ASP A CA 1
ATOM 1511 C C . ASP A 1 193 ? -38.235 -2.645 29.857 1.00 40.91 193 ASP A C 1
ATOM 1513 O O . ASP A 1 193 ? -38.129 -3.760 30.350 1.00 40.91 193 ASP A O 1
ATOM 1517 N N . PHE A 1 194 ? -37.193 -1.800 29.812 1.00 36.28 194 PHE A N 1
ATOM 1518 C CA . PHE A 1 194 ? -36.151 -1.728 30.862 1.00 36.28 194 PHE A CA 1
ATOM 1519 C C . PHE A 1 194 ? -35.179 -0.557 30.603 1.00 36.28 194 PHE A C 1
ATOM 1521 O O . PHE A 1 194 ? -34.373 -0.591 29.675 1.00 36.28 194 PHE A O 1
ATOM 1528 N N . LYS A 1 195 ? -35.224 0.491 31.440 1.00 33.03 195 LYS A N 1
ATOM 1529 C CA . LYS A 1 195 ? -34.222 1.572 31.462 1.00 33.03 195 LYS A CA 1
ATOM 1530 C C . LYS A 1 195 ? -33.021 1.147 32.308 1.00 33.03 195 LYS A C 1
ATOM 1532 O O . LYS A 1 195 ? -33.072 1.226 33.532 1.00 33.03 195 LYS A O 1
ATOM 1537 N N . VAL A 1 196 ? -31.934 0.754 31.653 1.00 30.34 196 VAL A N 1
ATOM 1538 C CA . VAL A 1 196 ? -30.577 0.851 32.207 1.00 30.34 196 VAL A CA 1
ATOM 1539 C C . VAL A 1 196 ? -29.739 1.554 31.144 1.00 30.34 196 VAL A C 1
ATOM 1541 O O . VAL A 1 196 ? -29.465 0.984 30.090 1.00 30.34 196 VAL A O 1
ATOM 1544 N N . ASP A 1 197 ? -29.393 2.816 31.397 1.00 31.95 197 ASP A N 1
ATOM 1545 C CA . ASP A 1 197 ? -28.583 3.655 30.510 1.00 31.95 197 ASP A CA 1
ATOM 1546 C C . ASP A 1 197 ? -27.128 3.147 30.472 1.00 31.95 197 ASP A C 1
ATOM 1548 O O . ASP A 1 197 ? -26.242 3.676 31.138 1.00 31.95 197 ASP A O 1
ATOM 1552 N N . ILE A 1 198 ? -26.868 2.100 29.685 1.00 34.16 198 ILE A N 1
ATOM 1553 C CA . ILE A 1 198 ? -25.527 1.764 29.195 1.00 34.16 198 ILE A CA 1
ATOM 1554 C C . ILE A 1 198 ? -25.513 2.145 27.715 1.00 34.16 198 ILE A C 1
ATOM 1556 O O . ILE A 1 198 ? -25.910 1.366 26.851 1.00 34.16 198 ILE A O 1
ATOM 1560 N N . TYR A 1 199 ? -25.080 3.370 27.412 1.00 37.09 199 TYR A N 1
ATOM 1561 C CA . TYR A 1 199 ? -24.786 3.786 26.042 1.00 37.09 199 TYR A CA 1
ATOM 1562 C C . TYR A 1 199 ? -23.594 2.966 25.528 1.00 37.09 199 TYR A C 1
ATOM 1564 O O . TYR A 1 199 ? -22.438 3.330 25.737 1.00 37.09 199 TYR A O 1
ATOM 1572 N N . VAL A 1 200 ? -23.855 1.843 24.858 1.00 40.09 200 VAL A N 1
ATOM 1573 C CA . VAL A 1 200 ? -22.832 1.165 24.057 1.00 40.09 200 VAL A CA 1
ATOM 1574 C C . VAL A 1 200 ? -22.577 2.051 22.840 1.00 40.09 200 VAL A C 1
ATOM 1576 O O . VAL A 1 200 ? -23.369 2.080 21.901 1.00 40.09 200 VAL A O 1
ATOM 1579 N N . VAL A 1 201 ? -21.492 2.826 22.868 1.00 44.81 201 VAL A N 1
ATOM 1580 C CA . VAL A 1 201 ? -21.052 3.624 21.718 1.00 44.81 201 VAL A CA 1
ATOM 1581 C C . VAL A 1 201 ? -20.613 2.657 20.618 1.00 44.81 201 VAL A C 1
ATOM 1583 O O . VAL A 1 201 ? -19.485 2.169 20.618 1.00 44.81 201 VAL A O 1
ATOM 1586 N N . SER A 1 202 ? -21.513 2.333 19.689 1.00 58.78 202 SER A N 1
ATOM 1587 C CA . SER A 1 202 ? -21.176 1.529 18.512 1.00 58.78 202 SER A CA 1
ATOM 1588 C C . SER A 1 202 ? -20.279 2.357 17.590 1.00 58.78 202 SER A C 1
ATOM 1590 O O . SER A 1 202 ? -20.739 3.304 16.947 1.00 58.78 202 SER A O 1
ATOM 1592 N N . GLY A 1 203 ? -18.988 2.029 17.551 1.00 72.31 203 GLY A N 1
ATOM 1593 C CA . GLY A 1 203 ? -18.029 2.673 16.656 1.00 72.31 203 GLY A CA 1
ATOM 1594 C C . GLY A 1 203 ? -18.377 2.463 15.177 1.00 72.31 203 GLY A C 1
ATOM 1595 O O . GLY A 1 203 ? -19.112 1.543 14.807 1.00 72.31 203 GLY A O 1
ATOM 1596 N N . CYS A 1 204 ? -17.829 3.314 14.318 1.00 83.81 204 CYS A N 1
ATOM 1597 C CA . CYS A 1 204 ? -17.967 3.250 12.867 1.00 83.81 204 CYS A CA 1
ATOM 1598 C C . CYS A 1 204 ? -16.577 3.161 12.228 1.00 83.81 204 CYS A C 1
ATOM 1600 O O . CYS A 1 204 ? -15.687 3.944 12.558 1.00 83.81 204 CYS A O 1
ATOM 1602 N N . LEU A 1 205 ? -16.382 2.197 11.333 1.00 85.94 205 LEU A N 1
ATOM 1603 C CA . LEU A 1 205 ? -15.146 2.003 10.588 1.00 85.94 205 LEU A CA 1
ATOM 1604 C C . LEU A 1 205 ? -15.375 2.385 9.126 1.00 85.94 205 LEU A C 1
ATOM 1606 O O . LEU A 1 205 ? -16.192 1.767 8.447 1.00 85.94 205 LEU A O 1
ATOM 1610 N N . ILE A 1 206 ? -14.631 3.372 8.639 1.00 88.75 206 ILE A N 1
ATOM 1611 C CA . ILE A 1 206 ? -14.607 3.756 7.228 1.00 88.75 206 ILE A CA 1
ATOM 1612 C C . ILE A 1 206 ? -13.362 3.142 6.596 1.00 88.75 206 ILE A C 1
ATOM 1614 O O . ILE A 1 206 ? -12.255 3.350 7.087 1.00 88.75 206 ILE A O 1
ATOM 1618 N N . ILE A 1 207 ? -13.541 2.401 5.507 1.00 89.12 207 ILE A N 1
ATOM 1619 C CA . ILE A 1 207 ? -12.460 1.810 4.717 1.00 89.12 207 ILE A CA 1
ATOM 1620 C C . ILE A 1 207 ? -12.464 2.470 3.341 1.00 89.12 207 ILE A C 1
ATOM 1622 O O . ILE A 1 207 ? -13.467 2.379 2.643 1.00 89.12 207 ILE A O 1
ATOM 1626 N N . ILE A 1 208 ? -11.367 3.118 2.954 1.00 89.75 208 ILE A N 1
ATOM 1627 C CA . ILE A 1 208 ? -11.151 3.661 1.606 1.00 89.75 208 ILE A CA 1
ATOM 1628 C C . ILE A 1 208 ? -10.096 2.809 0.912 1.00 89.75 208 ILE A C 1
ATOM 1630 O O . ILE A 1 208 ? -9.014 2.612 1.458 1.00 89.75 208 ILE A O 1
ATOM 1634 N N . ASP A 1 209 ? -10.411 2.320 -0.281 1.00 87.00 209 ASP A N 1
ATOM 1635 C CA . ASP A 1 209 ? -9.570 1.391 -1.035 1.00 87.00 209 ASP A CA 1
ATOM 1636 C C . ASP A 1 209 ? -8.403 2.037 -1.800 1.00 87.00 209 A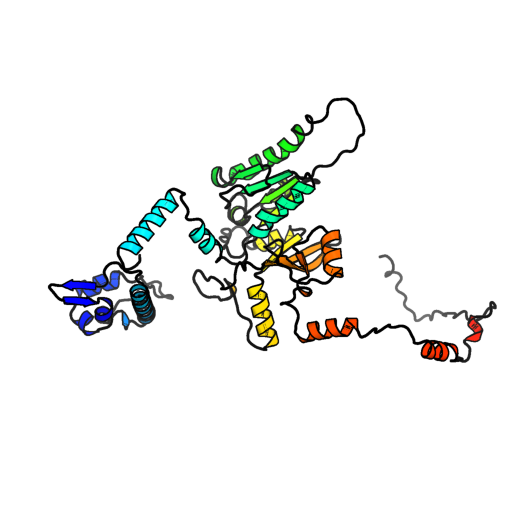SP A C 1
ATOM 1638 O O . ASP A 1 209 ? -7.389 1.374 -2.011 1.00 87.00 209 ASP A O 1
ATOM 1642 N N . SER A 1 210 ? -8.491 3.308 -2.195 1.00 88.50 210 SER A N 1
ATOM 1643 C CA . SER A 1 210 ? -7.403 3.992 -2.907 1.00 88.50 210 SER A CA 1
ATOM 1644 C C . SER A 1 210 ? -7.465 5.511 -2.735 1.00 88.50 210 SER A C 1
ATOM 1646 O O . SER A 1 210 ? -8.313 6.201 -3.296 1.00 88.50 210 SER A O 1
ATOM 1648 N N . LEU A 1 211 ? -6.528 6.081 -1.974 1.00 88.44 211 LEU A N 1
ATOM 1649 C CA . LEU A 1 211 ? -6.373 7.532 -1.828 1.00 88.44 211 LEU A CA 1
ATOM 1650 C C . LEU A 1 211 ? -5.730 8.187 -3.057 1.00 88.44 211 LEU A C 1
ATOM 1652 O O . LEU A 1 211 ? -5.784 9.410 -3.187 1.00 88.44 211 LEU A O 1
ATOM 1656 N N . ASN A 1 212 ? -5.128 7.413 -3.963 1.00 87.25 212 ASN A N 1
ATOM 1657 C CA . ASN A 1 212 ? -4.409 7.937 -5.126 1.00 87.25 212 ASN A CA 1
ATOM 1658 C C . ASN A 1 212 ? -5.322 8.751 -6.048 1.00 87.25 212 ASN A C 1
ATOM 1660 O O . ASN A 1 212 ? -4.919 9.815 -6.524 1.00 87.25 212 ASN A O 1
ATOM 1664 N N . ALA A 1 213 ? -6.569 8.311 -6.236 1.00 82.75 213 ALA A N 1
ATOM 1665 C CA . ALA A 1 213 ? -7.559 9.056 -7.010 1.00 82.75 213 ALA A CA 1
ATOM 1666 C C . ALA A 1 213 ? -7.908 10.403 -6.353 1.00 82.75 213 ALA A C 1
ATOM 1668 O O . ALA A 1 213 ? -7.990 11.421 -7.037 1.00 82.75 213 ALA A O 1
ATOM 1669 N N . LEU A 1 214 ? -8.033 10.437 -5.020 1.00 81.31 214 LEU A N 1
ATOM 1670 C CA . LEU A 1 214 ? -8.301 11.669 -4.267 1.00 81.31 214 LEU A CA 1
ATOM 1671 C C . LEU A 1 214 ? -7.111 12.637 -4.300 1.00 81.31 214 LEU A C 1
ATOM 1673 O O . LEU A 1 214 ? -7.311 13.851 -4.349 1.00 81.31 214 LEU A O 1
ATOM 1677 N N . CYS A 1 215 ? -5.886 12.108 -4.317 1.00 82.25 215 CYS A N 1
ATOM 1678 C CA . CYS A 1 215 ? -4.659 12.896 -4.437 1.00 82.25 215 CYS A CA 1
ATOM 1679 C C . CYS A 1 215 ? -4.438 13.450 -5.852 1.00 82.25 215 CYS A C 1
ATOM 1681 O O . CYS A 1 215 ? -3.729 14.439 -5.999 1.00 82.25 215 CYS A O 1
ATOM 1683 N N . SER A 1 216 ? -5.030 12.824 -6.874 1.00 77.06 216 SER A N 1
ATOM 1684 C CA . SER A 1 216 ? -4.888 13.224 -8.283 1.00 77.06 216 SER A CA 1
ATOM 1685 C C . SER A 1 216 ? -6.017 14.136 -8.777 1.00 77.06 216 SER A C 1
ATOM 1687 O O . SER A 1 216 ? -5.892 14.739 -9.838 1.00 77.06 216 SER A O 1
ATOM 1689 N N . GLY A 1 217 ? -7.135 14.227 -8.049 1.00 70.44 217 GLY A N 1
ATOM 1690 C CA . GLY A 1 217 ? -8.270 15.068 -8.430 1.00 70.44 217 GLY A CA 1
ATOM 1691 C C . GLY A 1 217 ? -7.987 16.555 -8.207 1.00 70.44 217 GLY A C 1
ATOM 1692 O O . GLY A 1 217 ? -7.611 16.953 -7.109 1.00 70.44 217 GLY A O 1
ATOM 1693 N N . GLU A 1 218 ? -8.218 17.394 -9.216 1.00 64.06 218 GLU A N 1
ATOM 1694 C CA . GLU A 1 218 ? -7.981 18.851 -9.168 1.00 64.06 218 GLU A CA 1
ATOM 1695 C C . GLU A 1 218 ? -8.687 19.532 -7.973 1.00 64.06 218 GLU A C 1
ATOM 1697 O O . GLU A 1 218 ? -8.105 20.337 -7.249 1.00 64.06 218 GLU A O 1
ATOM 1702 N N . SER A 1 219 ? -9.940 19.153 -7.703 1.00 62.50 219 SER A N 1
ATOM 1703 C CA . SER A 1 219 ? -10.757 19.742 -6.631 1.00 62.50 219 SER A CA 1
ATOM 1704 C C . SER A 1 219 ? -10.490 19.156 -5.239 1.00 62.50 219 SER A C 1
ATOM 1706 O O . SER A 1 219 ? -10.820 19.789 -4.239 1.00 62.50 219 SER A O 1
ATOM 1708 N N . THR A 1 220 ? -9.913 17.955 -5.148 1.00 62.62 220 THR A N 1
ATOM 1709 C CA . THR A 1 220 ? -9.717 17.225 -3.879 1.00 62.62 220 THR A CA 1
ATOM 1710 C C . THR A 1 220 ? -8.273 17.257 -3.384 1.00 62.62 220 THR A C 1
ATOM 1712 O O . THR A 1 220 ? -8.038 17.212 -2.178 1.00 62.62 220 THR A O 1
ATOM 1715 N N . SER A 1 221 ? -7.309 17.369 -4.296 1.00 66.75 221 SER A N 1
ATOM 1716 C CA . SER A 1 221 ? -5.872 17.387 -4.006 1.00 66.75 221 SER A CA 1
ATOM 1717 C C . SER A 1 221 ? -5.428 18.647 -3.259 1.00 66.75 221 SER A C 1
ATOM 1719 O O . SER A 1 221 ? -4.630 18.561 -2.326 1.00 66.75 221 SER A O 1
ATOM 1721 N N . SER A 1 222 ? -5.992 19.805 -3.610 1.00 68.06 222 SER A N 1
ATOM 1722 C CA . SER A 1 222 ? -5.636 21.108 -3.034 1.00 68.06 222 SER A CA 1
ATOM 1723 C C . SER A 1 222 ? -6.042 21.269 -1.564 1.00 68.06 222 SER A C 1
ATOM 1725 O O . SER A 1 222 ? -5.455 22.087 -0.858 1.00 68.06 222 SER A O 1
ATOM 1727 N N . ASN A 1 223 ? -7.007 20.480 -1.074 1.00 76.00 223 ASN A N 1
ATOM 1728 C CA . ASN A 1 223 ? -7.477 20.550 0.312 1.00 76.00 223 ASN A CA 1
ATOM 1729 C C . ASN A 1 223 ? -7.746 19.171 0.943 1.00 76.00 223 ASN A C 1
ATOM 1731 O O . ASN A 1 223 ? -8.722 18.961 1.669 1.00 76.00 223 ASN A O 1
ATOM 1735 N N . LEU A 1 224 ? -6.852 18.218 0.673 1.00 82.31 224 LEU A N 1
ATOM 1736 C CA . LEU A 1 224 ? -6.913 16.861 1.219 1.00 82.31 224 LEU A CA 1
ATOM 1737 C C . LEU A 1 224 ? -7.028 16.808 2.763 1.00 82.31 224 LEU A C 1
ATOM 1739 O O . LEU A 1 224 ? -7.819 16.004 3.260 1.00 82.31 224 LEU A O 1
ATOM 1743 N N . PRO A 1 225 ? -6.329 17.651 3.556 1.00 86.06 225 PRO A N 1
ATOM 1744 C CA . PRO A 1 225 ? -6.460 17.624 5.013 1.00 86.06 225 PRO A CA 1
ATOM 1745 C C . PRO A 1 225 ? -7.861 18.008 5.495 1.00 86.06 225 PRO A C 1
ATOM 1747 O O . PRO A 1 225 ? -8.401 17.338 6.377 1.00 86.06 225 PRO A O 1
ATOM 1750 N N . ALA A 1 226 ? -8.477 19.047 4.915 1.00 85.44 226 ALA A N 1
ATOM 1751 C CA . ALA A 1 226 ? -9.836 19.437 5.291 1.00 85.44 226 ALA A CA 1
ATOM 1752 C C . ALA A 1 226 ? -10.852 18.373 4.867 1.00 85.44 226 ALA A C 1
ATOM 1754 O O . ALA A 1 226 ? -11.775 18.072 5.625 1.00 85.44 226 ALA A O 1
ATOM 1755 N N . LEU A 1 227 ? -10.643 17.756 3.699 1.00 84.75 227 LEU A N 1
ATOM 1756 C CA . LEU A 1 227 ? -11.458 16.642 3.227 1.00 84.75 227 LEU A CA 1
ATOM 1757 C C . LEU A 1 227 ? -11.453 15.485 4.229 1.00 84.75 227 LEU A C 1
ATOM 1759 O O . LEU A 1 227 ? -12.514 15.068 4.687 1.00 84.75 227 LEU A O 1
ATOM 1763 N N . LEU A 1 228 ? -10.272 14.996 4.612 1.00 86.25 228 LEU A N 1
ATOM 1764 C CA . LEU A 1 228 ? -10.153 13.895 5.570 1.00 86.25 228 LEU A CA 1
ATOM 1765 C C . LEU A 1 228 ? -10.721 14.280 6.938 1.00 86.25 228 LEU A C 1
ATOM 1767 O O . LEU A 1 228 ? -11.442 13.493 7.547 1.00 86.25 228 LEU A O 1
ATOM 1771 N N . SER A 1 229 ? -10.476 15.514 7.380 1.00 85.81 229 SER A N 1
ATOM 1772 C CA . SER A 1 229 ? -11.004 16.035 8.644 1.00 85.81 229 SER A CA 1
ATOM 1773 C C . SER A 1 229 ? -12.534 16.067 8.677 1.00 85.81 229 SER A C 1
ATOM 1775 O O . SER A 1 229 ? -13.117 15.811 9.726 1.00 85.81 229 SER A O 1
ATOM 1777 N N . SER A 1 230 ? -13.200 16.304 7.540 1.00 85.50 230 SER A N 1
ATOM 1778 C CA . SER A 1 230 ? -14.669 16.327 7.459 1.00 85.50 230 SER A CA 1
ATOM 1779 C C . SER A 1 230 ? -15.329 14.979 7.793 1.00 85.50 230 SER A C 1
ATOM 1781 O O . SER A 1 230 ? -16.492 14.935 8.203 1.00 85.50 230 SER A O 1
ATOM 1783 N N . PHE A 1 231 ? -14.588 13.876 7.659 1.00 82.50 231 PHE A N 1
ATOM 1784 C CA . PHE A 1 231 ? -15.080 12.525 7.935 1.00 82.50 231 PHE A CA 1
ATOM 1785 C C . PHE A 1 231 ? -14.816 12.071 9.372 1.00 82.50 231 PHE A C 1
ATOM 1787 O O . PHE A 1 231 ? -15.442 11.117 9.837 1.00 82.50 231 PHE A O 1
ATOM 1794 N N . LEU A 1 232 ? -13.902 12.734 10.083 1.00 83.31 232 LEU A N 1
ATOM 1795 C CA . LEU A 1 232 ? -13.469 12.315 11.409 1.00 83.31 232 LEU A CA 1
ATOM 1796 C C . LEU A 1 232 ? -14.449 12.804 12.480 1.00 83.31 232 LEU A C 1
ATOM 1798 O O . LEU A 1 232 ? -14.773 13.984 12.587 1.00 83.31 232 LEU A O 1
ATOM 1802 N N . ARG A 1 233 ? -14.918 11.868 13.307 1.00 82.38 233 ARG A N 1
ATOM 1803 C CA . ARG A 1 233 ? -15.722 12.114 14.515 1.00 82.38 233 ARG A CA 1
ATOM 1804 C C . ARG A 1 233 ? -15.192 11.205 15.632 1.00 82.38 233 ARG A C 1
ATOM 1806 O O . ARG A 1 233 ? -14.591 10.183 15.308 1.00 82.38 233 ARG A O 1
ATOM 1813 N N . PRO A 1 234 ? -15.442 11.488 16.925 1.00 79.38 234 PRO A N 1
ATOM 1814 C CA . PRO A 1 234 ? -14.870 10.708 18.033 1.00 79.38 234 PRO A CA 1
ATOM 1815 C C . PRO A 1 234 ? -15.154 9.195 17.997 1.00 79.38 234 PRO A C 1
ATOM 1817 O O . PRO A 1 234 ? -14.381 8.417 18.542 1.00 79.38 234 PRO A O 1
ATOM 1820 N N . ALA A 1 235 ? -16.245 8.773 17.349 1.00 81.88 235 ALA A N 1
ATOM 1821 C CA . ALA A 1 235 ? -16.635 7.368 17.205 1.00 81.88 235 ALA A CA 1
ATOM 1822 C C . ALA A 1 235 ? -16.280 6.756 15.832 1.00 81.88 235 ALA A C 1
ATOM 1824 O O . ALA A 1 235 ? -16.691 5.631 15.547 1.00 81.88 235 ALA A O 1
ATOM 1825 N N . ILE A 1 236 ? -15.566 7.486 14.967 1.00 85.56 236 ILE A N 1
ATOM 1826 C CA . ILE A 1 236 ? -15.224 7.059 13.606 1.00 85.56 236 ILE A CA 1
ATOM 1827 C C . ILE A 1 236 ? -13.728 6.772 13.516 1.00 85.56 236 ILE A C 1
ATOM 1829 O O . ILE A 1 236 ? -12.901 7.626 13.820 1.00 85.56 236 ILE A O 1
ATOM 1833 N N . SER A 1 237 ? -13.388 5.577 13.042 1.00 87.00 237 SER A N 1
ATOM 1834 C CA . SER A 1 237 ? -12.030 5.205 12.645 1.00 87.00 237 SER A CA 1
ATOM 1835 C C . SER A 1 237 ? -11.943 5.143 11.124 1.00 87.00 237 SER A C 1
ATOM 1837 O O . SER A 1 237 ? -12.833 4.598 10.475 1.00 87.00 237 SER A O 1
ATOM 1839 N N . LEU A 1 238 ? -10.877 5.702 10.556 1.00 89.06 238 LEU A N 1
ATOM 1840 C CA . LEU A 1 238 ? -10.629 5.719 9.117 1.00 89.06 238 LEU A CA 1
ATOM 1841 C C . LEU A 1 238 ? -9.417 4.844 8.797 1.00 89.06 238 LEU A C 1
ATOM 1843 O O . LEU A 1 238 ? -8.326 5.083 9.311 1.00 89.06 238 LEU A O 1
ATOM 1847 N N . ILE A 1 239 ? -9.610 3.864 7.922 1.00 90.50 239 ILE A N 1
ATOM 1848 C CA . ILE A 1 239 ? -8.549 3.075 7.301 1.00 90.50 239 ILE A CA 1
ATOM 1849 C C . ILE A 1 239 ? -8.548 3.423 5.819 1.00 90.50 239 ILE A C 1
ATOM 1851 O O . ILE A 1 239 ? -9.575 3.323 5.153 1.00 90.50 239 ILE A O 1
ATOM 1855 N N . ALA A 1 240 ? -7.399 3.829 5.297 1.00 90.06 240 ALA A N 1
ATOM 1856 C CA . ALA A 1 240 ? -7.273 4.214 3.904 1.00 90.06 240 ALA A CA 1
ATOM 1857 C C . ALA A 1 240 ? -5.942 3.736 3.329 1.00 90.06 240 ALA A C 1
ATOM 1859 O O . ALA A 1 240 ? -4.921 3.747 4.017 1.00 90.06 240 ALA A O 1
ATOM 1860 N N . THR A 1 241 ? -5.963 3.327 2.067 1.00 91.19 241 THR A N 1
ATOM 1861 C CA . THR A 1 241 ? -4.797 2.800 1.354 1.00 91.19 241 THR A CA 1
ATOM 1862 C C . THR A 1 241 ? -4.230 3.795 0.371 1.00 91.19 241 THR A C 1
ATOM 1864 O O . THR A 1 241 ? -4.956 4.479 -0.342 1.00 91.19 241 THR A O 1
ATOM 1867 N N . TYR A 1 242 ? -2.904 3.850 0.314 1.00 89.62 242 TYR A N 1
ATOM 1868 C CA . TYR A 1 242 ? -2.168 4.634 -0.662 1.00 89.62 242 TYR A CA 1
ATOM 1869 C C . TYR A 1 242 ? -1.175 3.724 -1.380 1.00 89.62 242 TYR A C 1
ATOM 1871 O O . TYR A 1 242 ? -0.330 3.091 -0.747 1.00 89.62 242 TYR A O 1
ATOM 1879 N N . HIS A 1 243 ? -1.276 3.675 -2.700 1.00 88.00 243 HIS A N 1
ATOM 1880 C CA . HIS A 1 243 ? -0.397 2.925 -3.583 1.00 88.00 243 HIS A CA 1
ATOM 1881 C C . HIS A 1 243 ? 0.844 3.758 -3.902 1.00 88.00 243 HIS A C 1
ATOM 1883 O O . HIS A 1 243 ? 0.753 4.825 -4.509 1.00 88.00 243 HIS A O 1
ATOM 1889 N N . THR A 1 244 ? 2.016 3.298 -3.469 1.00 85.50 244 THR A N 1
ATOM 1890 C CA . THR A 1 244 ? 3.296 3.990 -3.704 1.00 85.50 244 THR A CA 1
ATOM 1891 C C . THR A 1 244 ? 3.797 3.848 -5.137 1.00 85.50 244 THR A C 1
ATOM 1893 O O . THR A 1 244 ? 4.645 4.621 -5.566 1.00 85.50 244 THR A O 1
ATOM 1896 N N . ASP A 1 245 ? 3.284 2.857 -5.858 1.00 79.56 245 ASP A N 1
ATOM 1897 C CA . ASP A 1 245 ? 3.638 2.501 -7.226 1.00 79.56 245 ASP A CA 1
ATOM 1898 C C . ASP A 1 245 ? 2.813 3.230 -8.294 1.00 79.56 245 ASP A C 1
ATOM 1900 O O . ASP A 1 245 ? 3.164 3.197 -9.473 1.00 79.56 245 ASP A O 1
ATOM 1904 N N . ILE A 1 246 ? 1.748 3.930 -7.894 1.00 81.75 246 ILE A N 1
ATOM 1905 C CA . ILE A 1 246 ? 0.935 4.743 -8.800 1.00 81.75 246 ILE A CA 1
ATOM 1906 C C . ILE A 1 246 ? 1.483 6.178 -8.798 1.00 81.75 246 ILE A C 1
ATOM 1908 O O . ILE A 1 246 ? 1.358 6.873 -7.781 1.00 81.75 246 ILE A O 1
ATOM 1912 N N . PRO A 1 247 ? 2.063 6.658 -9.915 1.00 74.12 247 PRO A N 1
ATOM 1913 C CA . PRO A 1 247 ? 2.529 8.032 -10.003 1.00 74.12 247 PRO A CA 1
ATOM 1914 C C . PRO A 1 247 ? 1.332 8.982 -9.952 1.00 74.12 247 PRO A C 1
ATOM 1916 O O . PRO A 1 247 ? 0.393 8.870 -10.740 1.00 74.12 247 PRO A O 1
ATOM 1919 N N . VAL A 1 248 ? 1.375 9.938 -9.028 1.00 72.69 248 VAL A N 1
ATOM 1920 C CA . VAL A 1 248 ? 0.419 11.047 -8.992 1.00 72.69 248 VAL A CA 1
ATOM 1921 C C . VAL A 1 248 ? 0.968 12.145 -9.905 1.00 72.69 248 VAL A C 1
ATOM 1923 O O . VAL A 1 248 ? 2.139 12.509 -9.748 1.00 72.69 248 VAL A O 1
ATOM 1926 N N . PRO A 1 249 ? 0.186 12.659 -10.874 1.00 68.06 249 PRO A N 1
ATOM 1927 C CA . PRO A 1 249 ? 0.648 13.744 -11.727 1.00 68.06 249 PRO A CA 1
ATOM 1928 C C . PRO A 1 249 ? 1.075 14.934 -10.854 1.00 68.06 249 PRO A C 1
ATOM 1930 O O . PRO A 1 249 ? 0.378 15.261 -9.890 1.00 68.06 249 PRO A O 1
ATOM 1933 N N . PRO A 1 250 ? 2.220 15.577 -11.145 1.00 61.25 250 PRO A N 1
ATOM 1934 C CA . PRO A 1 250 ? 2.633 16.755 -10.402 1.00 61.25 250 PRO A CA 1
ATOM 1935 C C . PRO A 1 250 ? 1.550 17.822 -10.562 1.00 61.25 250 PRO A C 1
ATOM 1937 O O . PRO A 1 250 ? 1.233 18.214 -11.686 1.00 61.25 250 PRO A O 1
ATOM 1940 N N . LEU A 1 251 ? 0.972 18.254 -9.438 1.00 59.38 251 LEU A N 1
ATOM 1941 C CA . LEU A 1 251 ? -0.008 19.339 -9.382 1.00 59.38 251 LEU A CA 1
ATOM 1942 C C . LEU A 1 251 ? 0.555 20.521 -10.169 1.00 59.38 251 LEU A C 1
ATOM 1944 O O . LEU A 1 251 ? 1.628 21.037 -9.845 1.00 59.38 251 LEU A O 1
ATOM 1948 N N . GLY A 1 252 ? -0.110 20.877 -11.266 1.00 53.69 252 GLY A N 1
ATOM 1949 C CA . GLY A 1 252 ? 0.421 21.829 -12.228 1.00 53.69 252 GLY A CA 1
ATOM 1950 C C . GLY A 1 252 ? 0.703 23.169 -11.561 1.00 53.69 252 GLY A C 1
ATOM 1951 O O . GLY A 1 252 ? -0.218 23.905 -11.248 1.00 53.69 252 GLY A O 1
ATOM 1952 N N . THR A 1 253 ? 1.976 23.519 -11.364 1.00 50.28 253 THR A N 1
ATOM 1953 C CA . THR A 1 253 ? 2.475 24.856 -10.967 1.00 50.28 253 THR A CA 1
ATOM 1954 C C . THR A 1 253 ? 1.888 25.514 -9.704 1.00 50.28 253 THR A C 1
ATOM 1956 O O . THR A 1 253 ? 2.362 26.580 -9.310 1.00 50.28 253 THR A O 1
ATOM 1959 N N . SER A 1 254 ? 0.912 24.915 -9.018 1.00 59.81 254 SER A N 1
ATOM 1960 C CA . SER A 1 254 ? 0.283 25.500 -7.839 1.00 59.81 254 SER A CA 1
ATOM 1961 C C . SER A 1 254 ? 1.126 25.192 -6.602 1.00 59.81 254 SER A C 1
ATOM 1963 O O . SER A 1 254 ? 0.857 24.264 -5.841 1.00 59.81 254 SER A O 1
ATOM 1965 N N . ASN A 1 255 ? 2.141 26.032 -6.405 1.00 61.56 255 ASN A N 1
ATOM 1966 C CA . ASN A 1 255 ? 2.941 26.164 -5.191 1.00 61.56 255 ASN A CA 1
ATOM 1967 C C . ASN A 1 255 ? 4.052 25.107 -5.010 1.00 61.56 255 ASN A C 1
ATOM 1969 O O . ASN A 1 255 ? 3.827 23.994 -4.542 1.00 61.56 255 ASN A O 1
ATOM 1973 N N . ALA A 1 256 ? 5.293 25.507 -5.310 1.00 70.25 256 ALA A N 1
ATOM 1974 C CA . ALA A 1 256 ? 6.504 24.690 -5.152 1.00 70.25 256 ALA A CA 1
ATOM 1975 C C . ALA A 1 256 ? 6.784 24.250 -3.699 1.00 70.25 256 ALA A C 1
ATOM 1977 O O . ALA A 1 256 ? 7.586 23.350 -3.470 1.00 70.25 256 ALA A O 1
ATOM 1978 N N . TYR A 1 257 ? 6.128 24.886 -2.724 1.00 78.00 257 TYR A N 1
ATOM 1979 C CA . TYR A 1 257 ? 6.252 24.576 -1.300 1.00 78.00 257 TYR A CA 1
ATOM 1980 C C . TYR A 1 257 ? 5.242 23.532 -0.806 1.00 78.00 257 TYR A C 1
ATOM 1982 O O . TYR A 1 257 ? 5.318 23.113 0.349 1.00 78.00 257 TYR A O 1
ATOM 1990 N N . THR A 1 258 ? 4.290 23.108 -1.643 1.00 76.06 258 THR A N 1
ATOM 1991 C CA . THR A 1 258 ? 3.325 22.075 -1.257 1.00 76.06 258 THR A CA 1
ATOM 1992 C C . THR A 1 258 ? 4.028 20.719 -1.167 1.00 76.06 258 THR A C 1
ATOM 1994 O O . THR A 1 258 ? 4.648 20.287 -2.143 1.00 76.06 258 THR A O 1
ATOM 1997 N N . PRO A 1 259 ? 3.945 20.015 -0.022 1.00 83.88 259 PRO A N 1
ATOM 1998 C CA . PRO A 1 259 ? 4.570 18.710 0.108 1.00 83.88 259 PRO A CA 1
ATOM 1999 C C . PRO A 1 259 ? 3.900 17.680 -0.817 1.00 83.88 259 PRO A C 1
ATOM 2001 O O . PRO A 1 259 ? 2.693 17.762 -1.061 1.00 83.88 259 PRO A O 1
ATOM 2004 N N . PRO A 1 260 ? 4.639 16.653 -1.273 1.00 82.69 260 PRO A N 1
ATOM 2005 C CA . PRO A 1 260 ? 4.052 15.537 -2.004 1.00 82.69 260 PRO A CA 1
ATOM 2006 C C . PRO A 1 260 ? 2.903 14.871 -1.219 1.00 82.69 260 PRO A C 1
ATOM 2008 O O . PRO A 1 260 ? 2.998 14.768 0.012 1.00 82.69 260 PRO A O 1
ATOM 2011 N N . PRO A 1 261 ? 1.860 14.337 -1.889 1.00 84.94 261 PRO A N 1
ATOM 2012 C CA . PRO A 1 261 ? 0.688 13.762 -1.220 1.00 84.94 261 PRO A CA 1
ATOM 2013 C C . PRO A 1 261 ? 1.026 12.674 -0.195 1.00 84.94 261 PRO A C 1
ATOM 2015 O O . PRO A 1 261 ? 0.472 12.657 0.902 1.00 84.94 261 PRO A O 1
ATOM 2018 N N . LEU A 1 262 ? 1.995 11.807 -0.505 1.00 87.19 262 LEU A N 1
ATOM 2019 C CA . LEU A 1 262 ? 2.462 10.769 0.416 1.00 87.19 262 LEU A CA 1
ATOM 2020 C C . LEU A 1 262 ? 3.053 11.356 1.709 1.00 87.19 262 LEU A C 1
ATOM 2022 O O . LEU A 1 262 ? 2.798 10.836 2.794 1.00 87.19 262 LEU A O 1
ATOM 2026 N N . THR A 1 263 ? 3.825 12.440 1.613 1.00 88.62 263 THR A N 1
ATOM 2027 C CA . THR A 1 263 ? 4.413 13.123 2.776 1.00 88.62 263 THR A CA 1
ATOM 2028 C C . THR A 1 263 ? 3.322 13.731 3.651 1.00 88.62 263 THR A C 1
ATOM 2030 O O . THR A 1 263 ? 3.351 13.575 4.871 1.00 88.62 263 THR A O 1
ATOM 2033 N N . LEU A 1 264 ? 2.320 14.357 3.031 1.00 88.75 264 LEU A N 1
ATOM 2034 C CA . LEU A 1 264 ? 1.169 14.922 3.730 1.00 88.75 264 LEU A CA 1
ATOM 2035 C C . LEU A 1 264 ? 0.342 13.841 4.443 1.00 88.75 264 LEU A C 1
ATOM 2037 O O . LEU A 1 264 ? 0.022 13.985 5.620 1.00 88.75 264 LEU A O 1
ATOM 2041 N N . LEU A 1 265 ? 0.041 12.731 3.767 1.00 89.69 265 LEU A N 1
ATOM 2042 C CA . LEU A 1 265 ? -0.710 11.614 4.349 1.00 89.69 265 LEU A CA 1
ATOM 2043 C C . LEU A 1 265 ? 0.039 10.960 5.513 1.00 89.69 265 LEU A C 1
ATOM 2045 O O . LEU A 1 265 ? -0.559 10.694 6.554 1.00 89.69 265 LEU A O 1
ATOM 2049 N N . ARG A 1 266 ? 1.357 10.766 5.383 1.00 90.31 266 ARG A N 1
ATOM 2050 C CA . ARG A 1 266 ? 2.201 10.291 6.490 1.00 90.31 266 ARG A CA 1
ATOM 2051 C C . ARG A 1 266 ? 2.205 11.262 7.663 1.00 90.31 266 ARG A C 1
ATOM 2053 O O . ARG A 1 266 ? 2.312 10.819 8.801 1.00 90.31 266 ARG A O 1
ATOM 2060 N N . PHE A 1 267 ? 2.109 12.565 7.422 1.00 89.31 267 PHE A N 1
ATOM 2061 C CA . PHE A 1 267 ? 2.020 13.549 8.497 1.00 89.31 267 PHE A CA 1
ATOM 2062 C C . PHE A 1 267 ? 0.668 13.478 9.224 1.00 89.31 267 PHE A C 1
ATOM 2064 O O . PHE A 1 267 ? 0.645 13.463 10.450 1.00 89.31 267 PHE A O 1
ATOM 2071 N N . LEU A 1 268 ? -0.438 13.346 8.487 1.00 89.31 268 LEU A N 1
ATOM 2072 C CA . LEU A 1 268 ? -1.793 13.280 9.051 1.00 89.31 268 LEU A CA 1
ATOM 2073 C C . LEU A 1 268 ? -2.121 11.947 9.744 1.00 89.31 268 LEU A C 1
ATOM 2075 O O . LEU A 1 268 ? -2.978 11.907 10.626 1.00 89.31 268 LEU A O 1
ATOM 2079 N N . ALA A 1 269 ? -1.476 10.851 9.344 1.00 90.69 269 ALA A N 1
ATOM 2080 C CA . ALA A 1 269 ? -1.760 9.525 9.877 1.00 90.69 269 ALA A CA 1
ATOM 2081 C C . ALA A 1 269 ? -1.342 9.375 11.352 1.00 90.69 269 ALA A C 1
ATOM 2083 O O . ALA A 1 269 ? -0.235 9.737 11.755 1.00 90.69 269 ALA A O 1
ATOM 2084 N N . THR A 1 270 ? -2.220 8.764 12.153 1.00 90.56 270 THR A N 1
ATOM 2085 C CA . THR A 1 270 ? -1.924 8.354 13.539 1.00 90.56 270 THR A CA 1
ATOM 2086 C C . THR A 1 270 ? -1.191 7.016 13.594 1.00 90.56 270 THR A C 1
ATOM 2088 O O . THR A 1 270 ? -0.344 6.799 14.459 1.00 90.56 270 THR A O 1
ATOM 2091 N N . THR A 1 271 ? -1.518 6.120 12.661 1.00 90.06 271 THR A N 1
ATOM 2092 C CA . THR A 1 271 ? -0.884 4.815 12.479 1.00 90.06 271 THR A CA 1
ATOM 2093 C C . THR A 1 271 ? -0.585 4.631 11.003 1.00 90.06 271 THR A C 1
ATOM 2095 O O . THR A 1 271 ? -1.462 4.837 10.165 1.00 90.06 271 THR A O 1
ATOM 2098 N N . ILE A 1 272 ? 0.644 4.245 10.686 1.00 91.69 272 ILE A N 1
ATOM 2099 C CA . ILE A 1 272 ? 1.068 3.918 9.328 1.00 91.69 272 ILE A CA 1
ATOM 2100 C C . ILE A 1 272 ? 1.344 2.423 9.304 1.00 91.69 272 ILE A C 1
ATOM 2102 O O . ILE A 1 272 ? 2.082 1.912 10.141 1.00 91.69 272 ILE A O 1
ATOM 2106 N N . ILE A 1 273 ? 0.729 1.731 8.352 1.00 91.06 273 ILE A N 1
ATOM 2107 C CA . ILE A 1 273 ? 0.953 0.309 8.117 1.00 91.06 273 ILE A CA 1
ATOM 2108 C C . ILE A 1 273 ? 1.542 0.187 6.717 1.00 91.06 273 ILE A C 1
ATOM 2110 O O . ILE A 1 273 ? 0.853 0.433 5.725 1.00 91.06 273 ILE A O 1
ATOM 2114 N N . THR A 1 274 ? 2.822 -0.149 6.639 1.00 91.06 274 THR A N 1
ATOM 2115 C CA . THR A 1 274 ? 3.526 -0.442 5.392 1.00 91.06 274 THR A CA 1
ATOM 2116 C C . THR A 1 274 ? 3.530 -1.946 5.165 1.00 91.06 274 THR A C 1
ATOM 2118 O O . THR A 1 274 ? 3.853 -2.737 6.051 1.00 91.06 274 THR A O 1
ATOM 2121 N N . VAL A 1 275 ? 3.106 -2.350 3.970 1.00 89.25 275 VAL A N 1
ATOM 2122 C CA . VAL A 1 275 ? 2.924 -3.756 3.619 1.00 89.25 275 VAL A CA 1
ATOM 2123 C C . VAL A 1 275 ? 4.084 -4.197 2.735 1.00 89.25 275 VAL A C 1
ATOM 2125 O O . VAL A 1 275 ? 4.346 -3.594 1.697 1.00 89.25 275 VAL A O 1
ATOM 2128 N N . HIS A 1 276 ? 4.763 -5.264 3.144 1.00 88.75 276 HIS A N 1
ATOM 2129 C CA . HIS A 1 276 ? 5.947 -5.804 2.486 1.00 88.75 276 HIS A CA 1
ATOM 2130 C C . HIS A 1 276 ? 5.716 -7.262 2.080 1.00 88.75 276 HIS A C 1
ATOM 2132 O O . HIS A 1 276 ? 5.056 -8.024 2.792 1.00 88.75 276 HIS A O 1
ATOM 2138 N N . SER A 1 277 ? 6.288 -7.682 0.947 1.00 88.06 277 SER A N 1
ATOM 2139 C CA . SER A 1 277 ? 6.314 -9.106 0.592 1.00 88.06 277 SER A CA 1
ATOM 2140 C C . SER A 1 277 ? 7.281 -9.846 1.512 1.00 88.06 277 SER A C 1
ATOM 2142 O O . SER A 1 277 ? 8.445 -9.461 1.650 1.00 88.06 277 SER A O 1
ATOM 2144 N N . PHE A 1 278 ? 6.813 -10.945 2.104 1.00 88.50 278 PHE A N 1
ATOM 2145 C CA . PHE A 1 278 ? 7.647 -11.766 2.972 1.00 88.50 278 PHE A CA 1
A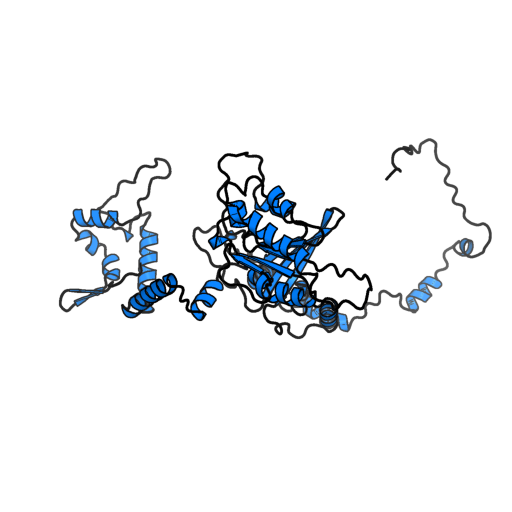TOM 2146 C C . PHE A 1 278 ? 8.837 -12.382 2.222 1.00 88.50 278 PHE A C 1
ATOM 2148 O O . PHE A 1 278 ? 9.963 -12.347 2.716 1.00 88.50 278 PHE A O 1
ATOM 2155 N N . HIS A 1 279 ? 8.621 -12.874 0.999 1.00 87.81 279 HIS A N 1
ATOM 2156 C CA . HIS A 1 279 ? 9.687 -13.472 0.190 1.00 87.81 279 HIS A CA 1
ATOM 2157 C C . HIS A 1 279 ? 10.755 -12.451 -0.210 1.00 87.81 279 HIS A C 1
ATOM 2159 O O . HIS A 1 279 ? 11.939 -12.782 -0.227 1.00 87.81 279 HIS A O 1
ATOM 2165 N N . HIS A 1 280 ? 10.361 -11.204 -0.488 1.00 88.94 280 HIS A N 1
ATOM 2166 C CA . HIS A 1 280 ? 11.311 -10.135 -0.822 1.00 88.94 280 HIS A CA 1
ATOM 2167 C C . HIS A 1 280 ? 12.185 -9.775 0.378 1.00 88.94 280 HIS A C 1
ATOM 2169 O O . HIS A 1 280 ? 13.401 -9.649 0.237 1.00 88.94 280 HIS A O 1
ATOM 2175 N N . LEU A 1 281 ? 11.593 -9.679 1.573 1.00 89.50 281 LEU A N 1
ATOM 2176 C CA . LEU A 1 281 ? 12.351 -9.437 2.801 1.00 89.50 281 LEU A CA 1
ATOM 2177 C C . LEU A 1 281 ? 13.294 -10.594 3.135 1.00 89.50 281 LEU A C 1
ATOM 2179 O O . LEU A 1 281 ? 14.437 -10.349 3.514 1.00 89.50 281 LEU A O 1
ATOM 2183 N N . LEU A 1 282 ? 12.854 -11.842 2.954 1.00 89.31 282 LEU A N 1
ATOM 2184 C CA . LEU A 1 282 ? 13.694 -13.018 3.178 1.00 89.31 282 LEU A CA 1
ATOM 2185 C C . LEU A 1 282 ? 14.875 -13.047 2.199 1.00 89.31 282 LEU A C 1
ATOM 2187 O O . LEU A 1 282 ? 16.007 -13.267 2.618 1.00 89.31 282 LEU A O 1
ATOM 2191 N N . ALA A 1 283 ? 14.643 -12.753 0.917 1.00 88.88 283 ALA A N 1
ATOM 2192 C CA . ALA A 1 283 ? 15.706 -12.677 -0.084 1.00 88.88 283 ALA A CA 1
ATOM 2193 C C . ALA A 1 283 ? 16.746 -11.592 0.255 1.00 88.88 283 ALA A C 1
ATOM 2195 O O . ALA A 1 283 ? 17.948 -11.842 0.155 1.00 88.88 283 ALA A O 1
ATOM 2196 N N . ARG A 1 284 ? 16.302 -10.414 0.721 1.00 90.44 284 ARG A N 1
ATOM 2197 C CA . ARG A 1 284 ? 17.193 -9.346 1.212 1.00 90.44 284 ARG A CA 1
ATOM 2198 C C . ARG A 1 284 ? 17.974 -9.773 2.451 1.00 90.44 284 ARG A C 1
ATOM 2200 O O . ARG A 1 284 ? 19.189 -9.591 2.492 1.00 90.44 284 ARG A O 1
ATOM 2207 N N . LYS A 1 285 ? 17.308 -10.408 3.421 1.00 90.94 285 LYS A N 1
ATOM 2208 C CA . LYS A 1 285 ? 17.965 -10.946 4.619 1.00 90.94 285 LYS A CA 1
ATOM 2209 C C . LYS A 1 285 ? 19.052 -11.960 4.249 1.00 90.94 285 LYS A C 1
ATOM 2211 O O . LYS A 1 285 ? 20.193 -11.819 4.675 1.00 90.94 285 LYS A O 1
ATOM 2216 N N . GLN A 1 286 ? 18.726 -12.926 3.394 1.00 89.94 286 GLN A N 1
ATOM 2217 C CA . GLN A 1 286 ? 19.657 -13.964 2.956 1.00 89.94 286 GLN A CA 1
ATOM 2218 C C . GLN A 1 286 ? 20.850 -13.394 2.175 1.00 89.94 286 GLN A C 1
ATOM 2220 O O . GLN A 1 286 ? 21.968 -13.888 2.312 1.00 89.94 286 GLN A O 1
ATOM 2225 N N . ALA A 1 287 ? 20.636 -12.364 1.350 1.00 90.00 287 ALA A N 1
ATOM 2226 C CA . ALA A 1 287 ? 21.726 -11.677 0.663 1.00 90.00 287 ALA A CA 1
ATOM 2227 C C . ALA A 1 287 ? 22.684 -11.016 1.666 1.00 90.00 287 ALA A C 1
ATOM 2229 O O . ALA A 1 287 ? 23.895 -11.211 1.563 1.00 90.00 287 ALA A O 1
ATOM 2230 N N . ARG A 1 288 ? 22.142 -10.336 2.687 1.00 90.75 288 ARG A N 1
ATOM 2231 C CA . ARG A 1 288 ? 22.921 -9.707 3.763 1.00 90.75 288 ARG A CA 1
ATOM 2232 C C . ARG A 1 288 ? 23.735 -10.719 4.567 1.00 90.75 288 ARG A C 1
ATOM 2234 O O . ARG A 1 288 ? 24.920 -10.496 4.785 1.00 90.75 288 ARG A O 1
ATOM 2241 N N . GLU A 1 289 ? 23.131 -11.842 4.946 1.00 89.56 289 GLU A N 1
ATOM 2242 C CA . GLU A 1 289 ? 23.817 -12.935 5.656 1.00 89.56 289 GLU A CA 1
ATOM 2243 C C . GLU A 1 289 ? 24.945 -13.554 4.819 1.00 89.56 289 GLU A C 1
ATOM 2245 O O . GLU A 1 289 ? 25.983 -13.939 5.348 1.00 89.56 289 GLU A O 1
ATOM 2250 N N . ARG A 1 290 ? 24.771 -13.618 3.494 1.00 90.81 290 ARG A N 1
ATOM 2251 C CA . ARG A 1 290 ? 25.787 -14.129 2.561 1.00 90.81 290 ARG A CA 1
ATOM 2252 C C . ARG A 1 290 ? 26.819 -13.082 2.137 1.00 90.81 290 ARG A C 1
ATOM 2254 O O . ARG A 1 290 ? 27.723 -13.418 1.375 1.00 90.81 290 ARG A O 1
ATOM 2261 N N . GLY A 1 291 ? 26.678 -11.827 2.569 1.00 91.00 291 GLY A N 1
ATOM 2262 C CA . GLY A 1 291 ? 27.525 -10.718 2.121 1.00 91.00 291 GLY A CA 1
ATOM 2263 C C . GLY A 1 291 ? 27.402 -10.406 0.623 1.00 91.00 291 GLY A C 1
ATOM 2264 O O . GLY A 1 291 ? 28.347 -9.903 0.018 1.00 91.00 291 GLY A O 1
ATOM 2265 N N . VAL A 1 292 ? 26.264 -10.731 0.004 1.00 93.00 292 VAL A N 1
ATOM 2266 C CA . VAL A 1 292 ? 25.958 -10.442 -1.405 1.00 93.00 292 VAL A CA 1
ATOM 2267 C C . VAL A 1 292 ? 25.089 -9.184 -1.485 1.00 93.00 292 VAL A C 1
ATOM 2269 O O . VAL A 1 292 ? 24.379 -8.850 -0.538 1.00 93.00 292 VAL A O 1
ATOM 2272 N N . ALA A 1 293 ? 25.136 -8.477 -2.617 1.00 88.75 293 ALA A N 1
ATOM 2273 C CA . ALA A 1 293 ? 24.258 -7.338 -2.875 1.00 88.75 293 ALA A CA 1
ATOM 2274 C C . ALA A 1 293 ? 22.777 -7.718 -2.692 1.00 88.75 293 ALA A C 1
ATOM 2276 O O . ALA A 1 293 ? 22.331 -8.763 -3.176 1.00 88.75 293 ALA A O 1
ATOM 2277 N N . GLU A 1 294 ? 22.027 -6.864 -1.993 1.00 88.38 294 GLU A N 1
ATOM 2278 C CA . GLU A 1 294 ? 20.600 -7.078 -1.764 1.00 88.38 294 GLU A CA 1
ATOM 2279 C C . GLU A 1 294 ? 19.828 -7.009 -3.096 1.00 88.38 294 GLU A C 1
ATOM 2281 O O . GLU A 1 294 ? 20.108 -6.139 -3.922 1.00 88.38 294 GLU A O 1
ATOM 2286 N N . PRO A 1 295 ? 18.870 -7.920 -3.338 1.00 86.50 295 PRO A N 1
ATOM 2287 C CA . PRO A 1 295 ? 18.015 -7.841 -4.508 1.00 86.50 295 PRO A CA 1
ATOM 2288 C C . PRO A 1 295 ? 17.040 -6.664 -4.393 1.00 86.50 295 PRO A C 1
ATOM 2290 O O . PRO A 1 295 ? 16.348 -6.482 -3.379 1.00 86.50 295 PRO A O 1
ATOM 2293 N N . ASP A 1 296 ? 16.949 -5.906 -5.479 1.00 83.50 296 ASP A N 1
ATOM 2294 C CA . ASP A 1 296 ? 15.918 -4.897 -5.675 1.00 83.50 296 ASP A CA 1
ATOM 2295 C C . ASP A 1 296 ? 14.623 -5.554 -6.166 1.00 83.50 296 ASP A C 1
ATOM 2297 O O . ASP A 1 296 ? 14.624 -6.662 -6.700 1.00 83.50 296 ASP A O 1
ATOM 2301 N N . PHE A 1 297 ? 13.486 -4.892 -5.955 1.00 80.56 297 PHE A N 1
ATOM 2302 C CA . PHE A 1 297 ? 12.187 -5.378 -6.418 1.00 80.56 297 PHE A CA 1
ATOM 2303 C C . PHE A 1 297 ? 11.319 -4.203 -6.872 1.00 80.56 297 PHE A C 1
ATOM 2305 O O . PHE A 1 297 ? 11.434 -3.090 -6.366 1.00 80.56 297 PHE A O 1
ATOM 2312 N N . GLY A 1 298 ? 10.414 -4.449 -7.823 1.00 75.62 298 GLY A N 1
ATOM 2313 C CA . GLY A 1 298 ? 9.461 -3.435 -8.285 1.00 75.62 298 GLY A CA 1
ATOM 2314 C C . GLY A 1 298 ? 10.142 -2.207 -8.898 1.00 75.62 298 GLY A C 1
ATOM 2315 O O . GLY A 1 298 ? 10.994 -2.355 -9.774 1.00 75.62 298 GLY A O 1
ATOM 2316 N N . LEU A 1 299 ? 9.741 -1.014 -8.446 1.00 71.56 299 LEU A N 1
ATOM 2317 C CA . LEU A 1 299 ? 10.246 0.272 -8.944 1.00 71.56 299 LEU A CA 1
ATOM 2318 C C . LEU A 1 299 ? 11.724 0.517 -8.613 1.00 71.56 299 LEU A C 1
ATOM 2320 O O . LEU A 1 299 ? 12.402 1.209 -9.372 1.00 71.56 299 LEU A O 1
ATOM 2324 N N . ASP A 1 300 ? 12.236 -0.089 -7.539 1.00 73.12 300 ASP A N 1
ATOM 2325 C CA . ASP A 1 300 ? 13.617 0.109 -7.080 1.00 73.12 300 ASP A CA 1
ATOM 2326 C C . ASP A 1 300 ? 14.645 -0.415 -8.098 1.00 73.12 300 ASP A C 1
ATOM 2328 O O . ASP A 1 300 ? 15.769 0.068 -8.161 1.00 73.12 300 ASP A O 1
ATOM 2332 N N . HIS A 1 301 ? 14.238 -1.335 -8.980 1.00 75.88 301 HIS A N 1
ATOM 2333 C CA . HIS A 1 301 ? 15.077 -1.834 -10.070 1.00 75.88 301 HIS A CA 1
ATOM 2334 C C . HIS A 1 301 ? 15.514 -0.762 -11.079 1.00 75.88 301 HIS A C 1
ATOM 2336 O O . HIS A 1 301 ? 16.411 -1.025 -11.884 1.00 75.88 301 HIS A O 1
ATOM 2342 N N . GLY A 1 302 ? 14.831 0.388 -11.134 1.00 70.00 302 GLY A N 1
ATOM 2343 C CA . GLY A 1 302 ? 15.148 1.473 -12.066 1.00 70.00 302 GLY A CA 1
ATOM 2344 C C . GLY A 1 302 ? 15.041 1.096 -13.551 1.00 70.00 302 GLY A C 1
ATOM 2345 O O . GLY A 1 302 ? 15.564 1.817 -14.400 1.00 70.00 302 GLY A O 1
ATOM 2346 N N . ARG A 1 303 ? 14.397 -0.032 -13.892 1.00 71.19 303 ARG A N 1
ATOM 2347 C CA . ARG A 1 303 ? 14.169 -0.430 -15.289 1.00 71.19 303 ARG A CA 1
ATOM 2348 C C . ARG A 1 303 ? 12.815 0.083 -15.753 1.00 71.19 303 ARG A C 1
ATOM 2350 O O . ARG A 1 303 ? 11.806 -0.082 -15.075 1.00 71.19 303 ARG A O 1
ATOM 2357 N N . GLU A 1 304 ? 12.802 0.678 -16.935 1.00 65.75 304 GLU A N 1
ATOM 2358 C CA . GLU A 1 304 ? 11.580 1.153 -17.569 1.00 65.75 304 GLU A CA 1
ATOM 2359 C C . GLU A 1 304 ? 10.691 -0.031 -17.990 1.00 65.75 304 GLU A C 1
ATOM 2361 O O . GLU A 1 304 ? 11.166 -1.000 -18.588 1.00 65.75 304 GLU A O 1
ATOM 2366 N N . GLY A 1 305 ? 9.398 0.041 -17.667 1.00 68.50 305 GLY A N 1
ATOM 2367 C CA . GLY A 1 305 ? 8.403 -0.988 -17.979 1.00 68.50 305 GLY A CA 1
ATOM 2368 C C . GLY A 1 305 ? 7.619 -1.470 -16.756 1.00 68.50 305 GLY A C 1
ATOM 2369 O O . GLY A 1 305 ? 7.820 -1.009 -15.636 1.00 68.50 305 GLY A O 1
ATOM 2370 N N . ILE A 1 306 ? 6.696 -2.411 -16.976 1.00 65.31 306 ILE A N 1
ATOM 2371 C CA . ILE A 1 306 ? 5.943 -3.060 -15.893 1.00 65.31 306 ILE A CA 1
ATOM 2372 C C . ILE A 1 306 ? 6.790 -4.221 -15.374 1.00 65.31 306 ILE A C 1
ATOM 2374 O O . ILE A 1 306 ? 6.817 -5.297 -15.974 1.00 65.31 306 ILE A O 1
ATOM 2378 N N . LEU A 1 307 ? 7.514 -3.988 -14.280 1.00 65.50 307 LEU A N 1
ATOM 2379 C CA . LEU A 1 307 ? 8.310 -5.015 -13.617 1.00 65.50 307 LEU A CA 1
ATOM 2380 C C . LEU A 1 307 ? 7.491 -5.686 -12.521 1.00 65.50 307 LEU A C 1
ATOM 2382 O O . LEU A 1 307 ? 7.060 -5.053 -11.560 1.00 65.50 307 LEU A O 1
ATOM 2386 N N . VAL A 1 308 ? 7.335 -6.994 -12.656 1.00 65.50 308 VAL A N 1
ATOM 2387 C CA . VAL A 1 308 ? 6.732 -7.850 -11.641 1.00 65.50 308 VAL A CA 1
ATOM 2388 C C . VAL A 1 308 ? 7.859 -8.507 -10.856 1.00 65.50 308 VAL A C 1
ATOM 2390 O O . VAL A 1 308 ? 8.668 -9.235 -11.428 1.00 65.50 308 VAL A O 1
ATOM 2393 N N . GLY A 1 309 ? 7.925 -8.248 -9.550 1.00 68.25 309 GLY A N 1
ATOM 2394 C CA . GLY A 1 309 ? 8.836 -8.970 -8.666 1.00 68.25 309 GLY A CA 1
ATOM 2395 C C . GLY A 1 309 ? 8.329 -10.391 -8.432 1.00 68.25 309 GLY A C 1
ATOM 2396 O O . GLY A 1 309 ? 7.226 -10.569 -7.918 1.00 68.25 309 GLY A O 1
ATOM 2397 N N . GLU A 1 310 ? 9.129 -11.397 -8.780 1.00 69.00 310 GLU A N 1
ATOM 2398 C CA . GLU A 1 310 ? 8.833 -12.795 -8.452 1.00 69.00 310 GLU A CA 1
ATOM 2399 C C . GLU A 1 310 ? 8.704 -12.962 -6.925 1.00 69.00 310 GLU A C 1
ATOM 2401 O O . GLU A 1 310 ? 9.429 -12.323 -6.160 1.00 69.00 310 GLU A O 1
ATOM 2406 N N . GLY A 1 311 ? 7.730 -13.751 -6.463 1.00 69.06 311 GLY A N 1
ATOM 2407 C CA . GLY A 1 311 ? 7.445 -13.915 -5.030 1.00 69.06 311 GLY A CA 1
ATOM 2408 C C . GLY A 1 311 ? 6.697 -12.745 -4.370 1.00 69.06 311 GLY A C 1
ATOM 2409 O O . GLY A 1 311 ? 6.579 -12.708 -3.145 1.00 69.06 311 GLY A O 1
ATOM 2410 N N . ALA A 1 312 ? 6.183 -11.778 -5.137 1.00 69.00 312 ALA A N 1
ATOM 2411 C CA . ALA A 1 312 ? 5.138 -10.873 -4.649 1.00 69.00 312 ALA A CA 1
ATOM 2412 C C . ALA A 1 312 ? 3.834 -11.662 -4.372 1.00 69.00 312 ALA A C 1
ATOM 2414 O O . ALA A 1 312 ? 3.587 -12.655 -5.047 1.00 69.00 312 ALA A O 1
ATOM 2415 N N . GLN A 1 313 ? 3.016 -11.249 -3.390 1.00 70.69 313 GLN A N 1
ATOM 2416 C CA . GLN A 1 313 ? 1.760 -11.938 -3.007 1.00 70.69 313 GLN A CA 1
ATOM 2417 C C . GLN A 1 313 ? 1.916 -13.416 -2.613 1.00 70.69 313 GLN A C 1
ATOM 2419 O O . GLN A 1 313 ? 1.083 -14.255 -2.964 1.00 70.69 313 GLN A O 1
ATOM 2424 N N . GLY A 1 314 ? 2.978 -13.755 -1.878 1.00 68.00 314 GLY A N 1
ATOM 2425 C CA . GLY A 1 314 ? 3.174 -15.118 -1.382 1.00 68.00 314 GLY A CA 1
ATOM 2426 C C . GLY A 1 314 ? 1.943 -15.650 -0.638 1.00 68.00 314 GLY A C 1
ATOM 2427 O O . GLY A 1 314 ? 1.377 -14.968 0.214 1.00 68.00 314 GLY A O 1
ATOM 2428 N N . ARG A 1 315 ? 1.539 -16.893 -0.930 1.00 70.44 315 ARG A N 1
ATOM 2429 C CA . ARG A 1 315 ? 0.381 -17.542 -0.277 1.00 70.44 315 ARG A CA 1
ATOM 2430 C C . ARG A 1 315 ? 0.587 -17.774 1.221 1.00 70.44 315 ARG A C 1
ATOM 2432 O O . ARG A 1 315 ? -0.387 -17.955 1.949 1.00 70.44 315 ARG A O 1
ATOM 2439 N N . ASP A 1 316 ? 1.842 -17.777 1.657 1.00 75.62 316 ASP A N 1
ATOM 2440 C CA . ASP A 1 316 ? 2.235 -18.023 3.042 1.00 75.62 316 ASP A CA 1
ATOM 2441 C C . ASP A 1 316 ? 1.821 -16.867 3.964 1.00 75.62 316 ASP A C 1
ATOM 2443 O O . ASP A 1 316 ? 1.458 -17.090 5.122 1.00 75.62 316 ASP A O 1
ATOM 2447 N N . GLY A 1 317 ? 1.827 -15.638 3.439 1.00 82.19 317 GLY A N 1
ATOM 2448 C CA . GLY A 1 317 ? 1.553 -14.422 4.189 1.00 82.19 317 GLY A CA 1
ATOM 2449 C C . GLY A 1 317 ? 2.403 -13.241 3.732 1.00 82.19 317 GLY A C 1
ATOM 2450 O O . GLY A 1 317 ? 3.144 -13.300 2.750 1.00 82.19 317 GLY A O 1
ATOM 2451 N N . PHE A 1 318 ? 2.297 -12.149 4.476 1.00 87.00 318 PHE A N 1
ATOM 2452 C CA . PHE A 1 318 ? 3.002 -10.902 4.205 1.00 87.00 318 PHE A CA 1
ATOM 2453 C C . PHE A 1 318 ? 3.462 -10.241 5.501 1.00 87.00 318 PHE A C 1
ATOM 2455 O O . PHE A 1 318 ? 3.044 -10.612 6.598 1.00 87.00 318 PHE A O 1
ATOM 2462 N N . VAL A 1 319 ? 4.346 -9.256 5.372 1.00 89.56 319 VAL A N 1
ATOM 2463 C CA . VAL A 1 319 ? 4.916 -8.537 6.511 1.00 89.56 319 VAL A CA 1
ATOM 2464 C C . VAL A 1 319 ? 4.312 -7.147 6.605 1.00 89.56 319 VAL A C 1
ATOM 2466 O O . VAL A 1 319 ? 4.098 -6.469 5.602 1.00 89.56 319 VAL A O 1
ATOM 2469 N N . LEU A 1 320 ? 4.026 -6.741 7.831 1.00 90.56 320 LEU A N 1
ATOM 2470 C CA . LEU A 1 320 ? 3.482 -5.454 8.209 1.00 90.56 320 LEU A CA 1
ATOM 2471 C C . LEU A 1 320 ? 4.521 -4.724 9.045 1.00 90.56 320 LEU A C 1
ATOM 2473 O O . LEU A 1 320 ? 4.842 -5.147 10.151 1.00 90.56 320 LEU A O 1
ATOM 2477 N N . GLU A 1 321 ? 5.016 -3.611 8.536 1.00 92.25 321 GLU A N 1
ATOM 2478 C CA . GLU A 1 321 ? 5.728 -2.634 9.346 1.00 92.25 321 GLU A CA 1
ATOM 2479 C C . GLU A 1 321 ? 4.685 -1.637 9.866 1.00 92.25 321 GLU A C 1
ATOM 2481 O O . GLU A 1 321 ? 3.968 -0.984 9.107 1.00 92.25 321 GLU A O 1
ATOM 2486 N N . MET A 1 322 ? 4.543 -1.577 11.185 1.00 90.38 322 MET A N 1
ATOM 2487 C CA . MET A 1 322 ? 3.582 -0.719 11.864 1.00 90.38 322 MET A CA 1
ATOM 2488 C C . MET A 1 322 ? 4.327 0.413 12.556 1.00 90.38 322 MET A C 1
ATOM 2490 O O . MET A 1 322 ? 5.107 0.172 13.469 1.00 90.38 322 MET A O 1
ATOM 2494 N N . GLU A 1 323 ? 4.032 1.653 12.177 1.00 91.88 323 GLU A N 1
ATOM 2495 C CA . GLU A 1 323 ? 4.424 2.852 12.915 1.00 91.88 323 GLU A CA 1
ATOM 2496 C C . GLU A 1 323 ? 3.198 3.417 13.638 1.00 91.88 323 GLU A C 1
ATOM 2498 O O . GLU A 1 323 ? 2.261 3.910 13.010 1.00 91.88 323 GLU A O 1
ATOM 2503 N N . PHE A 1 324 ? 3.205 3.367 14.967 1.00 89.81 324 PHE A N 1
ATOM 2504 C CA . PHE A 1 324 ? 2.152 3.916 15.815 1.00 89.81 324 PHE A CA 1
ATOM 2505 C C . PHE A 1 324 ? 2.620 5.179 16.529 1.00 89.81 324 PHE A C 1
ATOM 2507 O O . PHE A 1 324 ? 3.616 5.159 17.256 1.00 89.81 324 PHE A O 1
ATOM 2514 N N . ARG A 1 325 ? 1.877 6.278 16.386 1.00 88.00 325 ARG A N 1
ATOM 2515 C CA . ARG A 1 325 ? 2.195 7.544 17.055 1.00 88.00 325 ARG A CA 1
ATOM 2516 C C . ARG A 1 325 ? 1.441 7.662 18.369 1.00 88.00 325 ARG A C 1
ATOM 2518 O O . ARG A 1 325 ? 0.212 7.687 18.408 1.00 88.00 325 ARG A O 1
ATOM 2525 N N . ARG A 1 326 ? 2.191 7.754 19.468 1.00 86.25 326 ARG A N 1
ATOM 2526 C CA . ARG A 1 326 ? 1.625 7.964 20.805 1.00 86.25 326 ARG A CA 1
ATOM 2527 C C . ARG A 1 326 ? 1.102 9.393 20.942 1.00 86.25 326 ARG A C 1
ATOM 2529 O O . ARG A 1 326 ? 1.528 10.298 20.232 1.00 86.25 326 ARG A O 1
ATOM 2536 N N . LYS A 1 327 ? 0.260 9.621 21.953 1.00 85.69 327 LYS A N 1
ATOM 2537 C CA . LYS A 1 327 ? -0.219 10.968 22.321 1.00 85.69 327 LYS A CA 1
ATOM 2538 C C . LYS A 1 327 ? 0.917 11.953 22.637 1.00 85.69 327 LYS A C 1
ATOM 2540 O O . LYS A 1 327 ? 0.731 13.148 22.479 1.00 85.69 327 LYS A O 1
ATOM 2545 N N . SER A 1 328 ? 2.087 11.453 23.043 1.00 84.31 328 SER A N 1
ATOM 2546 C CA . SER A 1 328 ? 3.297 12.253 23.274 1.00 84.31 328 SER A CA 1
ATOM 2547 C C . SER A 1 328 ? 4.025 12.686 21.995 1.00 84.31 328 SER A C 1
ATOM 2549 O O . SER A 1 328 ? 5.060 13.334 22.083 1.00 84.31 328 SER A O 1
ATOM 2551 N N . GLY A 1 329 ? 3.562 12.266 20.814 1.00 78.94 329 GLY A N 1
ATOM 2552 C CA . GLY A 1 329 ? 4.228 12.514 19.533 1.00 78.94 329 GLY A CA 1
ATOM 2553 C C . GLY A 1 329 ? 5.358 11.532 19.199 1.00 78.94 329 GLY A C 1
ATOM 2554 O O . GLY A 1 329 ? 5.790 11.477 18.052 1.00 78.94 329 GLY A O 1
ATOM 2555 N N . ARG A 1 330 ? 5.811 10.700 20.151 1.00 84.00 330 ARG A N 1
ATOM 2556 C CA . ARG A 1 330 ? 6.816 9.654 19.884 1.00 84.00 330 ARG A CA 1
ATOM 2557 C C . ARG A 1 330 ? 6.203 8.503 19.077 1.00 84.00 330 ARG A C 1
ATOM 2559 O O . ARG A 1 330 ? 5.160 7.963 19.459 1.00 84.00 330 ARG A O 1
ATOM 2566 N N . GLY A 1 331 ? 6.867 8.117 17.989 1.00 84.00 331 GLY A N 1
ATOM 2567 C CA . GLY A 1 331 ? 6.513 6.956 17.171 1.00 84.00 331 GLY A CA 1
ATOM 2568 C C . GLY A 1 331 ? 7.108 5.659 17.723 1.00 84.00 331 GLY A C 1
ATOM 2569 O O . GLY A 1 331 ? 8.256 5.640 18.157 1.00 84.00 331 GLY A O 1
ATOM 2570 N N . VAL A 1 332 ? 6.329 4.580 17.706 1.00 90.12 332 VAL A N 1
ATOM 2571 C CA . VAL A 1 332 ? 6.776 3.203 17.961 1.00 90.12 332 VAL A CA 1
ATOM 2572 C C . VAL A 1 332 ? 6.709 2.452 16.644 1.00 90.12 332 VAL A C 1
ATOM 2574 O O . VAL A 1 332 ? 5.679 2.518 15.978 1.00 90.12 332 VAL A O 1
ATOM 2577 N N . ARG A 1 333 ? 7.782 1.755 16.277 1.00 90.88 333 ARG A N 1
ATOM 2578 C CA . ARG A 1 333 ? 7.846 0.945 15.061 1.00 90.88 333 ARG A CA 1
ATOM 2579 C C . ARG A 1 333 ? 8.029 -0.516 15.415 1.00 90.88 333 ARG A C 1
ATOM 2581 O O . ARG A 1 333 ? 8.887 -0.817 16.234 1.00 90.88 333 ARG A O 1
ATOM 2588 N N . GLU A 1 334 ? 7.240 -1.378 14.792 1.00 91.44 334 GLU A N 1
ATOM 2589 C CA . GLU A 1 334 ? 7.269 -2.818 15.037 1.00 91.44 334 GLU A CA 1
ATOM 2590 C C . GLU A 1 334 ? 6.978 -3.598 13.751 1.00 91.44 334 GLU A C 1
ATOM 2592 O O . GLU A 1 334 ? 6.238 -3.118 12.886 1.00 91.44 334 GLU A O 1
ATOM 2597 N N . TRP A 1 335 ? 7.557 -4.795 13.625 1.00 93.12 335 TRP A N 1
ATOM 2598 C CA . TRP A 1 335 ? 7.422 -5.637 12.436 1.00 93.12 335 TRP A CA 1
ATOM 2599 C C . TRP A 1 335 ? 6.640 -6.907 12.752 1.00 93.12 335 TRP A C 1
ATOM 2601 O O . TRP A 1 335 ? 7.038 -7.735 13.571 1.00 93.12 335 TRP A O 1
ATOM 2611 N N . PHE A 1 336 ? 5.540 -7.102 12.038 1.00 89.81 336 PHE A N 1
ATOM 2612 C CA . PHE A 1 336 ? 4.661 -8.248 12.199 1.00 89.81 336 PHE A CA 1
ATOM 2613 C C . PHE A 1 336 ? 4.627 -9.082 10.928 1.00 89.81 336 PHE A C 1
ATOM 2615 O O . PHE A 1 336 ? 4.594 -8.554 9.823 1.00 89.81 336 PHE A O 1
ATOM 2622 N N . PHE A 1 337 ? 4.570 -10.396 11.073 1.00 89.00 337 PHE A N 1
ATOM 2623 C CA . PHE A 1 337 ? 4.191 -11.291 9.995 1.00 89.00 337 PHE A CA 1
ATOM 2624 C C . PHE A 1 337 ? 2.714 -11.659 10.149 1.00 89.00 337 PHE A C 1
ATOM 2626 O O . PHE A 1 337 ? 2.273 -12.084 11.221 1.00 89.00 337 PHE A O 1
ATOM 2633 N N . MET A 1 338 ? 1.957 -11.510 9.066 1.00 84.12 338 MET A N 1
ATOM 2634 C CA . MET A 1 338 ? 0.556 -11.893 8.984 1.00 84.12 338 MET A CA 1
ATOM 2635 C C . MET A 1 338 ? 0.392 -13.051 8.009 1.00 84.12 338 MET A C 1
ATOM 2637 O O . MET A 1 338 ? 0.722 -12.943 6.828 1.00 84.12 338 MET A O 1
ATOM 2641 N N . SER A 1 339 ? -0.180 -14.144 8.503 1.00 82.50 339 SER A N 1
ATOM 2642 C CA . SER A 1 339 ? -0.549 -15.275 7.667 1.00 82.50 339 SER A CA 1
ATOM 2643 C C . SER A 1 339 ? -1.852 -15.010 6.907 1.00 82.50 339 SER A C 1
ATOM 2645 O O . SER A 1 339 ? -2.833 -14.506 7.463 1.00 82.50 339 SER A O 1
ATOM 2647 N N . GLN A 1 340 ? -1.879 -15.411 5.634 1.00 71.38 340 GLN A N 1
ATOM 2648 C CA . GLN A 1 340 ? -3.074 -15.361 4.791 1.00 71.38 340 GLN A CA 1
ATOM 2649 C C . GLN A 1 340 ? -3.999 -16.576 4.986 1.00 71.38 340 GLN A C 1
ATOM 2651 O O . GLN A 1 340 ? -5.197 -16.488 4.709 1.00 71.38 340 GLN A O 1
ATOM 2656 N N . ALA A 1 341 ? -3.478 -17.695 5.495 1.00 66.19 341 ALA A N 1
ATOM 2657 C CA . ALA A 1 341 ? -4.247 -18.900 5.780 1.00 66.19 341 ALA A CA 1
ATOM 2658 C C . ALA A 1 341 ? -4.353 -19.107 7.295 1.00 66.19 341 ALA A C 1
ATOM 2660 O O . ALA A 1 341 ? -3.343 -19.255 7.976 1.00 66.19 341 ALA A O 1
ATOM 2661 N N . SER A 1 342 ? -5.582 -19.217 7.812 1.00 56.66 342 SER A N 1
ATOM 2662 C CA . SER A 1 342 ? -5.904 -19.338 9.249 1.00 56.66 342 SER A CA 1
ATOM 2663 C C . SER A 1 342 ? -5.258 -20.529 9.991 1.00 56.66 342 SER A C 1
ATOM 2665 O O . SER A 1 342 ? -5.539 -20.747 11.165 1.00 56.66 342 SER A O 1
ATOM 2667 N N . SER A 1 343 ? -4.432 -21.332 9.319 1.00 54.22 343 SER A N 1
ATOM 2668 C CA . SER A 1 343 ? -3.798 -22.543 9.835 1.00 54.22 343 SER A CA 1
ATOM 2669 C C . SER A 1 343 ? -2.302 -22.665 9.512 1.00 54.22 343 SER A C 1
ATOM 2671 O O . SER A 1 343 ? -1.752 -23.746 9.707 1.00 54.22 343 SER A O 1
ATOM 2673 N N . SER A 1 344 ? -1.636 -21.638 8.962 1.00 53.53 344 SER A N 1
ATOM 2674 C CA . SER A 1 344 ? -0.282 -21.829 8.399 1.00 53.53 344 SER A CA 1
ATOM 2675 C C . SER A 1 344 ? 0.876 -21.620 9.371 1.00 53.53 344 SER A C 1
ATOM 2677 O O . SER A 1 344 ? 2.016 -21.937 9.030 1.00 53.53 344 SER A O 1
ATOM 2679 N N . PHE A 1 345 ? 0.630 -21.139 10.590 1.00 60.44 345 PHE A N 1
ATOM 2680 C CA . PHE A 1 345 ? 1.699 -21.130 11.574 1.00 60.44 345 PHE A CA 1
ATOM 2681 C C . PHE A 1 345 ? 1.992 -22.562 12.010 1.00 60.44 345 PHE A C 1
ATOM 2683 O O . PHE A 1 345 ? 1.123 -23.240 12.555 1.00 60.44 345 PHE A O 1
ATOM 2690 N N . GLY A 1 346 ? 3.220 -23.019 11.754 1.00 58.06 346 GLY A N 1
ATOM 2691 C CA . GLY A 1 346 ? 3.727 -24.306 12.225 1.00 58.06 346 GLY A CA 1
ATOM 2692 C C . GLY A 1 346 ? 3.735 -24.412 13.757 1.00 58.06 346 GLY A C 1
ATOM 2693 O O . GLY A 1 346 ? 2.948 -23.792 14.470 1.00 58.06 346 GLY A O 1
ATOM 2694 N N . LYS A 1 347 ? 4.637 -25.215 14.327 1.00 61.12 347 LYS A N 1
ATOM 2695 C CA . LYS A 1 347 ? 4.747 -25.357 15.789 1.00 61.12 347 LYS A CA 1
ATOM 2696 C C . LYS A 1 347 ? 5.259 -24.055 16.441 1.00 61.12 347 LYS A C 1
ATOM 2698 O O . LYS A 1 347 ? 6.428 -23.957 16.776 1.00 61.12 347 LYS A O 1
ATOM 2703 N N . LEU A 1 348 ? 4.388 -23.062 16.633 1.00 68.75 348 LEU A N 1
ATOM 2704 C CA . LEU A 1 348 ? 4.665 -21.895 17.475 1.00 68.75 348 LEU A CA 1
ATOM 2705 C C . LEU A 1 348 ? 4.764 -22.328 18.942 1.00 68.75 348 LEU A C 1
ATOM 2707 O O . LEU A 1 348 ? 4.042 -23.240 19.375 1.00 68.75 348 LEU A O 1
ATOM 2711 N N . SER A 1 349 ? 5.625 -21.644 19.695 1.00 69.50 349 SER A N 1
ATOM 2712 C CA . SER A 1 349 ? 5.805 -21.859 21.130 1.00 69.50 349 SER A CA 1
ATOM 2713 C C . SER A 1 349 ? 4.508 -21.603 21.910 1.00 69.50 349 SER A C 1
ATOM 2715 O O . SER A 1 349 ? 3.607 -20.876 21.474 1.00 69.50 349 SER A O 1
ATOM 2717 N N . ALA A 1 350 ? 4.388 -22.225 23.086 1.00 70.50 350 ALA A N 1
ATOM 2718 C CA . ALA A 1 350 ? 3.197 -22.100 23.927 1.00 70.50 350 ALA A CA 1
ATOM 2719 C C . ALA A 1 350 ? 2.949 -20.650 24.390 1.00 70.50 350 ALA A C 1
ATOM 2721 O O . ALA A 1 350 ? 1.796 -20.228 24.477 1.00 70.50 350 ALA A O 1
ATOM 2722 N N . SER A 1 351 ? 4.017 -19.877 24.619 1.00 69.00 351 SER A N 1
ATOM 2723 C CA . SER A 1 351 ? 3.955 -18.465 25.013 1.00 69.00 351 SER A CA 1
ATOM 2724 C C . SER A 1 351 ? 3.378 -17.576 23.908 1.00 69.00 351 SER A C 1
ATOM 2726 O O . SER A 1 351 ? 2.481 -16.776 24.172 1.00 69.00 351 SER A O 1
ATOM 2728 N N . VAL A 1 352 ? 3.804 -17.769 22.655 1.00 72.31 352 VAL A N 1
ATOM 2729 C CA . VAL A 1 352 ? 3.283 -17.012 21.504 1.00 72.31 352 VAL A CA 1
ATOM 2730 C C . VAL A 1 352 ? 1.809 -17.341 21.259 1.00 72.31 352 VAL A C 1
ATOM 2732 O O . VAL A 1 352 ? 1.000 -16.438 21.061 1.00 72.31 352 VAL A O 1
ATOM 2735 N N . LYS A 1 353 ? 1.418 -18.617 21.371 1.00 72.31 353 LYS A N 1
ATOM 2736 C CA . LYS A 1 353 ? 0.005 -19.027 21.258 1.00 72.31 353 LYS A CA 1
ATOM 2737 C C . LYS A 1 353 ? -0.871 -18.427 22.361 1.00 72.31 353 LYS A C 1
ATOM 2739 O O . LYS A 1 353 ? -2.025 -18.085 22.108 1.00 72.31 353 LYS A O 1
ATOM 2744 N N . ALA A 1 354 ? -0.348 -18.299 23.581 1.00 66.38 354 ALA A N 1
ATOM 2745 C CA . ALA A 1 354 ? -1.058 -17.644 24.676 1.00 66.38 354 ALA A CA 1
ATOM 2746 C C . ALA A 1 354 ? -1.252 -16.142 24.405 1.00 66.38 354 ALA A C 1
ATOM 2748 O O . ALA A 1 354 ? -2.360 -15.635 24.576 1.00 66.38 354 ALA A O 1
ATOM 2749 N N . ALA A 1 355 ? -0.219 -15.456 23.903 1.00 67.56 355 ALA A N 1
ATOM 2750 C CA . ALA A 1 355 ? -0.301 -14.047 23.517 1.00 67.56 355 ALA A CA 1
ATOM 2751 C C . ALA A 1 355 ? -1.306 -13.814 22.371 1.00 67.56 355 ALA A C 1
ATOM 2753 O O . ALA A 1 355 ? -2.141 -12.915 22.455 1.00 67.56 355 ALA A O 1
ATOM 2754 N N . GLN A 1 356 ? -1.303 -14.672 21.345 1.00 70.81 356 GLN A N 1
ATOM 2755 C CA . GLN A 1 356 ? -2.270 -14.612 20.242 1.00 70.81 356 GLN A CA 1
ATOM 2756 C C . GLN A 1 356 ? -3.717 -14.756 20.723 1.00 70.81 356 GLN A C 1
ATOM 2758 O O . GLN A 1 356 ? -4.583 -13.994 20.296 1.00 70.81 356 GLN A O 1
ATOM 2763 N N . ARG A 1 357 ? -3.981 -15.692 21.645 1.00 67.44 357 ARG A N 1
ATOM 2764 C CA . ARG A 1 357 ? -5.315 -15.869 22.242 1.00 67.44 357 ARG A CA 1
ATOM 2765 C C . ARG A 1 357 ? -5.743 -14.673 23.083 1.00 67.44 357 ARG A C 1
ATOM 2767 O O . ARG A 1 357 ? -6.916 -14.321 23.060 1.00 67.44 357 ARG A O 1
ATOM 2774 N N . ALA A 1 358 ? -4.814 -14.052 23.807 1.00 59.66 358 ALA A N 1
ATOM 2775 C CA . ALA A 1 358 ? -5.107 -12.883 24.632 1.00 59.66 358 ALA A CA 1
ATOM 2776 C C . ALA A 1 358 ? -5.468 -11.648 23.789 1.00 59.66 358 ALA A C 1
ATOM 2778 O O . ALA A 1 358 ? -6.349 -10.882 24.169 1.00 59.66 358 ALA A O 1
ATOM 2779 N N . VAL A 1 359 ? -4.812 -11.471 22.637 1.00 60.78 359 VAL A N 1
ATOM 2780 C CA . VAL A 1 359 ? -5.040 -10.334 21.725 1.00 60.78 359 VAL A CA 1
ATOM 2781 C C . VAL A 1 359 ? -6.132 -10.639 20.685 1.00 60.78 359 VAL A C 1
ATOM 2783 O O . VAL A 1 359 ? -6.678 -9.734 20.059 1.00 60.78 359 VAL A O 1
ATOM 2786 N N . GLY A 1 360 ? -6.491 -11.912 20.505 1.00 61.53 360 GLY A N 1
ATOM 2787 C CA . GLY A 1 360 ? -7.472 -12.355 19.514 1.00 61.53 360 GLY A CA 1
ATOM 2788 C C . GLY A 1 360 ? -6.971 -12.277 18.067 1.00 61.53 360 GLY A C 1
ATOM 2789 O O . GLY A 1 360 ? -7.787 -12.357 17.153 1.00 61.53 360 GLY A O 1
ATOM 2790 N N . LEU A 1 361 ? -5.659 -12.128 17.851 1.00 67.94 361 LEU A N 1
ATOM 2791 C CA . LEU A 1 361 ? -5.004 -12.054 16.538 1.00 67.94 361 LEU A CA 1
ATOM 2792 C C . LEU A 1 361 ? -4.245 -13.357 16.248 1.00 67.94 361 LEU A C 1
ATOM 2794 O O . LEU A 1 361 ? -3.017 -13.402 16.245 1.00 67.94 361 LEU A O 1
ATOM 2798 N N . GLU A 1 362 ? -4.983 -14.438 16.003 1.00 68.56 362 GLU A N 1
ATOM 2799 C CA . GLU A 1 362 ? -4.415 -15.784 15.786 1.00 68.56 362 GLU A CA 1
ATOM 2800 C C . GLU A 1 362 ? -3.532 -15.877 14.528 1.00 68.56 362 GLU A C 1
ATOM 2802 O O . GLU A 1 362 ? -2.646 -16.727 14.443 1.00 68.56 362 GLU A O 1
ATOM 2807 N N . ASN A 1 363 ? -3.731 -14.958 13.578 1.00 76.19 363 ASN A N 1
ATOM 2808 C CA . ASN A 1 363 ? -3.040 -14.934 12.289 1.00 76.19 363 ASN A CA 1
ATOM 2809 C C . ASN A 1 363 ? -1.840 -13.966 12.241 1.00 76.19 363 ASN A C 1
ATOM 2811 O O . ASN A 1 363 ? -1.245 -13.803 11.177 1.00 76.19 363 ASN A O 1
ATOM 2815 N N . VAL A 1 364 ? -1.459 -13.353 13.368 1.00 81.50 364 VAL A N 1
ATOM 2816 C CA . VAL A 1 364 ? -0.359 -12.378 13.438 1.00 81.50 364 VAL A CA 1
ATOM 2817 C C . VAL A 1 364 ? 0.687 -12.817 14.462 1.00 81.50 364 VAL A C 1
ATOM 2819 O O . VAL A 1 364 ? 0.347 -13.258 15.561 1.00 81.50 364 VAL A O 1
ATOM 2822 N N . ILE A 1 365 ? 1.965 -12.688 14.107 1.00 85.12 365 ILE A N 1
ATOM 2823 C CA . ILE A 1 365 ? 3.113 -12.857 15.009 1.00 85.12 365 ILE A CA 1
ATOM 2824 C C . ILE A 1 365 ? 4.130 -11.736 14.782 1.00 85.12 365 ILE A C 1
ATOM 2826 O O . ILE A 1 365 ? 4.115 -11.091 13.737 1.00 85.12 365 ILE A O 1
ATOM 2830 N N . LEU A 1 366 ? 5.041 -11.519 15.731 1.00 87.25 366 LEU A N 1
ATOM 2831 C CA . LEU A 1 366 ? 6.232 -10.697 15.481 1.00 87.25 366 LEU A CA 1
ATOM 2832 C C . LEU A 1 366 ? 7.099 -11.362 14.409 1.00 87.25 366 LEU A C 1
ATOM 2834 O O . LEU A 1 366 ? 7.243 -12.588 14.410 1.00 87.25 366 LEU A O 1
ATOM 2838 N N . LEU A 1 367 ? 7.685 -10.564 13.517 1.00 87.12 367 LEU A N 1
ATOM 2839 C CA . LEU A 1 367 ? 8.533 -11.069 12.435 1.00 87.12 367 LEU A CA 1
ATOM 2840 C C . LEU A 1 367 ? 9.721 -11.881 12.978 1.00 87.12 367 LEU A C 1
ATOM 2842 O O . LEU A 1 367 ? 10.035 -12.941 12.447 1.00 87.12 367 LEU A O 1
ATOM 2846 N N . GLU A 1 368 ? 10.297 -11.447 14.098 1.00 85.19 368 GLU A N 1
ATOM 2847 C CA . GLU A 1 368 ? 11.384 -12.131 14.818 1.00 85.19 368 GLU A CA 1
ATOM 2848 C C . GLU A 1 368 ? 11.004 -13.536 15.311 1.00 85.19 368 GLU A C 1
ATOM 2850 O O . GLU A 1 368 ? 11.852 -14.413 15.482 1.00 85.19 368 GLU A O 1
ATOM 2855 N N . ASN A 1 369 ? 9.709 -13.793 15.500 1.00 83.69 369 ASN A N 1
ATOM 2856 C CA . ASN A 1 369 ? 9.201 -15.100 15.901 1.00 83.69 369 ASN A CA 1
ATOM 2857 C C . ASN A 1 369 ? 8.897 -16.020 14.714 1.00 83.69 369 ASN A C 1
ATOM 2859 O O . ASN A 1 369 ? 8.515 -17.174 14.923 1.00 83.69 369 ASN A O 1
ATOM 2863 N N . HIS A 1 370 ? 9.051 -15.546 13.475 1.00 84.56 370 HIS A N 1
ATOM 2864 C CA . HIS A 1 370 ? 8.787 -16.363 12.302 1.00 84.56 370 HIS A CA 1
ATOM 2865 C C . HIS A 1 370 ? 9.919 -17.394 12.079 1.00 84.56 370 HIS A C 1
ATOM 2867 O O . HIS A 1 370 ? 11.087 -17.011 11.974 1.00 84.56 370 HIS A O 1
ATOM 2873 N N . PRO A 1 371 ? 9.622 -18.703 11.935 1.00 82.00 371 PRO A N 1
ATOM 2874 C CA . PRO A 1 371 ? 10.648 -19.750 11.853 1.00 82.00 371 PRO A CA 1
ATOM 2875 C C . PRO A 1 371 ? 11.646 -19.602 10.700 1.00 82.00 371 PRO A C 1
ATOM 2877 O O . PRO A 1 371 ? 12.813 -19.947 10.850 1.00 82.00 371 PRO A O 1
ATOM 2880 N N . SER A 1 372 ? 11.216 -19.111 9.537 1.00 81.94 372 SER A N 1
ATOM 2881 C CA . SER A 1 372 ? 12.134 -18.848 8.417 1.00 81.94 372 SER A CA 1
ATOM 2882 C C . SER A 1 372 ? 12.798 -17.472 8.478 1.00 81.94 372 SER A C 1
ATOM 2884 O O . SER A 1 372 ? 13.652 -17.191 7.646 1.00 81.94 372 SER A O 1
ATOM 2886 N N . TRP A 1 373 ? 12.418 -16.627 9.443 1.00 84.00 373 TRP A N 1
ATOM 2887 C CA . TRP A 1 373 ? 13.114 -15.372 9.696 1.00 84.00 373 TRP A CA 1
ATOM 2888 C C . TRP A 1 373 ? 14.315 -15.575 10.611 1.00 84.00 373 TRP A C 1
ATOM 2890 O O . TRP A 1 373 ? 15.308 -14.908 10.399 1.00 84.00 373 TRP A O 1
ATOM 2900 N N . ARG A 1 374 ? 14.283 -16.495 11.580 1.00 79.00 374 ARG A N 1
ATOM 2901 C CA . ARG A 1 374 ? 15.417 -16.721 12.497 1.00 79.00 374 ARG A CA 1
ATOM 2902 C C . ARG A 1 374 ? 16.620 -17.384 11.828 1.00 79.00 374 ARG A C 1
ATOM 2904 O O . ARG A 1 374 ? 16.438 -18.304 11.017 1.00 79.00 374 ARG A O 1
ATOM 2911 N N . THR A 1 375 ? 17.824 -16.952 12.205 1.00 72.88 375 THR A N 1
ATOM 2912 C CA . THR A 1 375 ? 19.081 -17.608 11.798 1.00 72.88 375 THR A CA 1
ATOM 2913 C C . THR A 1 375 ? 19.194 -19.004 12.415 1.00 72.88 375 THR A C 1
ATOM 2915 O O . THR A 1 375 ? 18.468 -19.356 13.344 1.00 72.88 375 THR A O 1
ATOM 2918 N N . GLU A 1 376 ? 20.075 -19.846 11.872 1.00 64.75 376 GLU A N 1
ATOM 2919 C CA . GLU A 1 376 ? 20.352 -21.161 12.471 1.00 64.75 376 GLU A CA 1
ATOM 2920 C C . GLU A 1 376 ? 21.001 -21.034 13.860 1.00 64.75 376 GLU A C 1
ATOM 2922 O O . GLU A 1 376 ? 20.705 -21.843 14.734 1.00 64.75 376 GLU A O 1
ATOM 2927 N N . GLU A 1 377 ? 21.782 -19.974 14.089 1.00 61.12 377 GLU A N 1
ATOM 2928 C CA . GLU A 1 377 ? 22.382 -19.636 15.388 1.00 61.12 377 GLU A CA 1
ATOM 2929 C C . GLU A 1 377 ? 21.311 -19.244 16.422 1.00 61.12 377 GLU A C 1
ATOM 2931 O O . GLU A 1 377 ? 21.252 -19.847 17.486 1.00 61.12 377 GLU A O 1
ATOM 2936 N N . GLU A 1 378 ? 20.371 -18.354 16.079 1.00 62.91 378 GLU A N 1
ATOM 2937 C CA . GLU A 1 378 ? 19.249 -17.967 16.962 1.00 62.91 378 GLU A CA 1
ATOM 2938 C C . GLU A 1 378 ? 18.290 -19.135 17.257 1.00 62.91 378 GLU A C 1
ATOM 2940 O O . GLU A 1 378 ? 17.611 -19.169 18.286 1.00 62.91 378 GLU A O 1
ATOM 2945 N N . LYS A 1 379 ? 18.185 -20.099 16.334 1.00 59.72 379 LYS A N 1
ATOM 2946 C CA . LYS A 1 379 ? 17.416 -21.332 16.557 1.00 59.72 379 LYS A CA 1
ATOM 2947 C C . LYS A 1 379 ? 18.125 -22.254 17.543 1.00 59.72 379 LYS A C 1
ATOM 2949 O O . LYS A 1 379 ? 17.453 -22.804 18.409 1.00 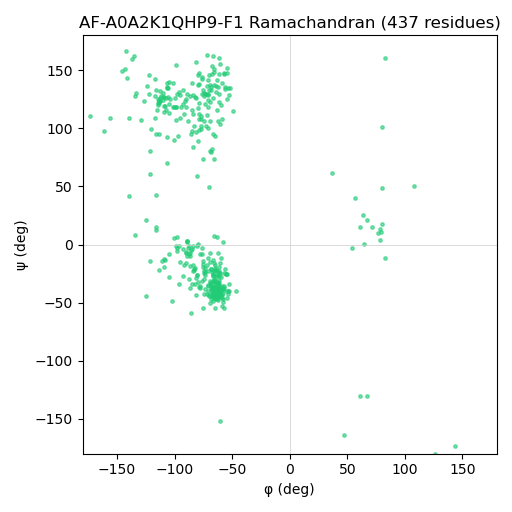59.72 379 LYS A O 1
ATOM 2954 N N . ALA A 1 380 ? 19.444 -22.399 17.414 1.00 56.44 380 ALA A N 1
ATOM 2955 C CA . ALA A 1 380 ? 20.258 -23.195 18.325 1.00 56.44 380 ALA A CA 1
ATOM 2956 C C . ALA A 1 380 ? 20.296 -22.578 19.732 1.00 56.44 380 ALA A C 1
ATOM 2958 O O . ALA A 1 380 ? 20.104 -23.295 20.708 1.00 56.44 380 ALA A O 1
ATOM 2959 N N . GLU A 1 381 ? 20.432 -21.253 19.836 1.00 54.12 381 GLU A N 1
ATOM 2960 C CA . GLU A 1 381 ? 20.424 -20.539 21.116 1.00 54.12 381 GLU A CA 1
ATOM 2961 C C . GLU A 1 381 ? 19.099 -20.688 21.861 1.00 54.12 381 GLU A C 1
ATOM 2963 O O . GLU A 1 381 ? 19.121 -20.833 23.071 1.00 54.12 381 GLU A O 1
ATOM 2968 N N . GLN A 1 382 ? 17.944 -20.711 21.187 1.00 53.81 382 GLN A N 1
ATOM 2969 C CA . GLN A 1 382 ? 16.660 -20.879 21.878 1.00 53.81 382 GLN A CA 1
ATOM 2970 C C . GLN A 1 382 ? 16.394 -22.329 22.321 1.00 53.81 382 GLN A C 1
ATOM 2972 O O . GLN A 1 382 ? 15.748 -22.546 23.349 1.00 53.81 382 GLN A O 1
ATOM 2977 N N . ASP A 1 383 ? 16.894 -23.317 21.572 1.00 54.28 383 ASP A N 1
ATOM 2978 C CA . ASP A 1 383 ? 16.886 -24.716 22.012 1.00 54.28 383 ASP A CA 1
ATOM 2979 C C . ASP A 1 383 ? 17.848 -24.921 23.203 1.00 54.28 383 ASP A C 1
ATOM 2981 O O . ASP A 1 383 ? 17.533 -25.692 24.110 1.00 54.28 383 ASP A O 1
ATOM 2985 N N . GLU A 1 384 ? 18.963 -24.180 23.260 1.00 48.34 384 GLU A N 1
ATOM 2986 C CA . GLU A 1 384 ? 19.893 -24.170 24.399 1.00 48.34 384 GLU A CA 1
ATOM 2987 C C . GLU A 1 384 ? 19.400 -23.323 25.587 1.00 48.34 384 GLU A C 1
ATOM 2989 O O . GLU A 1 384 ? 19.589 -23.724 26.732 1.00 48.34 384 GLU A O 1
ATOM 2994 N N . GLU A 1 385 ? 18.715 -22.196 25.373 1.00 46.12 385 GLU A N 1
ATOM 2995 C CA . GLU A 1 385 ? 18.217 -21.280 26.418 1.00 46.12 385 GLU A CA 1
ATOM 2996 C C . GLU A 1 385 ? 17.139 -21.935 27.297 1.00 46.12 385 GLU A C 1
ATOM 2998 O O . GLU A 1 385 ? 16.957 -21.572 28.461 1.00 46.12 385 GLU A O 1
ATOM 3003 N N . HIS A 1 386 ? 16.469 -22.973 26.787 1.00 49.97 386 HIS A N 1
ATOM 3004 C CA . HIS A 1 386 ? 15.608 -23.829 27.599 1.00 49.97 386 HIS A CA 1
ATOM 3005 C C . HIS A 1 386 ? 16.378 -24.751 28.568 1.00 49.97 386 HIS A C 1
ATOM 3007 O O . HIS A 1 386 ? 15.776 -25.195 29.548 1.00 49.97 386 HIS A O 1
ATOM 3013 N N . ASP A 1 387 ? 17.681 -24.972 28.359 1.00 46.16 387 ASP A N 1
ATOM 3014 C CA . ASP A 1 387 ? 18.570 -25.769 29.221 1.00 46.16 387 ASP A CA 1
ATOM 3015 C C . ASP A 1 387 ? 19.609 -24.932 30.002 1.00 46.16 387 ASP A C 1
ATOM 3017 O O . ASP A 1 387 ? 20.094 -25.379 31.046 1.00 46.16 387 ASP A O 1
ATOM 3021 N N . VAL A 1 388 ? 19.925 -23.695 29.598 1.00 43.38 388 VAL A N 1
ATOM 3022 C CA . VAL A 1 388 ? 20.811 -22.803 30.369 1.00 43.38 388 VAL A CA 1
ATOM 3023 C C . VAL A 1 388 ? 20.034 -21.762 31.169 1.00 43.38 388 VAL A C 1
ATOM 3025 O O . VAL A 1 388 ? 19.785 -20.629 30.777 1.00 43.38 388 VAL A O 1
ATOM 3028 N N . THR A 1 389 ? 19.707 -22.162 32.395 1.00 46.66 389 THR A N 1
ATOM 3029 C CA . THR A 1 389 ? 19.208 -21.282 33.453 1.00 46.66 389 THR A CA 1
ATOM 3030 C C . THR A 1 389 ? 20.316 -20.319 33.905 1.00 46.66 389 THR A C 1
ATOM 3032 O O . THR A 1 389 ? 20.963 -20.541 34.928 1.00 46.66 389 THR A O 1
ATOM 3035 N N . PHE A 1 390 ? 20.546 -19.213 33.192 1.00 47.59 390 PHE A N 1
ATOM 3036 C CA . PHE A 1 390 ? 21.264 -18.066 33.766 1.00 47.59 390 PHE A CA 1
ATOM 3037 C C . PHE A 1 390 ? 20.322 -17.321 34.713 1.00 47.59 390 PHE A C 1
ATOM 3039 O O . PHE A 1 390 ? 19.811 -16.234 34.449 1.00 47.59 390 PHE A O 1
ATOM 3046 N N . SER A 1 391 ? 20.078 -17.916 35.875 1.00 45.81 391 SER A N 1
ATOM 3047 C CA . SER A 1 391 ? 19.624 -17.145 37.019 1.00 45.81 391 SER A CA 1
ATOM 3048 C C . SER A 1 391 ? 20.727 -16.142 37.364 1.00 45.81 391 SER A C 1
ATOM 3050 O O . SER A 1 391 ? 21.741 -16.522 37.950 1.00 45.81 391 SER A O 1
ATOM 3052 N N . ILE A 1 392 ? 20.519 -14.858 37.049 1.00 56.47 392 ILE A N 1
ATOM 3053 C CA . ILE A 1 392 ? 21.272 -13.709 37.596 1.00 56.47 392 ILE A CA 1
ATOM 3054 C C . ILE A 1 392 ? 20.891 -13.531 39.083 1.00 56.47 392 ILE A C 1
ATOM 3056 O O . ILE A 1 392 ? 20.493 -12.474 39.561 1.00 56.47 392 ILE A O 1
ATOM 3060 N N . GLY A 1 393 ? 20.938 -14.624 39.834 1.00 60.84 393 GLY A N 1
ATOM 3061 C CA . GLY A 1 393 ? 20.936 -14.639 41.280 1.00 60.84 393 GLY A CA 1
ATOM 3062 C C . GLY A 1 393 ? 22.341 -15.007 41.716 1.00 60.84 393 GLY A C 1
ATOM 3063 O O . GLY A 1 393 ? 22.938 -15.935 41.173 1.00 60.84 393 GLY A O 1
ATOM 3064 N N . LEU A 1 394 ? 22.881 -14.286 42.698 1.00 57.78 394 LEU A N 1
ATOM 3065 C CA . LEU A 1 394 ? 24.083 -14.747 43.385 1.00 57.78 394 LEU A CA 1
ATOM 3066 C C . LEU A 1 394 ? 23.796 -16.155 43.908 1.00 57.78 394 LEU A C 1
ATOM 3068 O O . LEU A 1 394 ? 22.819 -16.354 44.633 1.00 57.78 394 LEU A O 1
ATOM 3072 N N . THR A 1 395 ? 24.639 -17.122 43.552 1.00 68.12 395 THR A N 1
ATOM 3073 C CA . THR A 1 395 ? 24.587 -18.447 44.181 1.00 68.12 395 THR A CA 1
ATOM 3074 C C . THR A 1 395 ? 24.691 -18.284 45.702 1.00 68.12 395 THR A C 1
ATOM 3076 O O . THR A 1 395 ? 25.332 -17.346 46.184 1.00 68.12 395 THR A O 1
ATOM 3079 N N . ASP A 1 396 ? 24.119 -19.197 46.492 1.00 69.69 396 ASP A N 1
ATOM 3080 C CA . ASP A 1 396 ? 24.156 -19.103 47.966 1.00 69.69 396 ASP A CA 1
ATOM 3081 C C . ASP A 1 396 ? 25.578 -18.964 48.529 1.00 69.69 396 ASP A C 1
ATOM 3083 O O . ASP A 1 396 ? 25.790 -18.413 49.610 1.00 69.69 396 ASP A O 1
ATOM 3087 N N . ARG A 1 397 ? 26.573 -19.447 47.776 1.00 72.44 397 ARG A N 1
ATOM 3088 C CA . ARG A 1 397 ? 27.991 -19.267 48.078 1.00 72.44 397 ARG A CA 1
ATOM 3089 C C . ARG A 1 397 ? 28.440 -17.816 47.894 1.00 72.44 397 ARG A C 1
ATOM 3091 O O . ARG A 1 397 ? 28.994 -17.250 48.825 1.00 72.44 397 ARG A O 1
ATOM 3098 N N . GLN A 1 398 ? 28.133 -17.195 46.757 1.00 76.31 398 GLN A N 1
ATOM 3099 C CA . GLN A 1 398 ? 28.456 -15.787 46.497 1.00 76.31 398 GLN A CA 1
ATOM 3100 C C . GLN A 1 398 ? 27.690 -14.832 47.424 1.00 76.31 398 GLN A C 1
ATOM 3102 O O . GLN A 1 398 ? 28.209 -13.780 47.792 1.00 76.31 398 GLN A O 1
ATOM 3107 N N . ARG A 1 399 ? 26.471 -15.199 47.843 1.00 77.31 399 ARG A N 1
ATOM 3108 C CA . ARG A 1 399 ? 25.703 -14.445 48.843 1.00 77.31 399 ARG A CA 1
ATOM 3109 C C . ARG A 1 399 ? 26.385 -14.463 50.212 1.00 77.31 399 ARG A C 1
ATOM 3111 O O . ARG A 1 399 ? 26.562 -13.402 50.801 1.00 77.31 399 ARG A O 1
ATOM 3118 N N . ARG A 1 400 ? 26.825 -15.641 50.671 1.00 76.69 400 ARG A N 1
ATOM 3119 C CA . ARG A 1 400 ? 27.605 -15.788 51.911 1.00 76.69 400 ARG A CA 1
ATOM 3120 C C . ARG A 1 400 ? 28.932 -15.044 51.853 1.00 76.69 400 ARG A C 1
ATOM 3122 O O . ARG A 1 400 ? 29.286 -14.393 52.827 1.00 76.69 400 ARG A O 1
ATOM 3129 N N . ASP A 1 401 ? 29.624 -15.094 50.719 1.00 77.25 401 ASP A N 1
ATOM 3130 C CA . ASP A 1 401 ? 30.891 -14.382 50.556 1.00 77.25 401 ASP A CA 1
ATOM 3131 C C . ASP A 1 401 ? 30.669 -12.860 50.592 1.00 77.25 401 ASP A C 1
ATOM 3133 O O . ASP A 1 401 ? 31.410 -12.159 51.270 1.00 77.25 401 ASP A O 1
ATOM 3137 N N . ARG A 1 402 ? 29.593 -12.339 49.980 1.00 75.38 402 ARG A N 1
ATOM 3138 C CA . ARG A 1 402 ? 29.217 -10.916 50.084 1.00 75.38 402 ARG A CA 1
ATOM 3139 C C . ARG A 1 402 ? 28.843 -10.504 51.511 1.00 75.38 402 ARG A C 1
ATOM 3141 O O . ARG A 1 402 ? 29.183 -9.406 51.933 1.00 75.38 402 ARG A O 1
ATOM 3148 N N . GLU A 1 403 ? 28.125 -11.355 52.238 1.00 72.12 403 GLU A N 1
ATOM 3149 C CA . GLU A 1 403 ? 27.711 -11.099 53.626 1.00 72.12 403 GLU A CA 1
ATOM 3150 C C . GLU A 1 403 ? 28.872 -11.244 54.631 1.00 72.12 403 GLU A C 1
ATOM 3152 O O . GLU A 1 403 ? 28.823 -10.645 55.701 1.00 72.12 403 GLU A O 1
ATOM 3157 N N . GLY A 1 404 ? 29.926 -11.991 54.281 1.00 71.62 404 GLY A N 1
ATOM 3158 C CA . GLY A 1 404 ? 31.141 -12.165 55.085 1.00 71.62 404 GLY A CA 1
ATOM 3159 C C . GLY A 1 404 ? 32.231 -11.112 54.853 1.00 71.62 404 GLY A C 1
ATOM 3160 O O . GLY A 1 404 ? 33.217 -11.086 55.591 1.00 71.62 404 GLY A O 1
ATOM 3161 N N . VAL A 1 405 ? 32.080 -10.237 53.852 1.00 73.19 405 VAL A N 1
ATOM 3162 C CA . VAL A 1 405 ? 33.004 -9.118 53.619 1.00 73.19 405 VAL A CA 1
ATOM 3163 C C . VAL A 1 405 ? 32.714 -8.016 54.638 1.00 73.19 405 VAL A C 1
ATOM 3165 O O . VAL A 1 405 ? 31.795 -7.211 54.485 1.00 73.19 405 VAL A O 1
ATOM 3168 N N . VAL A 1 406 ? 33.521 -7.982 55.699 1.00 68.81 406 VAL A N 1
ATOM 3169 C CA . VAL A 1 406 ? 33.496 -6.915 56.704 1.00 68.81 406 VAL A CA 1
ATOM 3170 C C . VAL A 1 406 ? 34.243 -5.708 56.149 1.00 68.81 406 VAL A C 1
ATOM 3172 O O . VAL A 1 406 ? 35.472 -5.647 56.164 1.00 68.81 406 VAL A O 1
ATOM 3175 N N . LEU A 1 407 ? 33.487 -4.744 55.634 1.00 66.38 407 LEU A N 1
ATOM 3176 C CA . LEU A 1 407 ? 34.016 -3.436 55.272 1.00 66.38 407 LEU A CA 1
ATOM 3177 C C . LEU A 1 407 ? 34.359 -2.659 56.558 1.00 66.38 407 LEU A C 1
ATOM 3179 O O . LEU A 1 407 ? 33.495 -2.533 57.434 1.00 66.38 407 LEU A O 1
ATOM 3183 N N . PRO A 1 408 ? 35.579 -2.105 56.690 1.00 60.84 408 PRO A N 1
ATOM 3184 C CA . PRO A 1 408 ? 35.885 -1.162 57.759 1.00 60.84 408 PRO A CA 1
ATOM 3185 C C . PRO A 1 408 ? 34.845 -0.029 57.742 1.00 60.84 408 PRO A C 1
ATOM 3187 O O . PRO A 1 408 ? 34.602 0.556 56.690 1.00 60.84 408 PRO A O 1
ATOM 3190 N N . TYR A 1 409 ? 34.226 0.256 58.894 1.00 58.62 409 TYR A N 1
ATOM 3191 C CA . TYR A 1 409 ? 33.223 1.317 59.122 1.00 58.62 409 TYR A CA 1
ATOM 3192 C C . TYR A 1 409 ? 31.770 1.064 58.661 1.00 58.62 409 TYR A C 1
ATOM 3194 O O . TYR A 1 409 ? 30.924 1.931 58.861 1.00 58.62 409 TYR A O 1
ATOM 3202 N N . PHE A 1 410 ? 31.421 -0.119 58.141 1.00 57.62 410 PHE A N 1
ATOM 3203 C CA . PHE A 1 410 ? 30.034 -0.426 57.728 1.00 57.62 410 PHE A CA 1
ATOM 3204 C C . PHE A 1 410 ? 29.064 -0.656 58.906 1.00 57.62 410 PHE A C 1
ATOM 3206 O O . PHE A 1 410 ? 27.851 -0.494 58.768 1.00 57.62 410 PHE A O 1
ATOM 3213 N N . ASP A 1 411 ? 29.594 -0.977 60.090 1.00 55.34 411 ASP A N 1
ATOM 3214 C CA . ASP A 1 411 ? 28.805 -1.132 61.323 1.00 55.34 411 ASP A CA 1
ATOM 3215 C C . ASP A 1 411 ? 28.222 0.197 61.833 1.00 55.34 411 ASP A C 1
ATOM 3217 O O . ASP A 1 411 ? 27.211 0.208 62.537 1.00 55.34 411 ASP A O 1
ATOM 3221 N N . ALA A 1 412 ? 28.797 1.333 61.419 1.00 57.25 412 ALA A N 1
ATOM 3222 C CA . ALA A 1 412 ? 28.327 2.662 61.811 1.00 57.25 412 ALA A CA 1
ATOM 3223 C C . ALA A 1 412 ? 26.938 3.008 61.240 1.00 57.25 412 ALA A C 1
ATOM 3225 O O . ALA A 1 412 ? 26.313 3.959 61.696 1.00 57.25 412 ALA A O 1
ATOM 3226 N N . GLN A 1 413 ? 26.440 2.237 60.264 1.00 57.41 413 GLN A N 1
ATOM 3227 C CA . GLN A 1 413 ? 25.184 2.519 59.564 1.00 57.41 413 GLN A CA 1
ATOM 3228 C C . GLN A 1 413 ? 24.013 1.610 59.982 1.00 57.41 413 GLN A C 1
ATOM 3230 O O . GLN A 1 413 ? 22.879 1.851 59.573 1.00 57.41 413 GLN A O 1
ATOM 3235 N N . LYS A 1 414 ? 24.258 0.562 60.789 1.00 56.88 414 LYS A N 1
ATOM 3236 C CA . LYS A 1 414 ? 23.218 -0.397 61.225 1.00 56.88 414 LYS A CA 1
ATOM 3237 C C . LYS A 1 414 ? 22.821 -0.294 62.701 1.00 56.88 414 LYS A C 1
ATOM 3239 O O . LYS A 1 414 ? 21.799 -0.863 63.081 1.00 56.88 414 LYS A O 1
ATOM 3244 N N . GLY A 1 415 ? 23.573 0.439 63.521 1.00 48.22 415 GLY A N 1
ATOM 3245 C CA . GLY A 1 415 ? 23.166 0.802 64.879 1.00 48.22 415 GLY A CA 1
ATOM 3246 C C . GLY A 1 415 ? 22.419 2.133 64.870 1.00 48.22 415 GLY A C 1
ATOM 3247 O O . GLY A 1 415 ? 22.951 3.123 64.385 1.00 48.22 415 GLY A O 1
ATOM 3248 N N . GLY A 1 416 ? 21.190 2.170 65.389 1.00 53.31 416 GLY A N 1
ATOM 3249 C CA . GLY A 1 416 ? 20.380 3.388 65.515 1.00 53.31 416 GLY A CA 1
ATOM 3250 C C . GLY A 1 416 ? 20.970 4.415 66.489 1.00 53.31 416 GLY A C 1
ATOM 3251 O O . GLY A 1 416 ? 20.444 4.598 67.582 1.00 53.31 416 GLY A O 1
ATOM 3252 N N . GLY A 1 417 ? 22.046 5.087 66.083 1.00 50.69 417 GLY A N 1
ATOM 3253 C CA . GLY A 1 417 ? 22.709 6.154 66.821 1.00 50.69 417 GLY A CA 1
ATOM 3254 C C . GLY A 1 417 ? 23.592 6.989 65.897 1.00 50.69 417 GLY A C 1
ATOM 3255 O O . GLY A 1 417 ? 24.704 6.590 65.586 1.00 50.69 417 GLY A O 1
ATOM 3256 N N . GLU A 1 418 ? 23.054 8.127 65.452 1.00 55.09 418 GLU A N 1
ATOM 3257 C CA . GLU A 1 418 ? 23.778 9.367 65.127 1.00 55.09 418 GLU A CA 1
ATOM 3258 C C . GLU A 1 418 ? 25.170 9.211 64.467 1.00 55.09 418 GLU A C 1
ATOM 3260 O O . GLU A 1 418 ? 26.187 9.635 65.007 1.00 55.09 418 GLU A O 1
ATOM 3265 N N . GLY A 1 419 ? 25.236 8.606 63.277 1.00 53.38 419 GLY A N 1
ATOM 3266 C CA . GLY A 1 419 ? 26.493 8.417 62.547 1.00 53.38 419 GLY A CA 1
ATOM 3267 C C . GLY A 1 419 ? 26.333 8.654 61.050 1.00 53.38 419 GLY A C 1
ATOM 3268 O O . GLY A 1 419 ? 25.727 7.843 60.358 1.00 53.38 419 GLY A O 1
ATOM 3269 N N . GLY A 1 420 ? 26.896 9.758 60.549 1.00 55.97 420 GLY A N 1
ATOM 3270 C CA . GLY A 1 420 ? 27.063 10.004 59.111 1.00 55.97 420 GLY A CA 1
ATOM 3271 C C . GLY A 1 420 ? 26.146 11.067 58.503 1.00 55.97 420 GLY A C 1
ATOM 3272 O O . GLY A 1 420 ? 25.536 10.827 57.465 1.00 55.97 420 GLY A O 1
ATOM 3273 N N . ARG A 1 421 ? 26.061 12.265 59.099 1.00 55.59 421 ARG A N 1
ATOM 3274 C CA . ARG A 1 421 ? 25.661 13.449 58.321 1.00 55.59 421 ARG A CA 1
ATOM 3275 C C . ARG A 1 421 ? 26.861 13.887 57.489 1.00 55.59 421 ARG A C 1
ATOM 3277 O O . ARG A 1 421 ? 27.829 14.403 58.036 1.00 55.59 421 ARG A O 1
ATOM 3284 N N . ILE A 1 422 ? 26.800 13.661 56.182 1.00 55.69 422 ILE A N 1
ATOM 3285 C CA . ILE A 1 422 ? 27.690 14.333 55.235 1.00 55.69 422 ILE A CA 1
ATOM 3286 C C . ILE A 1 422 ? 27.185 15.776 55.163 1.00 55.69 422 ILE A C 1
ATOM 3288 O O . ILE A 1 422 ? 26.129 16.029 54.589 1.00 55.69 422 ILE A O 1
ATOM 3292 N N . LEU A 1 423 ? 27.874 16.698 55.837 1.00 53.81 423 LEU A N 1
ATOM 3293 C CA . LEU A 1 423 ? 27.645 18.128 55.648 1.00 53.81 423 LEU A CA 1
ATOM 3294 C C . LEU A 1 423 ? 28.362 18.533 54.358 1.00 53.81 423 LEU A C 1
ATOM 3296 O O . LEU A 1 423 ? 29.589 18.477 54.296 1.00 53.81 423 LEU A O 1
ATOM 3300 N N . TYR A 1 424 ? 27.592 18.897 53.338 1.00 61.62 424 TYR A N 1
ATOM 3301 C CA . TYR A 1 424 ? 28.109 19.641 52.196 1.00 61.62 424 TYR A CA 1
ATOM 3302 C C . TYR A 1 424 ? 28.212 21.108 52.621 1.00 61.62 424 TYR A C 1
ATOM 3304 O O . TYR A 1 424 ? 27.203 21.698 53.007 1.00 61.62 424 TYR A O 1
ATOM 3312 N N . ASP A 1 425 ? 29.424 21.658 52.626 1.00 59.78 425 ASP A N 1
ATOM 3313 C CA . ASP A 1 425 ? 29.670 23.074 52.900 1.00 59.78 425 ASP A CA 1
ATOM 3314 C C . ASP A 1 425 ? 29.829 23.761 51.540 1.00 59.78 425 ASP A C 1
ATOM 3316 O O . ASP A 1 425 ? 30.796 23.500 50.823 1.00 59.78 425 ASP A O 1
ATOM 3320 N N . MET A 1 426 ? 28.828 24.545 51.139 1.00 62.53 426 MET A N 1
ATOM 3321 C CA . MET A 1 426 ? 28.819 25.231 49.845 1.00 62.53 426 MET A CA 1
ATOM 3322 C C . MET A 1 426 ? 29.972 26.236 49.788 1.00 62.53 426 MET A C 1
ATOM 3324 O O . MET A 1 426 ? 30.010 27.203 50.552 1.00 62.53 426 MET A O 1
ATOM 3328 N N . GLY A 1 427 ? 30.918 26.012 48.877 1.00 66.50 427 GLY A N 1
ATOM 3329 C CA . GLY A 1 427 ? 31.976 26.972 48.593 1.00 66.50 427 GLY A CA 1
ATOM 3330 C C . GLY A 1 427 ? 31.416 28.202 47.878 1.00 66.50 427 GLY A C 1
ATOM 3331 O O . GLY A 1 427 ? 30.524 28.093 47.050 1.00 66.50 427 GLY A O 1
ATOM 3332 N N . VAL A 1 428 ? 31.983 29.379 48.152 1.00 63.47 428 VAL A N 1
ATOM 3333 C CA . VAL A 1 428 ? 31.635 30.661 47.492 1.00 63.47 428 VAL A CA 1
ATOM 3334 C C . VAL A 1 428 ? 31.922 30.648 45.972 1.00 63.47 428 VAL A C 1
ATOM 3336 O O . VAL A 1 428 ? 31.566 31.586 45.268 1.00 63.47 428 VAL A O 1
ATOM 3339 N N . GLU A 1 429 ? 32.558 29.589 45.467 1.00 60.22 429 GLU A N 1
ATOM 3340 C CA . GLU A 1 429 ? 32.868 29.366 44.049 1.00 60.22 429 GLU A CA 1
ATOM 3341 C C . GLU A 1 429 ? 31.834 28.482 43.323 1.00 60.22 429 GLU A C 1
ATOM 3343 O O . GLU A 1 429 ? 31.999 28.249 42.132 1.00 60.22 429 GLU A O 1
ATOM 3348 N N . ASP A 1 430 ? 30.801 27.985 44.016 1.00 71.19 430 ASP A N 1
ATOM 3349 C CA . ASP A 1 430 ? 29.743 27.149 43.427 1.00 71.19 430 ASP A CA 1
ATOM 3350 C C . ASP A 1 430 ? 28.652 28.070 42.841 1.00 71.19 430 ASP A C 1
ATOM 3352 O O . ASP A 1 430 ? 27.791 28.589 43.556 1.00 71.19 430 ASP A O 1
ATOM 3356 N N . ASP A 1 431 ? 28.745 28.353 41.542 1.00 65.38 431 ASP A N 1
ATOM 3357 C CA . ASP A 1 431 ? 27.861 29.218 40.755 1.00 65.38 431 ASP A CA 1
ATOM 3358 C C . ASP A 1 431 ? 26.572 28.492 40.347 1.00 65.38 431 ASP A C 1
ATOM 3360 O O . ASP A 1 431 ? 26.249 28.356 39.169 1.00 65.38 431 ASP A O 1
ATOM 3364 N N . PHE A 1 432 ? 25.823 28.029 41.351 1.00 62.38 432 PHE A N 1
ATOM 3365 C CA . PHE A 1 432 ? 24.481 27.484 41.153 1.00 62.38 432 PHE A CA 1
ATOM 3366 C C . PHE A 1 432 ? 23.577 28.574 40.549 1.00 62.38 432 PHE A C 1
ATOM 3368 O O . PHE A 1 432 ? 23.192 29.529 41.224 1.00 62.38 432 PHE A O 1
ATOM 3375 N N . ASP A 1 433 ? 23.307 28.456 39.250 1.00 63.66 433 ASP A N 1
ATOM 3376 C CA . ASP A 1 433 ? 22.420 29.337 38.496 1.00 63.66 433 ASP A CA 1
ATOM 3377 C C . ASP A 1 433 ? 20.969 28.953 38.834 1.00 63.66 433 ASP A C 1
ATOM 3379 O O . ASP A 1 433 ? 20.505 27.864 38.492 1.00 63.66 433 ASP A O 1
ATOM 3383 N N . ASP A 1 434 ? 20.258 29.822 39.555 1.00 60.50 434 ASP A N 1
ATOM 3384 C CA . ASP A 1 434 ? 18.902 29.586 40.086 1.00 60.50 434 ASP A CA 1
ATOM 3385 C C . ASP A 1 434 ? 17.810 29.433 38.984 1.00 60.50 434 ASP A C 1
ATOM 3387 O O . ASP A 1 434 ? 16.620 29.372 39.299 1.00 60.50 434 ASP A O 1
ATOM 3391 N N . GLU A 1 435 ? 18.168 29.374 37.692 1.00 56.75 435 GLU A N 1
ATOM 3392 C CA . GLU A 1 435 ? 17.229 29.317 36.555 1.00 56.75 435 GLU A CA 1
ATOM 3393 C C . GLU A 1 435 ? 16.945 27.907 35.979 1.00 56.75 435 GLU A C 1
ATOM 3395 O O . GLU A 1 435 ? 16.077 27.794 35.111 1.00 56.75 435 GLU A O 1
ATOM 3400 N N . GLU A 1 436 ? 17.599 26.819 36.421 1.00 58.09 436 GLU A N 1
ATOM 3401 C CA . GLU A 1 436 ? 17.464 25.505 35.739 1.00 58.09 436 GLU A CA 1
ATOM 3402 C C . GLU A 1 436 ? 16.372 24.549 36.284 1.00 58.09 436 GLU A C 1
ATOM 3404 O O . GLU A 1 436 ? 16.113 23.519 35.667 1.00 58.09 436 GLU A O 1
ATOM 3409 N N . ASP A 1 437 ? 15.652 24.887 37.363 1.00 57.22 437 ASP A N 1
ATOM 3410 C CA . ASP A 1 437 ? 14.719 23.950 38.030 1.00 57.22 437 ASP A CA 1
ATOM 3411 C C . ASP A 1 437 ? 13.223 24.356 37.991 1.00 57.22 437 ASP A C 1
ATOM 3413 O O . ASP A 1 437 ? 12.470 24.156 38.947 1.00 57.22 437 ASP A O 1
ATOM 3417 N N . GLU A 1 438 ? 12.735 24.845 36.844 1.00 49.66 438 GLU A N 1
ATOM 3418 C CA . GLU A 1 438 ? 11.298 24.792 36.506 1.00 49.66 438 GLU A CA 1
ATOM 3419 C C . GLU A 1 438 ? 11.052 24.014 35.196 1.00 49.66 438 GLU A C 1
ATOM 3421 O O . GLU A 1 438 ? 10.828 24.600 34.133 1.00 49.66 438 GLU A O 1
ATOM 3426 N N . ILE A 1 439 ? 11.044 22.672 35.269 1.00 44.62 439 ILE A N 1
ATOM 3427 C CA . ILE A 1 439 ? 10.430 21.800 34.243 1.00 44.62 439 ILE A CA 1
ATOM 3428 C C . ILE A 1 439 ? 9.702 20.591 34.829 1.00 44.62 439 ILE A C 1
ATOM 3430 O O . ILE A 1 439 ? 10.317 19.829 35.607 1.00 44.62 439 ILE A O 1
#

Sequence (439 aa):
MAPVGLTKHVGAVEINVLKMLKLDESWASLPIEKRKALYGYLPVIKDATTGKQMDWDYSVHPVRHEVYGKAIKDYITYAEDAIGRGHAKNAYHSEAMQATKERAEGIYDGSKEAAREEFFGQKAMPVHANQASGHTMKSGTRVLYVSIDTLRKPVGVDVFLPIWQHGLDQFQSKLASAIEQQGSNQSKMFPQDFKVDIYVVSGCLIIIDSLNALCSGESTSSNLPALLSSFLRPAISLIATYHTDIPVPPLGTSNAYTPPPLTLLRFLATTIITVHSFHHLLARKQARERGVAEPDFGLDHGREGILVGEGAQGRDGFVLEMEFRRKSGRGVREWFFMSQASSSFGKLSASVKAAQRAVGLENVILLENHPSWRTEEEKAEQDEEHDVTFSIGLTDRQRRDREGVVLPYFDAQKGGGEGGRILYDMGVEDDFDDEEDEI

Organism: NCBI:txid2082308

InterPro domains:
  IPR019519 Elongator complex protein 5 [PF10483] (123-425)
  IPR019519 Elongator complex protein 5 [PTHR15641] (173-437)
  IPR027417 P-loop containing nucleoside triphosphate hydrolase [G3DSA:3.40.50.300] (119-346)

Solvent-accessible surface area (backbone atoms only — not comparable to full-atom values): 27130 Å² total; per-residue (Å²): 135,81,73,74,67,57,58,47,74,64,84,95,45,80,40,54,47,68,65,47,72,71,39,67,66,59,56,71,70,50,57,68,70,56,40,50,54,58,57,66,72,49,83,88,61,52,41,92,88,75,68,44,69,65,86,78,67,68,85,60,54,65,63,73,34,88,78,53,10,60,61,49,49,52,50,52,53,50,50,53,53,39,46,75,73,51,62,50,38,70,67,51,50,52,51,53,53,47,58,50,50,36,45,76,73,72,52,72,58,66,72,62,48,52,63,59,64,40,47,59,55,46,66,66,59,70,58,58,46,66,45,52,23,61,53,31,68,74,69,65,34,48,32,38,38,40,20,60,82,59,90,69,85,57,63,68,52,76,40,78,44,61,33,69,83,66,41,77,86,49,42,63,62,52,52,51,51,60,58,54,56,57,75,69,66,73,80,78,83,71,81,94,84,76,95,71,94,72,84,76,80,66,38,33,38,38,38,39,66,48,46,55,63,47,58,54,34,81,86,41,39,84,46,46,70,62,57,58,54,73,68,60,46,100,55,45,47,82,47,72,36,73,63,88,85,58,85,67,73,78,74,79,86,75,55,94,82,62,71,57,66,69,59,50,50,62,66,73,46,59,60,47,76,47,64,40,32,42,54,55,53,50,50,30,50,54,19,56,77,69,74,42,82,62,73,68,54,49,76,72,60,74,64,91,73,92,63,61,42,85,54,26,53,45,77,73,26,34,29,35,41,37,39,41,51,44,97,85,69,54,71,45,76,50,53,30,34,36,44,70,44,98,75,70,76,69,94,69,55,72,68,58,54,51,51,21,64,75,72,68,42,79,47,50,44,51,35,80,73,34,78,89,64,46,52,73,64,62,52,50,49,55,67,43,53,78,72,54,82,80,66,95,57,74,52,76,66,56,47,49,53,60,73,64,59,80,60,90,74,58,68,52,74,76,52,101,60,98,59,81,83,83,79,83,77,86,55,98,81,67,81,79,66,91,78,78,86,84,128

Secondary structure (DSSP, 8-state):
---S-SEEEETTEEEEHHHHHT-HHHHHTS-HHHHHHHHTTS--PBPTTT-PBPPP-TTS-GGG-TTHHHHHHHHHHHHHHHHHTTTTSHHHHHHHHHHHHHHHTT---HHHHHHHHTTSS--SHHHIIIIIHHHHHHHT-EEEEEESS--SPPTT-SEEEEGGGT-GGGHHHHHHHHHHHHHHGGGSSS-S-----------EEEEES-SHHHHH-HHHHTTHHHHHHHH--TTEEEEE---TTSPPPP-SSS-TTSPPHHHHHHHH-SEEEEEEEHHHHHHHHHHHHTTPPPPP-GGGG--SS-PPPTTTT-TT-EEEEEEEE-TTS-EEEEEEEE-SSTT---S--HHHHHHHHHHT-TTEEEGGG-TTTS-HHHHHHHHHHTT-----S--HHHHHHHHH---TTGGGGTSSS----------TT----TTS---

Nearest PDB structures (foldseek):
  4a8j-assembly1_B  TM=7.614E-01  e=2.841E-12  Saccharomyces cerevisiae S288C
  4ejs-assembly1_B-2  TM=7.587E-01  e=4.145E-12  Saccharomyces cerevisiae S288C
  8at6-assembly1_E  TM=7.088E-01  e=8.823E-12  Saccharomyces cerevisiae
  7aaz-assembly1_A  TM=5.184E-01  e=8.664E-01  Homo sapiens
  6su9-assembly1_B  TM=3.220E-01  e=3.588E-01  Plasmodium falciparum 3D7